Protein AF-0000000086521686 (afdb_homodimer)

Nearest PDB structures (foldseek):
  1ae1-assembly1_B  TM=8.202E-01  e=2.351E-15  Datura stramonium
  2q2q-assembly3_H  TM=8.119E-01  e=7.665E-16  Pseudomonas putida
  2q2v-assembly1_B  TM=7.947E-01  e=7.226E-16  Pseudomonas putida
  5feu-assembly1_A  TM=8.420E-01  e=1.552E-14  Narcissus pseudonarcissus
  3emk-assembly1_B  TM=8.684E-01  e=6.763E-13  Brucella melitensis

Organism: NCBI:txid111769

InterPro domains:
  IPR002347 Short-chain dehydrogenase/reductase SDR [PF00106] (3-186)
  IPR002347 Short-chain dehydrogenase/reductase SDR [PR00081] (3-20)
  IPR002347 Short-chain dehydrogenase/reductase SDR [PR00081] (119-135)
  IPR002347 Short-chain dehydrogenase/reductase SDR [PR00081] (145-164)
  IPR002347 Short-chain dehydrogenase/reductase SDR [PR00081] (166-183)
  IPR020904 Short-chain dehydrogenase/reductase, conserved site [PS00061] (132-160)
  IPR036291 NAD(P)-binding domain superfamily [SSF51735] (3-271)

Secondary structure (DSSP, 8-state):
--EEEES--SSHHHHHHHHHHHHTT-EEEEEESSHHHHHHHHHTT-EEEE--TT-HHHHHHHHHHHHHHHTT---EEEE-------B-GGGS-HHHHHHHHIIIIIHHHHHHHHHHHHHHHHT-EEEEEE--GGGTS--TTBHHHHHHHHHHHHHHHHHHHHTTTSSEEEEEEE--SBSSSHHHHHHHHHHHH--GGG-TTHHHHHHHHHHHH--S--STT-B-THHHHHHHHHHHH-SS--SEEE-SHHHHHHHHHHHHS-HHHHHHHHHHHHHHHT-/--EEEES--SSHHHHHHHHHHHHTT-EEEEEESSHHHHHHHHHTT-EEEE--TT-HHHHHHHHHHHHHHHTT---EEEE-------B-GGGS-HHHHHHHHIIIIIHHHHHHHHHHHHHHHHT-EEEEEE--GGGTS--TTBHHHHHHHHHHHHHHHHHHHHTTTSSEEEEEEE--SBSSSHHHHHHHHHHHH--GGG-TTHHHHHHHHHHHH--S--STT-B-THHHHHHHHHHHH-SS--SEEE-SHHHHHHHHHHHHS-HHHHHHHHHHHHHHHT-

Radius of gyration: 22.86 Å; Cα contacts (8 Å, |Δi|>4): 1140; chains: 2; bounding box: 56×65×49 Å

Solvent-accessible surface area (backbone atoms only — not comparable to full-atom values): 27387 Å² total; per-residue (Å²): 124,51,33,32,40,35,32,34,30,70,48,39,49,31,30,48,35,46,52,53,40,40,74,71,57,36,44,45,36,39,16,14,60,49,66,70,46,34,51,52,43,41,73,72,67,44,46,66,37,62,36,36,44,62,36,68,66,37,40,52,53,34,51,53,51,48,33,65,74,44,74,52,50,48,40,32,39,41,50,52,40,62,75,43,45,36,40,47,58,72,56,48,48,48,64,58,42,50,53,43,31,30,27,49,36,42,22,51,49,40,48,49,40,71,45,42,63,39,22,58,73,68,47,31,30,33,44,34,37,56,52,26,38,43,26,80,44,50,50,65,43,28,20,50,32,17,14,34,26,12,18,46,50,23,38,49,50,12,50,37,58,66,31,63,91,48,57,46,46,49,31,35,36,19,39,40,58,54,55,54,62,59,40,54,53,15,44,53,39,24,66,74,60,38,65,52,89,79,38,97,52,39,73,58,46,53,24,49,50,53,40,32,64,46,76,71,76,72,49,93,66,45,39,58,33,63,58,54,34,56,53,52,50,44,53,69,65,41,95,75,48,61,60,62,41,62,58,26,63,64,20,50,50,50,56,52,44,64,49,68,43,56,67,71,58,43,50,54,54,43,51,51,53,50,53,59,52,33,102,124,51,32,32,40,35,33,34,29,70,48,39,48,29,30,46,36,47,54,53,40,40,75,72,56,36,44,44,35,40,16,15,59,50,69,70,45,33,51,52,42,40,74,73,67,44,46,64,36,61,36,36,44,62,37,68,66,36,39,52,53,34,49,54,51,48,32,66,76,44,75,52,50,46,39,33,39,39,48,53,41,63,74,44,44,35,41,47,59,73,54,49,49,48,65,57,44,50,52,42,31,30,26,49,35,42,22,50,50,40,49,50,39,70,45,43,63,40,21,58,73,69,48,32,29,32,44,34,36,56,52,27,36,43,26,81,46,51,49,65,43,28,22,48,33,17,14,33,25,12,18,46,50,24,38,49,52,12,49,37,59,66,32,63,92,47,57,44,46,49,30,34,36,19,38,41,57,55,54,54,62,59,41,53,53,16,44,53,39,23,66,73,59,38,66,52,90,78,39,98,51,39,74,57,44,54,23,48,51,52,40,32,64,48,75,71,75,71,48,92,67,44,39,58,32,64,58,54,35,56,53,50,49,44,52,68,66,42,96,75,48,61,60,62,41,60,58,26,64,64,19,48,50,50,56,50,44,64,49,71,43,56,68,72,58,43,50,53,53,43,50,51,52,52,53,60,52,33,103

Sequence (558 aa):
MRNVLITGCSSGIGYCVAKGLRERGYQVFASARKPEDVEKLEREGFKTLQLDLADPESVQDAVYELMLRTNSELYAVFHNGGYGQAGALEDLSREALEKQFATNVFGWHQLTNMLMPLFRQRNEGRIIYNSSLLGYVALPYRGAYNASKYAIEGIADTLRLELVNTDIKVCLIEPGPIESRFRANALQALKEQVSIEQSPHRLSYEGTIRRLEKEGPAAPFTLPPEAVLAKVIHALESPNPKVRYPVTFPAHLFWALRRLLPGKWLDRVLLKISSDENQMRNVLITGCSSGIGYCVAKGLRERGYQVFASARKPEDVEKLEREGFKTLQLDLADPESVQDAVYELMLRTNSELYAVFHNGGYGQAGALEDLSREALEKQFATNVFGWHQLTNMLMPLFRQRNEGRIIYNSSLLGYVALPYRGAYNASKYAIEGIADTLRLELVNTDIKVCLIEPGPIESRFRANALQALKEQVSIEQSPHRLSYEGTIRRLEKEGPAAPFTLPPEAVLAKVIHALESPNPKVRYPVTFPAHLFWALRRLLPGKWLDRVLLKISSDENQ

Structure (mmCIF, N/CA/C/O backbone):
data_AF-0000000086521686-model_v1
#
loop_
_entity.id
_entity.type
_entity.pdbx_description
1 polymer 'SDR family oxidoreductase'
#
loop_
_atom_site.group_PDB
_atom_site.id
_atom_site.type_symbol
_atom_site.label_atom_id
_atom_site.label_alt_id
_atom_site.label_comp_id
_atom_site.label_asym_id
_atom_site.label_entity_id
_atom_site.label_seq_id
_atom_site.pdbx_PDB_ins_code
_atom_site.Cartn_x
_atom_site.Cartn_y
_atom_site.Cartn_z
_atom_site.occupancy
_atom_site.B_iso_or_equiv
_atom_site.auth_seq_id
_atom_site.auth_comp_id
_atom_site.auth_asym_id
_atom_site.auth_atom_id
_atom_site.pdbx_PDB_model_num
ATOM 1 N N . MET A 1 1 ? -0.216 -32.281 -16.859 1 89.19 1 MET A N 1
ATOM 2 C CA . MET A 1 1 ? 0.747 -31.25 -16.453 1 89.19 1 MET A CA 1
ATOM 3 C C . MET A 1 1 ? 0.036 -29.984 -16.016 1 89.19 1 MET A C 1
ATOM 5 O O . MET A 1 1 ? -1.006 -29.625 -16.578 1 89.19 1 MET A O 1
ATOM 9 N N . ARG A 1 2 ? 0.523 -29.312 -14.898 1 96.62 2 ARG A N 1
ATOM 10 C CA . ARG A 1 2 ? -0.132 -28.125 -14.375 1 96.62 2 ARG A CA 1
ATOM 11 C C . ARG A 1 2 ? 0.544 -26.859 -14.891 1 96.62 2 ARG A C 1
ATOM 13 O O . ARG A 1 2 ? 1.769 -26.719 -14.82 1 96.62 2 ARG A O 1
ATOM 20 N N . ASN A 1 3 ? -0.261 -25.938 -15.414 1 98.5 3 ASN A N 1
ATOM 21 C CA . ASN A 1 3 ? 0.239 -24.688 -15.969 1 98.5 3 ASN A CA 1
ATOM 22 C C . ASN A 1 3 ? 0.491 -23.656 -14.875 1 98.5 3 ASN A C 1
ATOM 24 O O . ASN A 1 3 ? -0.362 -23.422 -14.016 1 98.5 3 ASN A O 1
ATOM 28 N N . VAL A 1 4 ? 1.687 -23.047 -14.906 1 98.88 4 VAL A N 1
ATOM 29 C CA . VAL A 1 4 ? 2.055 -22 -13.961 1 98.88 4 VAL A CA 1
ATOM 30 C C . VAL A 1 4 ? 2.564 -20.781 -14.719 1 98.88 4 VAL A C 1
ATOM 32 O O . VAL A 1 4 ? 3.43 -20.891 -15.586 1 98.88 4 VAL A O 1
ATOM 35 N N . LEU A 1 5 ? 1.985 -19.625 -14.453 1 98.94 5 LEU A N 1
ATOM 36 C CA . LEU A 1 5 ? 2.49 -18.359 -14.977 1 98.94 5 LEU A CA 1
ATOM 37 C C . LEU A 1 5 ? 3.424 -17.688 -13.969 1 98.94 5 LEU A C 1
ATOM 39 O O . LEU A 1 5 ? 3.084 -17.562 -12.797 1 98.94 5 LEU A O 1
ATOM 43 N N . ILE A 1 6 ? 4.57 -17.297 -14.398 1 98.94 6 ILE A N 1
ATOM 44 C CA . ILE A 1 6 ? 5.523 -16.562 -13.57 1 98.94 6 ILE A CA 1
ATOM 45 C C . ILE A 1 6 ? 5.863 -15.234 -14.234 1 98.94 6 ILE A C 1
ATOM 47 O O . ILE A 1 6 ? 6.23 -15.195 -15.406 1 98.94 6 ILE A O 1
ATOM 51 N N . THR A 1 7 ? 5.719 -14.172 -13.516 1 98.88 7 THR A N 1
ATOM 52 C CA . THR A 1 7 ? 6.066 -12.867 -14.07 1 98.88 7 THR A CA 1
ATOM 53 C C . THR A 1 7 ? 7.492 -12.484 -13.688 1 98.88 7 THR A C 1
ATOM 55 O O . THR A 1 7 ? 7.953 -12.805 -12.586 1 98.88 7 THR A O 1
ATOM 58 N N . GLY A 1 8 ? 8.141 -11.734 -14.578 1 98.19 8 GLY A N 1
ATOM 59 C CA . GLY A 1 8 ? 9.484 -11.25 -14.297 1 98.19 8 GLY A CA 1
ATOM 60 C C . GLY A 1 8 ? 10.523 -12.352 -14.266 1 98.19 8 GLY A C 1
ATOM 61 O O . GLY A 1 8 ? 11.211 -12.539 -13.258 1 98.19 8 GLY A O 1
ATOM 62 N N . CYS A 1 9 ? 10.781 -13.031 -15.398 1 98.44 9 CYS A N 1
ATOM 63 C CA . CYS A 1 9 ? 11.641 -14.211 -15.414 1 98.44 9 CYS A CA 1
ATOM 64 C C . CYS A 1 9 ? 12.969 -13.922 -16.094 1 98.44 9 CYS A C 1
ATOM 66 O O . CYS A 1 9 ? 13.734 -14.836 -16.406 1 98.44 9 CYS A O 1
ATOM 68 N N . SER A 1 10 ? 13.266 -12.68 -16.375 1 95.81 10 SER A N 1
ATOM 69 C CA . SER A 1 10 ? 14.477 -12.344 -17.125 1 95.81 10 SER A CA 1
ATOM 70 C C . SER A 1 10 ? 15.727 -12.688 -16.328 1 95.81 10 SER A C 1
ATOM 72 O O . SER A 1 10 ? 16.797 -12.922 -16.906 1 95.81 10 SER A O 1
ATOM 74 N N . SER A 1 11 ? 15.68 -12.633 -15 1 92.44 11 SER A N 1
ATOM 75 C CA . SER A 1 11 ? 16.797 -12.922 -14.117 1 92.44 11 SER A CA 1
ATOM 76 C C . SER A 1 11 ? 16.328 -13.203 -12.695 1 92.44 11 SER A C 1
ATOM 78 O O . SER A 1 11 ? 15.133 -13.297 -12.445 1 92.44 11 SER A O 1
ATOM 80 N N . GLY A 1 12 ? 17.234 -13.484 -11.914 1 94.31 12 GLY A N 1
ATOM 81 C CA . GLY A 1 12 ? 17 -13.484 -10.477 1 94.31 12 GLY A CA 1
ATOM 82 C C . GLY A 1 12 ? 16 -14.547 -10.047 1 94.31 12 GLY A C 1
ATOM 83 O O . GLY A 1 12 ? 16.109 -15.703 -10.461 1 94.31 12 GLY A O 1
ATOM 84 N N . ILE A 1 13 ? 15.148 -14.148 -9.148 1 97.75 13 ILE A N 1
ATOM 85 C CA . ILE A 1 13 ? 14.203 -15.039 -8.484 1 97.75 13 ILE A CA 1
ATOM 86 C C . ILE A 1 13 ? 13.266 -15.664 -9.523 1 97.75 13 ILE A C 1
ATOM 88 O O . ILE A 1 13 ? 13.07 -16.875 -9.531 1 97.75 13 ILE A O 1
ATOM 92 N N . GLY A 1 14 ? 12.703 -14.805 -10.406 1 98.5 14 GLY A N 1
ATOM 93 C CA . GLY A 1 14 ? 11.773 -15.305 -11.406 1 98.5 14 GLY A CA 1
ATOM 94 C C . GLY A 1 14 ? 12.367 -16.375 -12.305 1 98.5 14 GLY A C 1
ATOM 95 O O . GLY A 1 14 ? 11.742 -17.391 -12.562 1 98.5 14 GLY A O 1
ATOM 96 N N . TYR A 1 15 ? 13.555 -16.109 -12.75 1 98.5 15 TYR A N 1
ATOM 97 C CA . TYR A 1 15 ? 14.258 -17.062 -13.609 1 98.5 15 TYR A CA 1
ATOM 98 C C . TYR A 1 15 ? 14.523 -18.375 -12.883 1 98.5 15 TYR A C 1
ATOM 100 O O . TYR A 1 15 ? 14.273 -19.453 -13.422 1 98.5 15 TYR A O 1
ATOM 108 N N . CYS A 1 16 ? 14.984 -18.297 -11.688 1 98.69 16 CYS A N 1
ATOM 109 C CA . CYS A 1 16 ? 15.289 -19.469 -10.867 1 98.69 16 CYS A CA 1
ATOM 110 C C . CYS A 1 16 ? 14.031 -20.297 -10.609 1 98.69 16 CYS A C 1
ATOM 112 O O . CYS A 1 16 ? 14.047 -21.516 -10.742 1 98.69 16 CYS A O 1
ATOM 114 N N . VAL A 1 17 ? 12.977 -19.641 -10.273 1 98.88 17 VAL A N 1
ATOM 115 C CA . VAL A 1 17 ? 11.719 -20.328 -9.984 1 98.88 17 VAL A CA 1
ATOM 116 C C . VAL A 1 17 ? 11.172 -20.969 -11.25 1 98.88 17 VAL A C 1
ATOM 118 O O . VAL A 1 17 ? 10.672 -22.109 -11.211 1 98.88 17 VAL A O 1
ATOM 121 N N . ALA A 1 18 ? 11.281 -20.281 -12.375 1 98.88 18 ALA A N 1
ATOM 122 C CA . ALA A 1 18 ? 10.836 -20.844 -13.648 1 98.88 18 ALA A CA 1
ATOM 123 C C . ALA A 1 18 ? 11.586 -22.141 -13.961 1 98.88 18 ALA A C 1
ATOM 125 O O . ALA A 1 18 ? 10.969 -23.156 -14.289 1 98.88 18 ALA A O 1
ATOM 126 N N . LYS A 1 19 ? 12.867 -22.125 -13.836 1 98.75 19 LYS A N 1
ATOM 127 C CA . LYS A 1 19 ? 13.688 -23.297 -14.109 1 98.75 19 LYS A CA 1
ATOM 128 C C . LYS A 1 19 ? 13.359 -24.438 -13.148 1 98.75 19 LYS A C 1
ATOM 130 O O . LYS A 1 19 ? 13.172 -25.578 -13.57 1 98.75 19 LYS A O 1
ATOM 135 N N . GLY A 1 20 ? 13.305 -24.094 -11.883 1 98.75 20 GLY A N 1
ATOM 136 C CA . GLY A 1 20 ? 13.023 -25.094 -10.867 1 98.75 20 GLY A CA 1
ATOM 137 C C . GLY A 1 20 ? 11.68 -25.781 -11.047 1 98.75 20 GLY A C 1
ATOM 138 O O . GLY A 1 20 ? 11.57 -27 -10.891 1 98.75 20 GLY A O 1
ATOM 139 N N . LEU A 1 21 ? 10.672 -25.016 -11.367 1 98.81 21 LEU A N 1
ATOM 140 C CA . LEU A 1 21 ? 9.336 -25.578 -11.531 1 98.81 21 LEU A CA 1
ATOM 141 C C . LEU A 1 21 ? 9.25 -26.422 -12.797 1 98.81 21 LEU A C 1
ATOM 143 O O . LEU A 1 21 ? 8.555 -27.438 -12.828 1 98.81 21 LEU A O 1
ATOM 147 N N . ARG A 1 22 ? 9.922 -25.953 -13.852 1 98.31 22 ARG A N 1
ATOM 148 C CA . ARG A 1 22 ? 9.977 -26.781 -15.055 1 98.31 22 ARG A CA 1
ATOM 149 C C . ARG A 1 22 ? 10.609 -28.125 -14.766 1 98.31 22 ARG A C 1
ATOM 151 O O . ARG A 1 22 ? 10.102 -29.172 -15.203 1 98.31 22 ARG A O 1
ATOM 158 N N . GLU A 1 23 ? 11.656 -28.156 -14.031 1 98 23 GLU A N 1
ATOM 159 C CA . GLU A 1 23 ? 12.367 -29.375 -13.68 1 98 23 GLU A CA 1
ATOM 160 C C . GLU A 1 23 ? 11.5 -30.281 -12.805 1 98 23 GLU A C 1
ATOM 162 O O . GLU A 1 23 ? 11.656 -31.5 -12.82 1 98 23 GLU A O 1
ATOM 167 N N . ARG A 1 24 ? 10.586 -29.719 -12.164 1 97.56 24 ARG A N 1
ATOM 168 C CA . ARG A 1 24 ? 9.727 -30.453 -11.25 1 97.56 24 ARG A CA 1
ATOM 169 C C . ARG A 1 24 ? 8.484 -30.969 -11.961 1 97.56 24 ARG A C 1
ATOM 171 O O . ARG A 1 24 ? 7.684 -31.703 -11.375 1 97.56 24 ARG A O 1
ATOM 178 N N . GLY A 1 25 ? 8.328 -30.562 -13.25 1 97.62 25 GLY A N 1
ATOM 179 C CA . GLY A 1 25 ? 7.277 -31.172 -14.055 1 97.62 25 GLY A CA 1
ATOM 180 C C . GLY A 1 25 ? 6.133 -30.219 -14.352 1 97.62 25 GLY A C 1
ATOM 181 O O . GLY A 1 25 ? 5.152 -30.609 -14.984 1 97.62 25 GLY A O 1
ATOM 182 N N . TYR A 1 26 ? 6.18 -28.984 -13.945 1 98.5 26 TYR A N 1
ATOM 183 C CA . TYR A 1 26 ? 5.156 -28 -14.281 1 98.5 26 TYR A CA 1
ATOM 184 C C . TYR A 1 26 ? 5.332 -27.484 -15.703 1 98.5 26 TYR A C 1
ATOM 186 O O . TYR A 1 26 ? 6.445 -27.484 -16.234 1 98.5 26 TYR A O 1
ATOM 194 N N . GLN A 1 27 ? 4.305 -27.156 -16.344 1 98.38 27 GLN A N 1
ATOM 195 C CA . GLN A 1 27 ? 4.379 -26.359 -17.562 1 98.38 27 GLN A CA 1
ATOM 196 C C . GLN A 1 27 ? 4.461 -24.875 -17.219 1 98.38 27 GLN A C 1
ATOM 198 O O . GLN A 1 27 ? 3.461 -24.25 -16.844 1 98.38 27 GLN A O 1
ATOM 203 N N . VAL A 1 28 ? 5.57 -24.344 -17.453 1 98.75 28 VAL A N 1
ATOM 204 C CA . VAL A 1 28 ? 5.824 -22.984 -16.984 1 98.75 28 VAL A CA 1
ATOM 205 C C . VAL A 1 28 ? 5.695 -22 -18.141 1 98.75 28 VAL A C 1
ATOM 207 O O . VAL A 1 28 ? 6.305 -22.203 -19.188 1 98.75 28 VAL A O 1
ATOM 210 N N . PHE A 1 29 ? 4.871 -21.047 -17.969 1 98.81 29 PHE A N 1
ATOM 211 C CA . PHE A 1 29 ? 4.855 -19.859 -18.828 1 98.81 29 PHE A CA 1
ATOM 212 C C . PHE A 1 29 ? 5.66 -18.734 -18.203 1 98.81 29 PHE A C 1
ATOM 214 O O . PHE A 1 29 ? 5.172 -18.031 -17.312 1 98.81 29 PHE A O 1
ATOM 221 N N . ALA A 1 30 ? 6.867 -18.531 -18.688 1 98.88 30 ALA A N 1
ATOM 222 C CA . ALA A 1 30 ? 7.789 -17.516 -18.188 1 98.88 30 ALA A CA 1
ATOM 223 C C . ALA A 1 30 ? 7.586 -16.188 -18.906 1 98.88 30 ALA A C 1
ATOM 225 O O . ALA A 1 30 ? 7.586 -16.141 -20.141 1 98.88 30 ALA A O 1
ATOM 226 N N . SER A 1 31 ? 7.414 -15.117 -18.141 1 98.88 31 SER A N 1
ATOM 227 C CA . SER A 1 31 ? 7.168 -13.836 -18.812 1 98.88 31 SER A CA 1
ATOM 228 C C . SER A 1 31 ? 8.281 -12.844 -18.516 1 98.88 31 SER A C 1
ATOM 230 O O . SER A 1 31 ? 8.977 -12.953 -17.5 1 98.88 31 SER A O 1
ATOM 232 N N . ALA A 1 32 ? 8.469 -11.969 -19.391 1 98.56 32 ALA A N 1
ATOM 233 C CA . ALA A 1 32 ? 9.406 -10.859 -19.281 1 98.56 32 ALA A CA 1
ATOM 234 C C . ALA A 1 32 ? 8.938 -9.656 -20.109 1 98.56 32 ALA A C 1
ATOM 236 O O . ALA A 1 32 ? 8.141 -9.812 -21.047 1 98.56 32 ALA A O 1
ATOM 237 N N . ARG A 1 33 ? 9.438 -8.555 -19.766 1 97 33 ARG A N 1
ATOM 238 C CA . ARG A 1 33 ? 8.984 -7.316 -20.391 1 97 33 ARG A CA 1
ATOM 239 C C . ARG A 1 33 ? 9.695 -7.074 -21.719 1 97 33 ARG A C 1
ATOM 241 O O . ARG A 1 33 ? 9.055 -6.758 -22.719 1 97 33 ARG A O 1
ATOM 248 N N . LYS A 1 34 ? 11.047 -7.238 -21.766 1 96.44 34 LYS A N 1
ATOM 249 C CA . LYS A 1 34 ? 11.859 -6.902 -22.922 1 96.44 34 LYS A CA 1
ATOM 250 C C . LYS A 1 34 ? 11.875 -8.047 -23.938 1 96.44 34 LYS A C 1
ATOM 252 O O . LYS A 1 34 ? 12.094 -9.203 -23.562 1 96.44 34 LYS A O 1
ATOM 257 N N . PRO A 1 35 ? 11.672 -7.699 -25.125 1 97.56 35 PRO A N 1
ATOM 258 C CA . PRO A 1 35 ? 11.68 -8.734 -26.156 1 97.56 35 PRO A CA 1
ATOM 259 C C . PRO A 1 35 ? 12.961 -9.578 -26.141 1 97.56 35 PRO A C 1
ATOM 261 O O . PRO A 1 35 ? 12.914 -10.789 -26.359 1 97.56 35 PRO A O 1
ATOM 264 N N . GLU A 1 36 ? 14.086 -8.953 -25.906 1 98.12 36 GLU A N 1
ATOM 265 C CA . GLU A 1 36 ? 15.359 -9.672 -25.875 1 98.12 36 GLU A CA 1
ATOM 266 C C . GLU A 1 36 ? 15.367 -10.734 -24.797 1 98.12 36 GLU A C 1
ATOM 268 O O . GLU A 1 36 ? 15.922 -11.82 -24.984 1 98.12 36 GLU A O 1
ATOM 273 N N . ASP A 1 37 ? 14.812 -10.43 -23.656 1 98 37 ASP A N 1
ATOM 274 C CA . ASP A 1 37 ? 14.727 -11.383 -22.562 1 98 37 ASP A CA 1
ATOM 275 C C . ASP A 1 37 ? 13.758 -12.516 -22.891 1 98 37 ASP A C 1
ATOM 277 O O . ASP A 1 37 ? 14 -13.672 -22.531 1 98 37 ASP A O 1
ATOM 281 N N . VAL A 1 38 ? 12.664 -12.211 -23.547 1 98.38 38 VAL A N 1
ATOM 282 C CA . VAL A 1 38 ? 11.688 -13.203 -23.969 1 98.38 38 VAL A CA 1
ATOM 283 C C . VAL A 1 38 ? 12.344 -14.195 -24.938 1 98.38 38 VAL A C 1
ATOM 285 O O . VAL A 1 38 ? 12.188 -15.406 -24.781 1 98.38 38 VAL A O 1
ATOM 288 N N . GLU A 1 39 ? 13.047 -13.656 -25.875 1 98.12 39 GLU A N 1
ATOM 289 C CA . GLU A 1 39 ? 13.734 -14.492 -26.859 1 98.12 39 GLU A CA 1
ATOM 290 C C . GLU A 1 39 ? 14.758 -15.406 -26.188 1 98.12 39 GLU A C 1
ATOM 292 O O . GLU A 1 39 ? 14.891 -16.578 -26.562 1 98.12 39 GLU A O 1
ATOM 297 N N . LYS A 1 40 ? 15.469 -14.805 -25.297 1 98.06 40 LYS A N 1
ATOM 298 C CA . LYS A 1 40 ? 16.438 -15.594 -24.547 1 98.06 40 LYS A CA 1
ATOM 299 C C . LYS A 1 40 ? 15.781 -16.766 -23.844 1 98.06 40 LYS A C 1
ATOM 301 O O . LYS A 1 40 ? 16.281 -17.906 -23.906 1 98.06 40 LYS A O 1
ATOM 306 N N . LEU A 1 41 ? 14.68 -16.547 -23.172 1 98.44 41 LEU A N 1
ATOM 307 C CA . LEU A 1 41 ? 13.93 -17.578 -22.469 1 98.44 41 LEU A CA 1
ATOM 308 C C . LEU A 1 41 ? 13.422 -18.625 -23.453 1 98.44 41 LEU A C 1
ATOM 310 O O . LEU A 1 41 ? 13.445 -19.828 -23.172 1 98.44 41 LEU A O 1
ATOM 314 N N . GLU A 1 42 ? 12.984 -18.234 -24.594 1 98.06 42 GLU A N 1
ATOM 315 C CA . GLU A 1 42 ? 12.508 -19.156 -25.625 1 98.06 42 GLU A CA 1
ATOM 316 C C . GLU A 1 42 ? 13.633 -20.062 -26.094 1 98.06 42 GLU A C 1
ATOM 318 O O . GLU A 1 42 ? 13.422 -21.266 -26.281 1 98.06 42 GLU A O 1
ATOM 323 N N . ARG A 1 43 ? 14.758 -19.484 -26.266 1 97.94 43 ARG A N 1
ATOM 324 C CA . ARG A 1 43 ? 15.914 -20.266 -26.703 1 97.94 43 ARG A CA 1
ATOM 325 C C . ARG A 1 43 ? 16.281 -21.328 -25.672 1 97.94 43 ARG A C 1
ATOM 327 O O . ARG A 1 43 ? 16.797 -22.391 -26.031 1 97.94 43 ARG A O 1
ATOM 334 N N . GLU A 1 44 ? 15.969 -21 -24.469 1 97.69 44 GLU A N 1
ATOM 335 C CA . GLU A 1 44 ? 16.266 -21.953 -23.406 1 97.69 44 GLU A CA 1
ATOM 336 C C . GLU A 1 44 ? 15.172 -23 -23.281 1 97.69 44 GLU A C 1
ATOM 338 O O . GLU A 1 44 ? 15.234 -23.875 -22.406 1 97.69 44 GLU A O 1
ATOM 343 N N . GLY A 1 45 ? 14.094 -22.891 -24.109 1 97.12 45 GLY A N 1
ATOM 344 C CA . GLY A 1 45 ? 13.07 -23.922 -24.172 1 97.12 45 GLY A CA 1
ATOM 345 C C . GLY A 1 45 ? 11.828 -23.594 -23.375 1 97.12 45 GLY A C 1
ATOM 346 O O . GLY A 1 45 ? 10.922 -24.422 -23.25 1 97.12 45 GLY A O 1
ATOM 347 N N . PHE A 1 46 ? 11.711 -22.391 -22.828 1 97.75 46 PHE A N 1
ATOM 348 C CA . PHE A 1 46 ? 10.523 -22.016 -22.062 1 97.75 46 PHE A CA 1
ATOM 349 C C . PHE A 1 46 ? 9.383 -21.625 -23 1 97.75 46 PHE A C 1
ATOM 351 O O . PHE 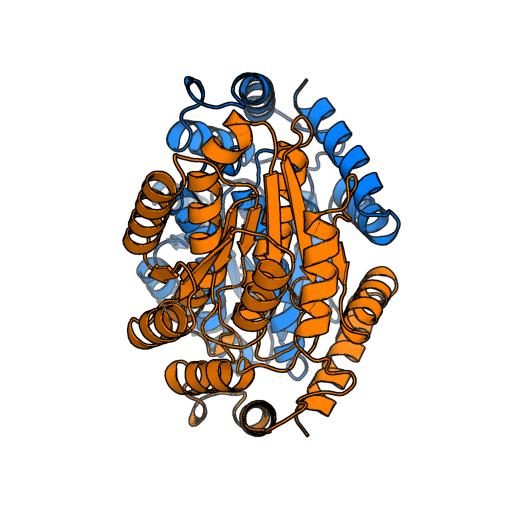A 1 46 ? 9.617 -21.109 -24.094 1 97.75 46 PHE A O 1
ATOM 358 N N . LYS A 1 47 ? 8.203 -21.953 -22.609 1 98.25 47 LYS A N 1
ATOM 359 C CA . LYS A 1 47 ? 7.062 -21.172 -23.094 1 98.25 47 LYS A CA 1
ATOM 360 C C . LYS A 1 47 ? 7.043 -19.781 -22.5 1 98.25 47 LYS A C 1
ATOM 362 O O . LYS A 1 47 ? 7.234 -19.609 -21.281 1 98.25 47 LYS A O 1
ATOM 367 N N . THR A 1 48 ? 6.898 -18.797 -23.375 1 98.56 48 THR A N 1
ATOM 368 C CA . THR A 1 48 ? 7.094 -17.453 -22.875 1 98.56 48 THR A CA 1
ATOM 369 C C . THR A 1 48 ? 5.898 -16.562 -23.219 1 98.56 48 THR A C 1
ATOM 371 O O . THR A 1 48 ? 5.109 -16.891 -24.109 1 98.56 48 THR A O 1
ATOM 374 N N . LEU A 1 49 ? 5.711 -15.547 -22.422 1 98.56 49 LEU A N 1
ATOM 375 C CA . LEU A 1 49 ? 4.789 -14.445 -22.672 1 98.56 49 LEU A CA 1
ATOM 376 C C . LEU A 1 49 ? 5.492 -13.102 -22.516 1 98.56 49 LEU A C 1
ATOM 378 O O . LEU A 1 49 ? 6.188 -12.875 -21.516 1 98.56 49 LEU A O 1
ATOM 382 N N . GLN A 1 50 ? 5.371 -12.266 -23.5 1 98.62 50 GLN A N 1
ATOM 383 C CA . GLN A 1 50 ? 5.805 -10.891 -23.281 1 98.62 50 GLN A CA 1
ATOM 384 C C . GLN A 1 50 ? 4.809 -10.141 -22.406 1 98.62 50 GLN A C 1
ATOM 386 O O . GLN A 1 50 ? 3.607 -10.133 -22.688 1 98.62 50 GLN A O 1
ATOM 391 N N . LEU A 1 51 ? 5.309 -9.555 -21.344 1 98.81 51 LEU A N 1
ATOM 392 C CA . LEU A 1 51 ? 4.406 -8.953 -20.375 1 98.81 51 LEU A CA 1
ATOM 393 C C . LEU A 1 51 ? 5.051 -7.734 -19.719 1 98.81 51 LEU A C 1
ATOM 395 O O . LEU A 1 51 ? 6.062 -7.859 -19.031 1 98.81 51 LEU A O 1
ATOM 399 N N . ASP A 1 52 ? 4.539 -6.605 -20 1 98.81 52 ASP A N 1
ATOM 400 C CA . ASP A 1 52 ? 4.828 -5.383 -19.266 1 98.81 52 ASP A CA 1
ATOM 401 C C . ASP A 1 52 ? 3.707 -5.059 -18.281 1 98.81 52 ASP A C 1
ATOM 403 O O . ASP A 1 52 ? 2.66 -4.543 -18.672 1 98.81 52 ASP A O 1
ATOM 407 N N . LEU A 1 53 ? 3.998 -5.273 -17.031 1 98.81 53 LEU A N 1
ATOM 408 C CA . LEU A 1 53 ? 2.982 -5.141 -16 1 98.81 53 LEU A CA 1
ATOM 409 C C . LEU A 1 53 ? 2.502 -3.699 -15.883 1 98.81 53 LEU A C 1
ATOM 411 O O . LEU A 1 53 ? 1.394 -3.445 -15.406 1 98.81 53 LEU A O 1
ATOM 415 N N . ALA A 1 54 ? 3.32 -2.729 -16.281 1 98.56 54 ALA A N 1
ATOM 416 C CA . ALA A 1 54 ? 2.936 -1.323 -16.188 1 98.56 54 ALA A CA 1
ATOM 417 C C . ALA A 1 54 ? 1.957 -0.941 -17.281 1 98.56 54 ALA A C 1
ATOM 419 O O . ALA A 1 54 ? 1.303 0.102 -17.219 1 98.56 54 ALA A O 1
ATOM 420 N N . ASP A 1 55 ? 1.865 -1.744 -18.312 1 98.69 55 ASP A N 1
ATOM 421 C CA . ASP A 1 55 ? 1.03 -1.461 -19.469 1 98.69 55 ASP A CA 1
ATOM 422 C C . ASP A 1 55 ? -0.224 -2.332 -19.469 1 98.69 55 ASP A C 1
ATOM 424 O O . ASP A 1 55 ? -0.152 -3.531 -19.75 1 98.69 55 ASP A O 1
ATOM 428 N N . PRO A 1 56 ? -1.367 -1.69 -19.25 1 98.69 56 PRO A N 1
ATOM 429 C CA . PRO A 1 56 ? -2.6 -2.475 -19.172 1 98.69 56 PRO A CA 1
ATOM 430 C C . PRO A 1 56 ? -2.871 -3.291 -20.438 1 98.69 56 PRO A C 1
ATOM 432 O O . PRO A 1 56 ? -3.406 -4.398 -20.359 1 98.69 56 PRO A O 1
ATOM 435 N N . GLU A 1 57 ? -2.564 -2.787 -21.547 1 98.69 57 GLU A N 1
ATOM 436 C CA . GLU A 1 57 ? -2.783 -3.518 -22.781 1 98.69 57 GLU A CA 1
ATOM 437 C C . GLU A 1 57 ? -1.861 -4.73 -22.891 1 98.69 57 GLU A C 1
ATOM 439 O O . GLU A 1 57 ? -2.27 -5.789 -23.375 1 98.69 57 GLU A O 1
ATOM 444 N N . SER A 1 58 ? -0.633 -4.578 -22.469 1 98.88 58 SER A N 1
ATOM 445 C CA . SER A 1 58 ? 0.303 -5.699 -22.438 1 98.88 58 SER A CA 1
ATOM 446 C C . SER A 1 58 ? -0.199 -6.82 -21.531 1 98.88 58 SER A C 1
ATOM 448 O O . SER A 1 58 ? -0.096 -8 -21.891 1 98.88 58 SER A O 1
ATOM 450 N N . VAL A 1 59 ? -0.75 -6.457 -20.406 1 98.88 59 VAL A N 1
ATOM 451 C CA . VAL A 1 59 ? -1.287 -7.438 -19.469 1 98.88 59 VAL A CA 1
ATOM 452 C C . VAL A 1 59 ? -2.443 -8.195 -20.125 1 98.88 59 VAL A C 1
ATOM 454 O O . VAL A 1 59 ? -2.504 -9.422 -20.062 1 98.88 59 VAL A O 1
ATOM 457 N N . GLN A 1 60 ? -3.324 -7.449 -20.719 1 98.69 60 GLN A N 1
ATOM 458 C CA . GLN A 1 60 ? -4.477 -8.055 -21.375 1 98.69 60 GLN A CA 1
ATOM 459 C C . GLN A 1 60 ? -4.039 -9.016 -22.469 1 98.69 60 GLN A C 1
ATOM 461 O O . GLN A 1 60 ? -4.52 -10.148 -22.531 1 98.69 60 GLN A O 1
ATOM 466 N N . ASP A 1 61 ? -3.137 -8.586 -23.312 1 98.69 61 ASP A N 1
ATOM 467 C CA . ASP A 1 61 ? -2.65 -9.398 -24.422 1 98.69 61 ASP A CA 1
ATOM 468 C C . ASP A 1 61 ? -1.993 -10.68 -23.922 1 98.69 61 ASP A C 1
ATOM 470 O O . ASP A 1 61 ? -2.199 -11.758 -24.484 1 98.69 61 ASP A O 1
ATOM 474 N N . ALA A 1 62 ? -1.215 -10.562 -22.859 1 98.81 62 ALA A N 1
ATOM 475 C CA . ALA A 1 62 ? -0.526 -11.719 -22.297 1 98.81 62 ALA A CA 1
ATOM 476 C C . ALA A 1 62 ? -1.523 -12.75 -21.781 1 98.81 62 ALA A C 1
ATOM 478 O O . ALA A 1 62 ? -1.333 -13.953 -21.953 1 98.81 62 ALA A O 1
ATOM 479 N N . VAL A 1 63 ? -2.582 -12.281 -21.125 1 98.81 63 VAL A N 1
ATOM 480 C CA . VAL A 1 63 ? -3.568 -13.195 -20.547 1 98.81 63 VAL A CA 1
ATOM 481 C C . VAL A 1 63 ? -4.328 -13.906 -21.656 1 98.81 63 VAL A C 1
ATOM 483 O O . VAL A 1 63 ? -4.582 -15.109 -21.578 1 98.81 63 VAL A O 1
ATOM 486 N N . TYR A 1 64 ? -4.699 -13.172 -22.688 1 98.56 64 TYR A N 1
ATOM 487 C CA . TYR A 1 64 ? -5.41 -13.789 -23.797 1 98.56 64 TYR A CA 1
ATOM 488 C C . TYR A 1 64 ? -4.551 -14.844 -24.484 1 98.56 64 TYR A C 1
ATOM 490 O O . TYR A 1 64 ? -5.035 -15.922 -24.828 1 98.56 64 TYR A O 1
ATOM 498 N N . GLU A 1 65 ? -3.326 -14.531 -24.672 1 98.62 65 GLU A N 1
ATOM 499 C CA . GLU A 1 65 ? -2.406 -15.5 -25.25 1 98.62 65 GLU A CA 1
ATOM 500 C C . GLU A 1 65 ? -2.271 -16.734 -24.375 1 98.62 65 GLU A C 1
ATOM 502 O O . GLU A 1 65 ? -2.264 -17.859 -24.875 1 98.62 65 GLU A O 1
ATOM 507 N N . LEU A 1 66 ? -2.146 -16.5 -23.094 1 98.62 66 LEU A N 1
ATOM 508 C CA . LEU A 1 66 ? -2.062 -17.609 -22.141 1 98.62 66 LEU A CA 1
ATOM 509 C C . LEU A 1 66 ? -3.291 -18.516 -22.25 1 98.62 66 LEU A C 1
ATOM 511 O O . LEU A 1 66 ? -3.166 -19.734 -22.266 1 98.62 66 LEU A O 1
ATOM 515 N N . MET A 1 67 ? -4.449 -17.906 -22.25 1 98.12 67 MET A N 1
ATOM 516 C CA . MET A 1 67 ? -5.703 -18.656 -22.328 1 98.12 67 MET A CA 1
ATOM 517 C C . MET A 1 67 ? -5.75 -19.5 -23.594 1 98.12 67 MET A C 1
ATOM 519 O O . MET A 1 67 ? -6.176 -20.656 -23.547 1 98.12 67 MET A O 1
ATOM 523 N N . LEU A 1 68 ? -5.324 -18.906 -24.688 1 97.88 68 LEU A N 1
ATOM 524 C CA . LEU A 1 68 ? -5.312 -19.625 -25.953 1 97.88 68 LEU A CA 1
ATOM 525 C C . LEU A 1 68 ? -4.359 -20.812 -25.906 1 97.88 68 LEU A C 1
ATOM 527 O O . LEU A 1 68 ? -4.695 -21.906 -26.375 1 97.88 68 LEU A O 1
ATOM 531 N N . ARG A 1 69 ? -3.256 -20.672 -25.312 1 97.88 69 ARG A N 1
ATOM 532 C CA . ARG A 1 69 ? -2.193 -21.672 -25.344 1 97.88 69 ARG A CA 1
ATOM 533 C C . ARG A 1 69 ? -2.443 -22.766 -24.328 1 97.88 69 ARG A C 1
ATOM 535 O O . ARG A 1 69 ? -1.888 -23.859 -24.438 1 97.88 69 ARG A O 1
ATOM 542 N N . THR A 1 70 ? -3.24 -22.516 -23.344 1 97.31 70 THR A N 1
ATOM 543 C CA . THR A 1 70 ? -3.438 -23.484 -22.266 1 97.31 70 THR A CA 1
ATOM 544 C C . THR A 1 70 ? -4.855 -24.047 -22.297 1 97.31 70 THR A C 1
ATOM 546 O O . THR A 1 70 ? -5.258 -24.766 -21.391 1 97.31 70 THR A O 1
ATOM 549 N N . ASN A 1 71 ? -5.668 -23.641 -23.281 1 96.75 71 ASN A N 1
ATOM 550 C CA . ASN A 1 71 ? -7.09 -23.969 -23.297 1 96.75 71 ASN A CA 1
ATOM 551 C C . ASN A 1 71 ? -7.781 -23.531 -22.016 1 96.75 71 ASN A C 1
ATOM 553 O O . ASN A 1 71 ? -8.539 -24.297 -21.422 1 96.75 71 ASN A O 1
ATOM 557 N N . SER A 1 72 ? -7.336 -22.344 -21.5 1 96.31 72 SER A N 1
ATOM 558 C CA . SER A 1 72 ? -7.922 -21.672 -20.344 1 96.31 72 SER A CA 1
ATOM 559 C C . SER A 1 72 ? -7.734 -22.5 -19.062 1 96.31 72 SER A C 1
ATOM 561 O O . SER A 1 72 ? -8.625 -22.547 -18.219 1 96.31 72 SER A O 1
ATOM 563 N N . GLU A 1 73 ? -6.699 -23.25 -19.062 1 97.31 73 GLU A N 1
ATOM 564 C CA . GLU A 1 73 ? -6.336 -23.984 -17.859 1 97.31 73 GLU A CA 1
ATOM 565 C C . GLU A 1 73 ? -5.098 -23.391 -17.203 1 97.31 73 GLU A C 1
ATOM 567 O O . GLU A 1 73 ? -4.043 -23.281 -17.828 1 97.31 73 GLU A O 1
ATOM 572 N N . LEU A 1 74 ? -5.242 -23 -15.961 1 98.5 74 LEU A N 1
ATOM 573 C CA . LEU A 1 74 ? -4.141 -22.453 -15.18 1 98.5 74 LEU A CA 1
ATOM 574 C C . LEU A 1 74 ? -4.223 -22.906 -13.727 1 98.5 74 LEU A C 1
ATOM 576 O O . LEU A 1 74 ? -5.297 -22.859 -13.117 1 98.5 74 LEU A O 1
ATOM 580 N N . TYR A 1 75 ? -3.076 -23.344 -13.258 1 98.69 75 TYR A N 1
ATOM 581 C CA . TYR A 1 75 ? -3.029 -23.812 -11.883 1 98.69 75 TYR A CA 1
ATOM 582 C C . TYR A 1 75 ? -2.566 -22.719 -10.938 1 98.69 75 TYR A C 1
ATOM 584 O O . TYR A 1 75 ? -3.086 -22.578 -9.828 1 98.69 75 TYR A O 1
ATOM 592 N N . ALA A 1 76 ? -1.546 -21.922 -11.398 1 98.88 76 ALA A N 1
ATOM 593 C CA . ALA A 1 76 ? -0.973 -20.984 -10.445 1 98.88 76 ALA A CA 1
ATOM 594 C C . ALA A 1 76 ? -0.37 -19.781 -11.172 1 98.88 76 ALA A C 1
ATOM 596 O O . ALA A 1 76 ? -0.009 -19.875 -12.344 1 98.88 76 ALA A O 1
ATOM 597 N N . VAL A 1 77 ? -0.362 -18.703 -10.492 1 98.94 77 VAL A N 1
ATOM 598 C CA . VAL A 1 77 ? 0.41 -17.531 -10.906 1 98.94 77 VAL A CA 1
ATOM 599 C C . VAL A 1 77 ? 1.365 -17.125 -9.781 1 98.94 77 VAL A C 1
ATOM 601 O O . VAL A 1 77 ? 0.983 -17.094 -8.609 1 98.94 77 VAL A O 1
ATOM 604 N N . PHE A 1 78 ? 2.643 -16.984 -10.109 1 98.94 78 PHE A N 1
ATOM 605 C CA . PHE A 1 78 ? 3.643 -16.406 -9.219 1 98.94 78 PHE A CA 1
ATOM 606 C C . PHE A 1 78 ? 3.979 -14.977 -9.633 1 98.94 78 PHE A C 1
ATOM 608 O O . PHE A 1 78 ? 4.695 -14.766 -10.617 1 98.94 78 PHE A O 1
ATOM 615 N N . HIS A 1 79 ? 3.402 -14.031 -8.906 1 98.94 79 HIS A N 1
ATOM 616 C CA . HIS A 1 79 ? 3.688 -12.617 -9.117 1 98.94 79 HIS A CA 1
ATOM 617 C C . HIS A 1 79 ? 5.074 -12.258 -8.594 1 98.94 79 HIS A C 1
ATOM 619 O O . HIS A 1 79 ? 5.25 -12.016 -7.398 1 98.94 79 HIS A O 1
ATOM 625 N N . ASN A 1 80 ? 5.973 -12.078 -9.508 1 98.69 80 ASN A N 1
ATOM 626 C CA . ASN A 1 80 ? 7.359 -11.797 -9.141 1 98.69 80 ASN A CA 1
ATOM 627 C C . ASN A 1 80 ? 7.887 -10.555 -9.844 1 98.69 80 ASN A C 1
ATOM 629 O O . ASN A 1 80 ? 8.758 -9.859 -9.328 1 98.69 80 ASN A O 1
ATOM 633 N N . GLY A 1 81 ? 7.324 -10.289 -11.039 1 97.88 81 GLY A N 1
ATOM 634 C CA . GLY A 1 81 ? 7.805 -9.156 -11.812 1 97.88 81 GLY A CA 1
ATOM 635 C C . GLY A 1 81 ? 7.59 -7.824 -11.117 1 97.88 81 GLY A C 1
ATOM 636 O O . GLY A 1 81 ? 6.484 -7.531 -10.648 1 97.88 81 GLY A O 1
ATOM 637 N N . GLY A 1 82 ? 8.57 -7.047 -11.039 1 97 82 GLY A N 1
ATOM 638 C CA . GLY A 1 82 ? 8.547 -5.746 -10.391 1 97 82 GLY A CA 1
ATOM 639 C C . GLY A 1 82 ? 9.922 -5.105 -10.281 1 97 82 GLY A C 1
ATOM 640 O O . GLY A 1 82 ? 10.891 -5.617 -10.836 1 97 82 GLY A O 1
ATOM 641 N N . TYR A 1 83 ? 10 -3.924 -9.664 1 97 83 TYR A N 1
ATOM 642 C CA . TYR A 1 83 ? 11.266 -3.246 -9.406 1 97 83 TYR A CA 1
ATOM 643 C C . TYR A 1 83 ? 11.164 -2.35 -8.18 1 97 83 TYR A C 1
ATOM 645 O O . TYR A 1 83 ? 10.094 -2.205 -7.594 1 97 83 TYR A O 1
ATOM 653 N N . GLY A 1 84 ? 12.305 -1.905 -7.746 1 97.62 84 GLY A N 1
ATOM 654 C CA . GLY A 1 84 ? 12.344 -0.999 -6.609 1 97.62 84 GLY A CA 1
ATOM 655 C C . GLY A 1 84 ? 12.859 0.384 -6.965 1 97.62 84 GLY A C 1
ATOM 656 O O . GLY A 1 84 ? 14.008 0.539 -7.379 1 97.62 84 GLY A O 1
ATOM 657 N N . GLN A 1 85 ? 12.055 1.364 -6.875 1 98.19 85 GLN A N 1
ATOM 658 C CA . GLN A 1 85 ? 12.453 2.764 -7.012 1 98.19 85 GLN A CA 1
ATOM 659 C C . GLN A 1 85 ? 13.172 3.256 -5.758 1 98.19 85 GLN A C 1
ATOM 661 O O . GLN A 1 85 ? 12.539 3.49 -4.727 1 98.19 85 GLN A O 1
ATOM 666 N N . ALA A 1 86 ? 14.508 3.428 -5.895 1 97.62 86 ALA A N 1
ATOM 667 C CA . ALA A 1 86 ? 15.281 3.941 -4.766 1 97.62 86 ALA A CA 1
ATOM 668 C C . ALA A 1 86 ? 15.164 5.461 -4.668 1 97.62 86 ALA A C 1
ATOM 670 O O . ALA A 1 86 ? 14.883 6.133 -5.664 1 97.62 86 ALA A O 1
ATOM 671 N N . GLY A 1 87 ? 15.383 6 -3.426 1 98.12 87 GLY A N 1
ATOM 672 C CA . GLY A 1 87 ? 15.359 7.434 -3.17 1 98.12 87 GLY A CA 1
ATOM 673 C C . GLY A 1 87 ? 14.539 7.805 -1.947 1 98.12 87 GLY A C 1
ATOM 674 O O . GLY A 1 87 ? 13.602 7.098 -1.583 1 98.12 87 GLY A O 1
ATOM 675 N N . ALA A 1 88 ? 14.938 8.914 -1.375 1 98.5 88 ALA A N 1
ATOM 676 C CA . ALA A 1 88 ? 14.117 9.453 -0.301 1 98.5 88 ALA A CA 1
ATOM 677 C C . ALA A 1 88 ? 12.734 9.844 -0.816 1 98.5 88 ALA A C 1
ATOM 679 O O . ALA A 1 88 ? 12.602 10.375 -1.923 1 98.5 88 ALA A O 1
ATOM 680 N N . LEU A 1 89 ? 11.734 9.641 -0.009 1 98.75 89 LEU A N 1
ATOM 681 C CA . LEU A 1 89 ? 10.359 9.914 -0.427 1 98.75 89 LEU A CA 1
ATOM 682 C C . LEU A 1 89 ? 10.211 11.359 -0.889 1 98.75 89 LEU A C 1
ATOM 684 O O . LEU A 1 89 ? 9.547 11.625 -1.896 1 98.75 89 LEU A O 1
ATOM 688 N N . GLU A 1 90 ? 10.836 12.297 -0.171 1 98.31 90 GLU A N 1
ATOM 689 C CA . GLU A 1 90 ? 10.641 13.703 -0.51 1 98.31 90 GLU A CA 1
ATOM 690 C C . GLU A 1 90 ? 11.328 14.055 -1.826 1 98.31 90 GLU A C 1
ATOM 692 O O . GLU A 1 90 ? 11.094 15.133 -2.387 1 98.31 90 GLU A O 1
ATOM 697 N N . ASP A 1 91 ? 12.141 13.133 -2.389 1 98.44 91 ASP A N 1
ATOM 698 C CA . ASP A 1 91 ? 12.836 13.375 -3.652 1 98.44 91 ASP A CA 1
ATOM 699 C C . ASP A 1 91 ? 12.117 12.688 -4.809 1 98.44 91 ASP A C 1
ATOM 701 O O . ASP A 1 91 ? 12.477 12.875 -5.973 1 98.44 91 ASP A O 1
ATOM 705 N N . LEU A 1 92 ? 11.148 11.883 -4.508 1 98.62 92 LEU A N 1
ATOM 706 C CA . LEU A 1 92 ? 10.43 11.141 -5.539 1 98.62 92 LEU A CA 1
ATOM 707 C C . LEU A 1 92 ? 9.164 11.891 -5.957 1 98.62 92 LEU A C 1
ATOM 709 O O . LEU A 1 92 ? 8.328 12.219 -5.117 1 98.62 92 LEU A O 1
ATOM 713 N N . SER A 1 93 ? 9.047 12.148 -7.234 1 98.5 93 SER A N 1
ATOM 714 C CA . SER A 1 93 ? 7.852 12.812 -7.762 1 98.5 93 SER A CA 1
ATOM 715 C C . SER A 1 93 ? 6.633 11.898 -7.68 1 98.5 93 SER A C 1
ATOM 717 O O . SER A 1 93 ? 6.77 10.695 -7.461 1 98.5 93 SER A O 1
ATOM 719 N N . ARG A 1 94 ? 5.434 12.484 -7.789 1 98.69 94 ARG A N 1
ATOM 720 C CA . ARG A 1 94 ? 4.203 11.711 -7.91 1 98.69 94 ARG A CA 1
ATOM 721 C C . ARG A 1 94 ? 4.316 10.672 -9.023 1 98.69 94 ARG A C 1
ATOM 723 O O . ARG A 1 94 ? 3.91 9.523 -8.852 1 98.69 94 ARG A O 1
ATOM 730 N N . GLU A 1 95 ? 4.871 11.078 -10.125 1 98.38 95 GLU A N 1
ATOM 731 C CA . GLU A 1 95 ? 4.992 10.211 -11.281 1 98.38 95 GLU A CA 1
ATOM 732 C C . GLU A 1 95 ? 5.887 9.008 -10.984 1 98.38 95 GLU A C 1
ATOM 734 O O . GLU A 1 95 ? 5.613 7.895 -11.43 1 98.38 95 GLU A O 1
ATOM 739 N N . ALA A 1 96 ? 6.992 9.258 -10.273 1 98.44 96 ALA A N 1
ATOM 740 C CA . ALA A 1 96 ? 7.883 8.156 -9.906 1 98.44 96 ALA A CA 1
ATOM 741 C C . ALA A 1 96 ? 7.152 7.117 -9.062 1 98.44 96 ALA A C 1
ATOM 743 O O . ALA A 1 96 ? 7.348 5.914 -9.242 1 98.44 96 ALA A O 1
ATOM 744 N N . LEU A 1 97 ? 6.355 7.594 -8.141 1 98.69 97 LEU A N 1
ATOM 745 C CA . LEU A 1 97 ? 5.578 6.676 -7.312 1 98.69 97 LEU A CA 1
ATOM 746 C C . LEU A 1 97 ? 4.551 5.926 -8.156 1 98.69 97 LEU A C 1
ATOM 748 O O . LEU A 1 97 ? 4.352 4.723 -7.973 1 98.69 97 LEU A O 1
ATOM 752 N N . GLU A 1 98 ? 3.844 6.688 -9 1 98.75 98 GLU A N 1
ATOM 753 C CA . GLU A 1 98 ? 2.85 6.078 -9.875 1 98.75 98 GLU A CA 1
ATOM 754 C C . GLU A 1 98 ? 3.469 4.977 -10.734 1 98.75 98 GLU A C 1
ATOM 756 O O . GLU A 1 98 ? 2.855 3.928 -10.938 1 98.75 98 GLU A O 1
ATOM 761 N N . LYS A 1 99 ? 4.656 5.195 -11.211 1 98.44 99 LYS A N 1
ATOM 762 C CA . LYS A 1 99 ? 5.344 4.195 -12.016 1 98.44 99 LYS A CA 1
ATOM 763 C C . LYS A 1 99 ? 5.633 2.936 -11.211 1 98.44 99 LYS A C 1
ATOM 765 O O . LYS A 1 99 ? 5.449 1.818 -11.695 1 98.44 99 LYS A O 1
ATOM 770 N N . GLN A 1 100 ? 6.145 3.096 -9.977 1 98.62 100 GLN A N 1
ATOM 771 C CA . GLN A 1 100 ? 6.371 1.968 -9.078 1 98.62 100 GLN A CA 1
ATOM 772 C C . GLN A 1 100 ? 5.102 1.145 -8.898 1 98.62 100 GLN A C 1
ATOM 774 O O . GLN A 1 100 ? 5.133 -0.085 -8.977 1 98.62 100 GLN A O 1
ATOM 779 N N . PHE A 1 101 ? 3.984 1.807 -8.68 1 98.88 101 PHE A N 1
ATOM 780 C CA . PHE A 1 101 ? 2.736 1.124 -8.359 1 98.88 101 PHE A CA 1
ATOM 781 C C . PHE A 1 101 ? 2.123 0.503 -9.609 1 98.88 101 PHE A C 1
ATOM 783 O O . PHE A 1 101 ? 1.481 -0.547 -9.531 1 98.88 101 PHE A O 1
ATOM 790 N N . ALA A 1 102 ? 2.289 1.156 -10.742 1 98.88 102 ALA A N 1
ATOM 791 C CA . ALA A 1 102 ? 1.774 0.606 -12 1 98.88 102 ALA A CA 1
ATOM 792 C C . ALA A 1 102 ? 2.326 -0.795 -12.25 1 98.88 102 ALA A C 1
ATOM 794 O O . ALA A 1 102 ? 1.595 -1.688 -12.68 1 98.88 102 ALA A O 1
ATOM 795 N N . THR A 1 103 ? 3.564 -0.975 -11.938 1 98.75 103 THR A N 1
ATOM 796 C CA . THR A 1 103 ? 4.227 -2.252 -12.172 1 98.75 103 THR A CA 1
ATOM 797 C C . THR A 1 103 ? 3.982 -3.213 -11.008 1 98.75 103 THR A C 1
ATOM 799 O O . THR A 1 103 ? 3.508 -4.332 -11.211 1 98.75 103 THR A O 1
ATOM 802 N N . ASN A 1 104 ? 4.227 -2.742 -9.789 1 98.81 104 ASN A N 1
ATOM 803 C CA . ASN A 1 104 ? 4.328 -3.637 -8.641 1 98.81 104 ASN A CA 1
ATOM 804 C C . ASN A 1 104 ? 2.955 -3.961 -8.062 1 98.81 104 ASN A C 1
ATOM 806 O O . ASN A 1 104 ? 2.811 -4.918 -7.301 1 98.81 104 ASN A O 1
ATOM 810 N N . VAL A 1 105 ? 1.945 -3.111 -8.383 1 98.94 105 VAL A N 1
ATOM 811 C CA . VAL A 1 105 ? 0.673 -3.277 -7.688 1 98.94 105 VAL A CA 1
ATOM 812 C C . VAL A 1 105 ? -0.458 -3.42 -8.703 1 98.94 105 VAL A C 1
ATOM 814 O O . VAL A 1 105 ? -1.124 -4.457 -8.758 1 98.94 105 VAL A O 1
ATOM 817 N N . PHE A 1 106 ?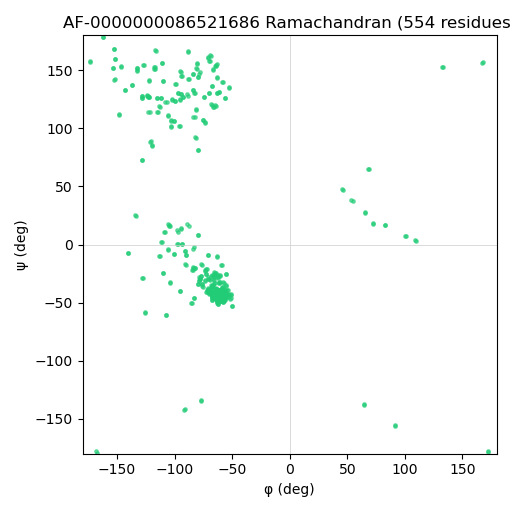 -0.63 -2.443 -9.555 1 98.94 106 PHE A N 1
ATOM 818 C CA . PHE A 1 106 ? -1.793 -2.418 -10.438 1 98.94 106 PHE A CA 1
ATOM 819 C C . PHE A 1 106 ? -1.685 -3.496 -11.508 1 98.94 106 PHE A C 1
ATOM 821 O O . PHE A 1 106 ? -2.688 -4.105 -11.891 1 98.94 106 PHE A O 1
ATOM 828 N N . GLY A 1 107 ? -0.467 -3.66 -12.031 1 98.94 107 GLY A N 1
ATOM 829 C CA . GLY A 1 107 ? -0.264 -4.746 -12.977 1 98.94 107 GLY A CA 1
ATOM 830 C C . GLY A 1 107 ? -0.581 -6.113 -12.398 1 98.94 107 GLY A C 1
ATOM 831 O O . GLY A 1 107 ? -1.206 -6.945 -13.055 1 98.94 107 GLY A O 1
ATOM 832 N N . TRP A 1 108 ? -0.139 -6.355 -11.148 1 98.94 108 TRP A N 1
ATOM 833 C CA . TRP A 1 108 ? -0.417 -7.613 -10.461 1 98.94 108 TRP A CA 1
ATOM 834 C C . TRP A 1 108 ? -1.916 -7.801 -10.25 1 98.94 108 TRP A C 1
ATOM 836 O O . TRP A 1 108 ? -2.443 -8.898 -10.438 1 98.94 108 TRP A O 1
ATOM 846 N N . HIS A 1 109 ? -2.555 -6.711 -9.859 1 98.94 109 HIS A N 1
ATOM 847 C CA . HIS A 1 109 ? -3.994 -6.742 -9.617 1 98.94 109 HIS A CA 1
ATOM 848 C C . HIS A 1 109 ? -4.758 -7.082 -10.898 1 98.94 109 HIS A C 1
ATOM 850 O O . HIS A 1 109 ? -5.609 -7.973 -10.898 1 98.94 109 HIS A O 1
ATOM 856 N N . GLN A 1 110 ? -4.465 -6.367 -11.953 1 98.94 110 GLN A N 1
ATOM 857 C CA . GLN A 1 110 ? -5.129 -6.602 -13.227 1 98.94 110 GLN A CA 1
ATOM 858 C C . GLN A 1 110 ? -4.922 -8.039 -13.703 1 98.94 110 GLN A C 1
ATOM 860 O O . GLN A 1 110 ? -5.867 -8.695 -14.148 1 98.94 110 GLN A O 1
ATOM 865 N N . LEU A 1 111 ? -3.695 -8.484 -13.602 1 98.94 111 LEU A N 1
ATOM 866 C CA . LEU A 1 111 ? -3.365 -9.844 -14.016 1 98.94 111 LEU A CA 1
ATOM 867 C C . LEU A 1 111 ? -4.164 -10.859 -13.211 1 98.94 111 LEU A C 1
ATOM 869 O O . LEU A 1 111 ? -4.758 -11.781 -13.773 1 98.94 111 LEU A O 1
ATOM 873 N N . THR A 1 112 ? -4.199 -10.719 -11.891 1 98.88 112 THR A N 1
ATOM 874 C CA . THR A 1 112 ? -4.941 -11.617 -11.016 1 98.88 112 THR A CA 1
ATOM 875 C C . THR A 1 112 ? -6.418 -11.648 -11.398 1 98.88 112 THR A C 1
ATOM 877 O O . THR A 1 112 ? -7.012 -12.727 -11.523 1 98.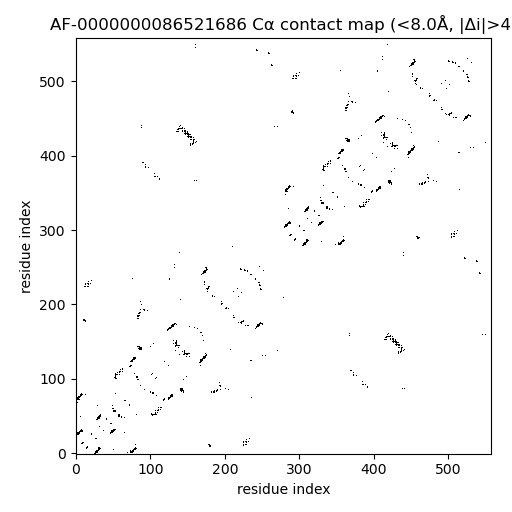88 112 THR A O 1
ATOM 880 N N . ASN A 1 113 ? -6.992 -10.453 -11.586 1 98.5 113 ASN A N 1
ATOM 881 C CA . ASN A 1 113 ? -8.414 -10.359 -11.922 1 98.5 113 ASN A CA 1
ATOM 882 C C . ASN A 1 113 ? -8.734 -11.086 -13.219 1 98.5 113 ASN A C 1
ATOM 884 O O . ASN A 1 113 ? -9.75 -11.781 -13.32 1 98.5 113 ASN A O 1
ATOM 888 N N . MET A 1 114 ? -7.863 -10.93 -14.164 1 98.56 114 MET A N 1
ATOM 889 C CA . MET A 1 114 ? -8.102 -11.523 -15.477 1 98.56 114 MET A CA 1
ATOM 890 C C . MET A 1 114 ? -7.902 -13.039 -15.43 1 98.56 114 MET A C 1
ATOM 892 O O . MET A 1 114 ? -8.461 -13.766 -16.25 1 98.56 114 MET A O 1
ATOM 896 N N . LEU A 1 115 ? -7.148 -13.547 -14.453 1 98.75 115 LEU A N 1
ATOM 897 C CA . LEU A 1 115 ? -6.883 -14.969 -14.328 1 98.75 115 LEU A CA 1
ATOM 898 C C . LEU A 1 115 ? -7.926 -15.641 -13.438 1 98.75 115 LEU A C 1
ATOM 900 O O . LEU A 1 115 ? -8.062 -16.875 -13.445 1 98.75 115 LEU A O 1
ATOM 904 N N . MET A 1 116 ? -8.656 -14.867 -12.664 1 98.5 116 MET A N 1
ATOM 905 C CA . MET A 1 116 ? -9.547 -15.391 -11.633 1 98.5 116 MET A CA 1
ATOM 906 C C . MET A 1 116 ? -10.578 -16.344 -12.234 1 98.5 116 MET A C 1
ATOM 908 O O . MET A 1 116 ? -10.852 -17.406 -11.672 1 98.5 116 MET A O 1
ATOM 912 N N . PRO A 1 117 ? -11.172 -15.961 -13.422 1 97.69 117 PRO A N 1
ATOM 913 C CA . PRO A 1 117 ? -12.141 -16.891 -14 1 97.69 117 PRO A CA 1
ATOM 914 C C . PRO A 1 117 ? -11.555 -18.266 -14.266 1 97.69 117 PRO A C 1
ATOM 916 O O . PRO A 1 117 ? -12.258 -19.281 -14.156 1 97.69 117 PRO A O 1
ATOM 919 N N . LEU A 1 118 ? -10.289 -18.391 -14.602 1 98.06 118 LEU A N 1
ATOM 920 C CA . LEU A 1 118 ? -9.625 -19.656 -14.859 1 98.06 118 LEU A CA 1
ATOM 921 C C . LEU A 1 118 ? -9.523 -20.484 -13.578 1 98.06 118 LEU A C 1
ATOM 923 O O . LEU A 1 118 ? -9.75 -21.703 -13.594 1 98.06 118 LEU A O 1
ATOM 927 N N . PHE A 1 119 ? -9.219 -19.859 -12.461 1 98.5 119 PHE A N 1
ATOM 928 C CA . PHE A 1 119 ? -9.141 -20.531 -11.172 1 98.5 119 PHE A CA 1
ATOM 929 C C . PHE A 1 119 ? -10.523 -20.953 -10.695 1 98.5 119 PHE A C 1
ATOM 931 O O . PHE A 1 119 ? -10.695 -22.062 -10.188 1 98.5 119 PHE A O 1
ATOM 938 N N . ARG A 1 120 ? -11.5 -20.109 -10.859 1 97.38 120 ARG A N 1
ATOM 939 C CA . ARG A 1 120 ? -12.852 -20.391 -10.375 1 97.38 120 ARG A CA 1
ATOM 940 C C . ARG A 1 120 ? -13.492 -21.531 -11.148 1 97.38 120 ARG A C 1
ATOM 942 O O . ARG A 1 120 ? -14.273 -22.312 -10.594 1 97.38 120 ARG A O 1
ATOM 949 N N . GLN A 1 121 ? -13.164 -21.562 -12.438 1 95.94 121 GLN A N 1
ATOM 950 C CA . GLN A 1 121 ? -13.727 -22.625 -13.266 1 95.94 121 GLN A CA 1
ATOM 951 C C . GLN A 1 121 ? -13.406 -24 -12.68 1 95.94 121 GLN A C 1
ATOM 953 O O . GLN A 1 121 ? -14.25 -24.906 -12.695 1 95.94 121 GLN A O 1
ATOM 958 N N . ARG A 1 122 ? -12.32 -24.172 -12.133 1 95.81 122 ARG A N 1
ATOM 959 C CA . ARG A 1 122 ? -11.883 -25.469 -11.586 1 95.81 122 ARG A CA 1
ATOM 960 C C . ARG A 1 122 ? -11.945 -25.453 -10.062 1 95.81 122 ARG A C 1
ATOM 962 O O . ARG A 1 122 ? -11.695 -26.484 -9.422 1 95.81 122 ARG A O 1
ATOM 969 N N . ASN A 1 123 ? -12.289 -24.297 -9.492 1 97.5 123 ASN A N 1
ATOM 970 C CA . ASN A 1 123 ? -12.234 -24.078 -8.047 1 97.5 123 ASN A CA 1
ATOM 971 C C . ASN A 1 123 ? -10.922 -24.594 -7.461 1 97.5 123 ASN A C 1
ATOM 973 O O . ASN A 1 123 ? -10.922 -25.359 -6.504 1 97.5 123 ASN A O 1
ATOM 977 N N . GLU A 1 124 ? -9.891 -24.266 -8.078 1 97.88 124 GLU A N 1
ATOM 978 C CA . GLU A 1 124 ? -8.516 -24.594 -7.703 1 97.88 124 GLU A CA 1
ATOM 979 C C . GLU A 1 124 ? -7.543 -23.531 -8.219 1 97.88 124 GLU A C 1
ATOM 981 O O . GLU A 1 124 ? -7.699 -23.031 -9.328 1 97.88 124 GLU A O 1
ATOM 986 N N . GLY A 1 125 ? -6.559 -23.25 -7.418 1 98.25 125 GLY A N 1
ATOM 987 C CA . GLY A 1 125 ? -5.547 -22.328 -7.883 1 98.25 125 GLY A CA 1
ATOM 988 C C . GLY A 1 125 ? -4.629 -21.828 -6.773 1 98.25 125 GLY A C 1
ATOM 989 O O . GLY A 1 125 ? -4.938 -21.984 -5.59 1 98.25 125 GLY A O 1
ATOM 990 N N . ARG A 1 126 ? -3.49 -21.422 -7.121 1 98.88 126 ARG A N 1
ATOM 991 C CA . ARG A 1 126 ? -2.512 -20.797 -6.238 1 98.88 126 ARG A CA 1
ATOM 992 C C . ARG A 1 126 ? -2.133 -19.406 -6.734 1 98.88 126 ARG A C 1
ATOM 994 O O . ARG A 1 126 ? -1.678 -19.25 -7.867 1 98.88 126 ARG A O 1
ATOM 1001 N N . ILE A 1 127 ? -2.488 -18.453 -5.988 1 98.94 127 ILE A N 1
ATOM 1002 C CA . ILE A 1 127 ? -2.041 -17.078 -6.246 1 98.94 127 ILE A CA 1
ATOM 1003 C C . ILE A 1 127 ? -0.927 -16.719 -5.266 1 98.94 127 ILE A C 1
ATOM 1005 O O . ILE A 1 127 ? -1.178 -16.516 -4.074 1 98.94 127 ILE A O 1
ATOM 1009 N N . ILE A 1 128 ? 0.293 -16.656 -5.762 1 98.94 128 ILE A N 1
ATOM 1010 C CA . ILE A 1 128 ? 1.467 -16.453 -4.918 1 98.94 128 ILE A CA 1
ATOM 1011 C C . ILE A 1 128 ? 2.094 -15.094 -5.223 1 98.94 128 ILE A C 1
ATOM 1013 O O . ILE A 1 128 ? 2.467 -14.82 -6.363 1 98.94 128 ILE A O 1
ATOM 1017 N N . TYR A 1 129 ? 2.146 -14.242 -4.242 1 98.94 129 TYR A N 1
ATOM 1018 C CA . TYR A 1 129 ? 2.74 -12.914 -4.371 1 98.94 129 TYR A CA 1
ATOM 1019 C C . TYR A 1 129 ? 4.152 -12.891 -3.795 1 98.94 129 TYR A C 1
ATOM 1021 O O . TYR A 1 129 ? 4.363 -13.258 -2.635 1 98.94 129 TYR A O 1
ATOM 1029 N N . ASN A 1 130 ? 5.121 -12.5 -4.609 1 98.81 130 ASN A N 1
ATOM 1030 C CA . ASN A 1 130 ? 6.473 -12.25 -4.113 1 98.81 130 ASN A CA 1
ATOM 1031 C C . ASN A 1 130 ? 6.586 -10.883 -3.447 1 98.81 130 ASN A C 1
ATOM 1033 O O . ASN A 1 130 ? 7.094 -9.938 -4.051 1 98.81 130 ASN A O 1
ATOM 1037 N N . SER A 1 131 ? 6.16 -10.828 -2.209 1 98.44 131 SER A N 1
ATOM 1038 C CA . SER A 1 131 ? 6.273 -9.586 -1.444 1 98.44 131 SER A CA 1
ATOM 1039 C C . SER A 1 131 ? 7.703 -9.359 -0.964 1 98.44 131 SER A C 1
ATOM 1041 O O . SER A 1 131 ? 8.648 -9.469 -1.745 1 98.44 131 SER A O 1
ATOM 1043 N N . SER A 1 132 ? 7.898 -9 0.265 1 97.81 132 SER A N 1
ATOM 1044 C CA . SER A 1 132 ? 9.195 -8.68 0.848 1 97.81 132 SER A CA 1
ATOM 1045 C C . SER A 1 132 ? 9.086 -8.453 2.352 1 97.81 132 SER A C 1
ATOM 1047 O O . SER A 1 132 ? 7.996 -8.203 2.869 1 97.81 132 SER A O 1
ATOM 1049 N N . LEU A 1 133 ? 10.266 -8.633 3 1 96.12 133 LEU A N 1
ATOM 1050 C CA . LEU A 1 133 ? 10.289 -8.109 4.363 1 96.12 133 LEU A CA 1
ATOM 1051 C C . LEU A 1 133 ? 9.914 -6.633 4.383 1 96.12 133 LEU A C 1
ATOM 1053 O O . LEU A 1 133 ? 9.336 -6.148 5.355 1 96.12 133 LEU A O 1
ATOM 1057 N N . LEU A 1 134 ? 10.133 -5.938 3.281 1 97.69 134 LEU A N 1
ATOM 1058 C CA . LEU A 1 134 ? 9.82 -4.516 3.158 1 97.69 134 LEU A CA 1
ATOM 1059 C C . LEU A 1 134 ? 8.336 -4.309 2.891 1 97.69 134 LEU A C 1
ATOM 1061 O O . LEU A 1 134 ? 7.895 -3.182 2.656 1 97.69 134 LEU A O 1
ATOM 1065 N N . GLY A 1 135 ? 7.57 -5.359 2.98 1 97.88 135 GLY A N 1
ATOM 1066 C CA . GLY A 1 135 ? 6.117 -5.285 2.928 1 97.88 135 GLY A CA 1
ATOM 1067 C C . GLY A 1 135 ? 5.48 -5.105 4.293 1 97.88 135 GLY A C 1
ATOM 1068 O O . GLY A 1 135 ? 4.281 -4.836 4.395 1 97.88 135 GLY A O 1
ATOM 1069 N N . TYR A 1 136 ? 6.367 -5.242 5.352 1 96.25 136 TYR A N 1
ATOM 1070 C CA . TYR A 1 136 ? 5.777 -5.109 6.676 1 96.25 136 TYR A CA 1
ATOM 1071 C C . TYR A 1 136 ? 6.699 -4.332 7.609 1 96.25 136 TYR A C 1
ATOM 1073 O O . TYR A 1 136 ? 6.309 -3.975 8.727 1 96.25 136 TYR A O 1
ATOM 1081 N N . VAL A 1 137 ? 7.898 -4.023 7.199 1 97.06 137 VAL A N 1
ATOM 1082 C CA . VAL A 1 137 ? 8.758 -3.021 7.828 1 97.06 137 VAL A CA 1
ATOM 1083 C C . VAL A 1 137 ? 9.344 -2.105 6.758 1 97.06 137 VAL A C 1
ATOM 1085 O O . VAL A 1 137 ? 9.531 -2.516 5.609 1 97.06 137 VAL A O 1
ATOM 1088 N N . ALA A 1 138 ? 9.633 -0.891 7.156 1 97.56 138 ALA A N 1
ATOM 1089 C CA . ALA A 1 138 ? 10.133 0.081 6.188 1 97.56 138 ALA A CA 1
ATOM 1090 C C . ALA A 1 138 ? 11.602 0.405 6.441 1 97.56 138 ALA A C 1
ATOM 1092 O O . ALA A 1 138 ? 12.039 0.495 7.59 1 97.56 138 ALA A O 1
ATOM 1093 N N . LEU A 1 139 ? 12.375 0.55 5.426 1 97.25 139 LEU A N 1
ATOM 1094 C CA . LEU A 1 139 ? 13.734 1.086 5.477 1 97.25 139 LEU A CA 1
ATOM 1095 C C . LEU A 1 139 ? 13.836 2.373 4.668 1 97.25 139 LEU A C 1
ATOM 1097 O O . LEU A 1 139 ? 13.125 2.553 3.68 1 97.25 139 LEU A O 1
ATOM 1101 N N . PRO A 1 140 ? 14.734 3.27 5.043 1 97.69 140 PRO A N 1
ATOM 1102 C CA . PRO A 1 140 ? 14.875 4.535 4.324 1 97.69 140 PRO A CA 1
ATOM 1103 C C . PRO A 1 140 ? 15.391 4.352 2.898 1 97.69 140 PRO A C 1
ATOM 1105 O O . PRO A 1 140 ? 16.094 3.373 2.615 1 97.69 140 PRO A O 1
ATOM 1108 N N . TYR A 1 141 ? 14.961 5.305 2 1 97.5 141 TYR A N 1
ATOM 1109 C CA . TYR A 1 141 ? 15.453 5.445 0.635 1 97.5 141 TYR A CA 1
ATOM 1110 C C . TYR A 1 141 ? 14.938 4.32 -0.251 1 97.5 141 TYR A C 1
ATOM 1112 O O . TYR A 1 141 ? 15.539 4 -1.276 1 97.5 141 TYR A O 1
ATOM 1120 N N . ARG A 1 142 ? 13.867 3.656 0.241 1 97.56 142 ARG A N 1
ATOM 1121 C CA . ARG A 1 142 ? 13.141 2.607 -0.473 1 97.56 142 ARG A CA 1
ATOM 1122 C C . ARG A 1 142 ? 11.633 2.822 -0.384 1 97.56 142 ARG A C 1
ATOM 1124 O O . ARG A 1 142 ? 10.859 1.863 -0.429 1 97.56 142 ARG A O 1
ATOM 1131 N N . GLY A 1 143 ? 11.273 4.016 -0.185 1 98.62 143 GLY A N 1
ATOM 1132 C CA . GLY A 1 143 ? 9.914 4.355 0.205 1 98.62 143 GLY A CA 1
ATOM 1133 C C . GLY A 1 143 ? 8.875 3.912 -0.808 1 98.62 143 GLY A C 1
ATOM 1134 O O . GLY A 1 143 ? 7.82 3.395 -0.437 1 98.62 143 GLY A O 1
ATOM 1135 N N . ALA A 1 144 ? 9.117 4.203 -2.1 1 98.75 144 ALA A N 1
ATOM 1136 C CA . ALA A 1 144 ? 8.172 3.787 -3.131 1 98.75 144 ALA A CA 1
ATOM 1137 C C . ALA A 1 144 ? 7.996 2.271 -3.135 1 98.75 144 ALA A C 1
ATOM 1139 O O . ALA A 1 144 ? 6.875 1.771 -3.244 1 98.75 144 ALA A O 1
ATOM 1140 N N . TYR A 1 145 ? 9.086 1.599 -3.006 1 98.69 145 TYR A N 1
ATOM 1141 C CA . TYR A 1 145 ? 9.07 0.141 -2.971 1 98.69 145 TYR A CA 1
ATOM 1142 C C . TYR A 1 145 ? 8.383 -0.365 -1.708 1 98.69 145 TYR A C 1
ATOM 1144 O O . TYR A 1 145 ? 7.523 -1.247 -1.771 1 98.69 145 TYR A O 1
ATOM 1152 N N . ASN A 1 146 ? 8.773 0.204 -0.516 1 98.81 146 ASN A N 1
ATOM 1153 C CA . ASN A 1 146 ? 8.086 -0.145 0.725 1 98.81 146 ASN A CA 1
ATOM 1154 C C . ASN A 1 146 ? 6.574 -0.034 0.58 1 98.81 146 ASN A C 1
ATOM 1156 O O . ASN A 1 146 ? 5.848 -0.986 0.868 1 98.81 146 ASN A O 1
ATOM 1160 N N . ALA A 1 147 ? 6.152 1.102 0.128 1 98.94 147 ALA A N 1
ATOM 1161 C CA . ALA A 1 147 ? 4.723 1.383 0.016 1 98.94 147 ALA A CA 1
ATOM 1162 C C . ALA A 1 147 ? 4.035 0.381 -0.907 1 98.94 147 ALA A C 1
ATOM 1164 O O . ALA A 1 147 ? 2.934 -0.09 -0.614 1 98.94 147 ALA A O 1
ATOM 1165 N N . SER A 1 148 ? 4.652 0.072 -2.01 1 98.88 148 SER A N 1
ATOM 1166 C CA . SER A 1 148 ? 4.074 -0.868 -2.965 1 98.88 148 SER A CA 1
ATOM 1167 C C . SER A 1 148 ? 3.938 -2.26 -2.355 1 98.88 148 SER A C 1
ATOM 1169 O O . SER A 1 148 ? 2.93 -2.939 -2.564 1 98.88 148 SER A O 1
ATOM 1171 N N . LYS A 1 149 ? 4.969 -2.686 -1.639 1 98.94 149 LYS A N 1
ATOM 1172 C CA . LYS A 1 149 ? 4.918 -4.023 -1.054 1 98.94 149 LYS A CA 1
ATOM 1173 C C . LYS A 1 149 ? 3.963 -4.066 0.135 1 98.94 149 LYS A C 1
ATOM 1175 O O . LYS A 1 149 ? 3.311 -5.086 0.375 1 98.94 149 LYS A O 1
ATOM 1180 N N . TYR A 1 150 ? 3.818 -2.934 0.866 1 98.88 150 TYR A N 1
ATOM 1181 C CA . TYR A 1 150 ? 2.744 -2.838 1.848 1 98.88 150 TYR A CA 1
ATOM 1182 C C . TYR A 1 150 ? 1.383 -3.018 1.187 1 98.88 150 TYR A C 1
ATOM 1184 O O . TYR A 1 150 ? 0.533 -3.754 1.693 1 98.88 150 TYR A O 1
ATOM 1192 N N . ALA A 1 151 ? 1.219 -2.34 0.109 1 98.94 151 ALA A N 1
ATOM 1193 C CA . ALA A 1 151 ? -0.046 -2.451 -0.614 1 98.94 151 ALA A CA 1
ATOM 1194 C C . ALA A 1 151 ? -0.324 -3.896 -1.014 1 98.94 151 ALA A C 1
ATOM 1196 O O . ALA A 1 151 ? -1.46 -4.367 -0.911 1 98.94 151 ALA A O 1
ATOM 1197 N N . ILE A 1 152 ? 0.696 -4.605 -1.451 1 98.94 152 ILE A N 1
ATOM 1198 C CA . ILE A 1 152 ? 0.558 -5.996 -1.869 1 98.94 152 ILE A CA 1
ATOM 1199 C C . ILE A 1 152 ? 0.159 -6.855 -0.673 1 98.94 152 ILE A C 1
ATOM 1201 O O . ILE A 1 152 ? -0.649 -7.777 -0.806 1 98.94 152 ILE A O 1
ATOM 1205 N N . GLU A 1 153 ? 0.735 -6.602 0.494 1 98.75 153 GLU A N 1
ATOM 1206 C CA . GLU A 1 153 ? 0.317 -7.309 1.701 1 98.75 153 GLU A CA 1
ATOM 1207 C C . GLU A 1 153 ? -1.177 -7.129 1.956 1 98.75 153 GLU A C 1
ATOM 1209 O O . GLU A 1 153 ? -1.874 -8.086 2.293 1 98.75 153 GLU A O 1
ATOM 1214 N N . GLY A 1 154 ? -1.632 -5.898 1.812 1 98.75 154 GLY A N 1
ATOM 1215 C CA . GLY A 1 154 ? -3.047 -5.613 1.989 1 98.75 154 GLY A CA 1
ATOM 1216 C C . GLY A 1 154 ? -3.928 -6.312 0.968 1 98.75 154 GLY A C 1
ATOM 1217 O O . GLY A 1 154 ? -4.988 -6.84 1.312 1 98.75 154 GLY A O 1
ATOM 1218 N N . ILE A 1 155 ? -3.488 -6.316 -0.262 1 98.88 155 ILE A N 1
ATOM 1219 C CA . ILE A 1 155 ? -4.23 -6.957 -1.343 1 98.88 155 ILE A CA 1
ATOM 1220 C C . ILE A 1 155 ? -4.32 -8.461 -1.089 1 98.88 155 ILE A C 1
ATOM 1222 O O . ILE A 1 155 ? -5.402 -9.047 -1.164 1 98.88 155 ILE A O 1
ATOM 1226 N N . ALA A 1 156 ? -3.203 -9.086 -0.745 1 98.81 156 ALA A N 1
ATOM 1227 C CA . ALA A 1 156 ? -3.156 -10.531 -0.541 1 98.81 156 ALA A CA 1
ATOM 1228 C C . ALA A 1 156 ? -4.035 -10.945 0.636 1 98.81 156 ALA A C 1
ATOM 1230 O O . ALA A 1 156 ? -4.781 -11.922 0.547 1 98.81 156 ALA A O 1
ATOM 1231 N N . ASP A 1 157 ? -3.932 -10.227 1.729 1 98.62 157 ASP A N 1
ATOM 1232 C CA . ASP A 1 157 ? -4.75 -10.523 2.898 1 98.62 157 ASP A CA 1
ATOM 1233 C C . ASP A 1 157 ? -6.238 -10.398 2.576 1 98.62 157 ASP A C 1
ATOM 1235 O O . ASP A 1 157 ? -7.043 -11.227 3.004 1 98.62 157 ASP A O 1
ATOM 1239 N N . THR A 1 158 ? -6.594 -9.359 1.874 1 98.75 158 THR A N 1
ATOM 1240 C CA . THR A 1 158 ? -7.984 -9.141 1.505 1 98.75 158 THR A CA 1
ATOM 1241 C C . THR A 1 158 ? -8.492 -10.258 0.603 1 98.75 158 THR A C 1
ATOM 1243 O O . THR A 1 158 ? -9.562 -10.82 0.841 1 98.75 158 THR A O 1
ATOM 1246 N N . LEU A 1 159 ? -7.688 -10.516 -0.429 1 98.81 159 LEU A N 1
ATOM 1247 C CA . LEU A 1 159 ? -8.086 -11.516 -1.412 1 98.81 159 LEU A CA 1
ATOM 1248 C C . LEU A 1 159 ? -8.266 -12.883 -0.756 1 98.81 159 LEU A C 1
ATOM 1250 O O . LEU A 1 159 ? -9.195 -13.617 -1.093 1 98.81 159 LEU A O 1
ATOM 1254 N N . ARG A 1 160 ? -7.344 -13.227 0.118 1 98.44 160 ARG A N 1
ATOM 1255 C CA . ARG A 1 160 ? -7.434 -14.492 0.838 1 98.44 160 ARG A CA 1
ATOM 1256 C C . ARG A 1 160 ? -8.758 -14.609 1.583 1 98.44 160 ARG A C 1
ATOM 1258 O O . ARG A 1 160 ? -9.406 -15.656 1.555 1 98.44 160 ARG A O 1
ATOM 1265 N N . LEU A 1 161 ? -9.211 -13.523 2.256 1 98.38 161 LEU A N 1
ATOM 1266 C CA . LEU A 1 161 ? -10.469 -13.508 2.988 1 98.38 161 LEU A CA 1
ATOM 1267 C C . LEU A 1 161 ? -11.656 -13.617 2.031 1 98.38 161 LEU A C 1
ATOM 1269 O O . LEU A 1 161 ? -12.641 -14.297 2.332 1 98.38 161 LEU A O 1
ATOM 1273 N N . GLU A 1 162 ? -11.547 -12.984 0.901 1 98.44 162 GLU A N 1
ATOM 1274 C CA . GLU A 1 162 ? -12.641 -12.953 -0.064 1 98.44 162 GLU A CA 1
ATOM 1275 C C . GLU A 1 162 ? -12.805 -14.312 -0.752 1 98.44 162 GLU A C 1
ATOM 1277 O O . GLU A 1 162 ? -13.875 -14.617 -1.284 1 98.44 162 GLU A O 1
ATOM 1282 N N . LEU A 1 163 ? -11.75 -15.109 -0.719 1 98.25 163 LEU A N 1
ATOM 1283 C CA . LEU A 1 163 ? -11.758 -16.391 -1.41 1 98.25 163 LEU A CA 1
ATOM 1284 C C . LEU A 1 163 ? -11.891 -17.547 -0.417 1 98.25 163 LEU A C 1
ATOM 1286 O O . LEU A 1 163 ? -11.633 -18.703 -0.761 1 98.25 163 LEU A O 1
ATOM 1290 N N . VAL A 1 164 ? -12.312 -17.266 0.77 1 96.31 164 VAL A N 1
ATOM 1291 C CA . VAL A 1 164 ? -12.289 -18.219 1.874 1 96.31 164 VAL A CA 1
ATOM 1292 C C . VAL A 1 164 ? -13.156 -19.438 1.531 1 96.31 164 VAL A C 1
ATOM 1294 O O . VAL A 1 164 ? -12.867 -20.547 1.956 1 96.31 164 VAL A O 1
ATOM 1297 N N . ASN A 1 165 ? -14.125 -19.297 0.722 1 95.81 165 ASN A N 1
ATOM 1298 C CA . ASN A 1 165 ? -15.055 -20.375 0.413 1 95.81 165 ASN A CA 1
ATOM 1299 C C . ASN A 1 165 ? -14.68 -21.078 -0.884 1 95.81 165 ASN A C 1
ATOM 1301 O O . ASN A 1 165 ? -15.5 -21.781 -1.472 1 95.81 165 ASN A O 1
ATOM 1305 N N . THR A 1 166 ? -13.531 -20.828 -1.388 1 97.75 166 THR A N 1
ATOM 1306 C CA . THR A 1 166 ? -13.008 -21.484 -2.578 1 97.75 166 THR A CA 1
ATOM 1307 C C . THR A 1 166 ? -11.758 -22.281 -2.24 1 97.75 166 THR A C 1
ATOM 1309 O O . THR A 1 166 ? -11.242 -22.203 -1.122 1 97.75 166 THR A O 1
ATOM 1312 N N . ASP A 1 167 ? -11.344 -23.109 -3.148 1 98.12 167 ASP A N 1
ATOM 1313 C CA . ASP A 1 167 ? -10.094 -23.859 -2.99 1 98.12 167 ASP A CA 1
ATOM 1314 C C . ASP A 1 167 ? -8.938 -23.125 -3.668 1 98.12 167 ASP A C 1
ATOM 1316 O O . ASP A 1 167 ? -7.926 -23.734 -4.008 1 98.12 167 ASP A O 1
ATOM 1320 N N . ILE A 1 168 ? -9.188 -21.859 -4.023 1 98.62 168 ILE A N 1
ATOM 1321 C CA . ILE A 1 168 ? -8.125 -20.984 -4.512 1 98.62 168 ILE A CA 1
ATOM 1322 C C . ILE A 1 168 ? -7.34 -20.406 -3.336 1 98.62 168 ILE A C 1
ATOM 1324 O O . ILE A 1 168 ? -7.906 -19.734 -2.477 1 98.62 168 ILE A O 1
ATOM 1328 N N . LYS A 1 169 ? -6.035 -20.734 -3.24 1 98.75 169 LYS A N 1
ATOM 1329 C CA . LYS A 1 169 ? -5.191 -20.344 -2.117 1 98.75 169 LYS A CA 1
ATOM 1330 C C . LYS A 1 169 ? -4.348 -19.125 -2.465 1 98.75 169 LYS A C 1
ATOM 1332 O O . LYS A 1 169 ? -3.859 -19 -3.59 1 98.75 169 LYS A O 1
ATOM 1337 N N . VAL A 1 170 ? -4.242 -18.219 -1.548 1 98.81 170 VAL A N 1
ATOM 1338 C CA . VAL A 1 170 ? -3.441 -17 -1.691 1 98.81 170 VAL A CA 1
ATOM 1339 C C . VAL A 1 170 ? -2.287 -17.016 -0.691 1 98.81 170 VAL A C 1
ATOM 1341 O O . VAL A 1 170 ? -2.504 -17.188 0.513 1 98.81 170 VAL A O 1
ATOM 1344 N N . CYS A 1 171 ? -1.064 -16.844 -1.184 1 98.62 171 CYS A N 1
ATOM 1345 C CA . CYS A 1 171 ? 0.122 -16.906 -0.338 1 98.62 171 CYS A CA 1
ATOM 1346 C C . CYS A 1 171 ? 1.049 -15.734 -0.599 1 98.62 171 CYS A C 1
ATOM 1348 O O . CYS A 1 171 ? 1.075 -15.188 -1.706 1 98.62 171 CYS A O 1
ATOM 1350 N N . LEU A 1 172 ? 1.716 -15.383 0.429 1 98.75 172 LEU A N 1
ATOM 1351 C CA . LEU A 1 172 ? 2.768 -14.375 0.34 1 98.75 172 LEU A CA 1
ATOM 1352 C C . LEU A 1 172 ? 4.141 -15 0.574 1 98.75 172 LEU A C 1
ATOM 1354 O O . LEU A 1 172 ? 4.344 -15.711 1.56 1 98.75 172 LEU A O 1
ATOM 1358 N N . ILE A 1 173 ? 5.051 -14.781 -0.355 1 98.94 173 ILE A N 1
ATOM 1359 C CA . ILE A 1 173 ? 6.473 -15.008 -0.113 1 98.94 173 ILE A CA 1
ATOM 1360 C C . ILE A 1 173 ? 7.129 -13.711 0.354 1 98.94 173 ILE A C 1
ATOM 1362 O O . ILE A 1 173 ? 6.961 -12.664 -0.271 1 98.94 173 ILE A O 1
ATOM 1366 N N . GLU A 1 174 ? 7.805 -13.766 1.445 1 98.62 174 GLU A N 1
ATOM 1367 C CA . GLU A 1 174 ? 8.414 -12.562 2.018 1 98.62 174 GLU A CA 1
ATOM 1368 C C . GLU A 1 174 ? 9.93 -12.727 2.152 1 98.62 174 GLU A C 1
ATOM 1370 O O . GLU A 1 174 ? 10.43 -13.055 3.23 1 98.62 174 GLU A O 1
ATOM 1375 N N . PRO A 1 175 ? 10.594 -12.352 1.065 1 97.88 175 PRO A N 1
ATOM 1376 C CA . PRO A 1 175 ? 12.055 -12.484 1.096 1 97.88 175 PRO A CA 1
ATOM 1377 C C . PRO A 1 175 ? 12.734 -11.328 1.832 1 97.88 175 PRO A C 1
ATOM 1379 O O . PRO A 1 175 ? 12.172 -10.234 1.925 1 97.88 175 PRO A O 1
ATOM 1382 N N . GLY A 1 176 ? 13.852 -11.609 2.408 1 95.62 176 GLY A N 1
ATOM 1383 C CA . GLY A 1 176 ? 14.867 -10.602 2.676 1 95.62 176 GLY A CA 1
ATOM 1384 C C . GLY A 1 176 ? 15.875 -10.461 1.55 1 95.62 176 GLY A C 1
ATOM 1385 O O . GLY A 1 176 ? 15.508 -10.508 0.374 1 95.62 176 GLY A O 1
ATOM 1386 N N . PRO A 1 177 ? 17.078 -10.273 1.851 1 93.19 177 PRO A N 1
ATOM 1387 C CA . PRO A 1 177 ? 18.062 -10.102 0.787 1 93.19 177 PRO A CA 1
ATOM 1388 C C . PRO A 1 177 ? 18.297 -11.383 -0.012 1 93.19 177 PRO A C 1
ATOM 1390 O O . PRO A 1 177 ? 18.625 -12.422 0.563 1 93.19 177 PRO A O 1
ATOM 1393 N N . ILE A 1 178 ? 18.062 -11.32 -1.244 1 94.31 178 ILE A N 1
ATOM 1394 C CA . ILE A 1 178 ? 18.266 -12.406 -2.195 1 94.31 178 ILE A CA 1
ATOM 1395 C C . ILE A 1 178 ? 19.219 -11.945 -3.301 1 94.31 178 ILE A C 1
ATOM 1397 O O . ILE A 1 178 ? 19.109 -10.82 -3.793 1 94.31 178 ILE A O 1
ATOM 1401 N N . GLU A 1 179 ? 20.094 -12.812 -3.729 1 90.31 179 GLU A N 1
ATOM 1402 C CA . GLU A 1 179 ? 20.984 -12.508 -4.848 1 90.31 179 GLU A CA 1
ATOM 1403 C C . GLU A 1 179 ? 20.188 -12.312 -6.141 1 90.31 179 GLU A C 1
ATOM 1405 O O . GLU A 1 179 ? 19.453 -13.211 -6.566 1 90.31 179 GLU A O 1
ATOM 1410 N N . SER A 1 180 ? 20.297 -11.133 -6.727 1 89.5 180 SER A N 1
ATOM 1411 C CA . SER A 1 180 ? 19.594 -10.789 -7.961 1 89.5 180 SER A CA 1
ATOM 1412 C C . SER A 1 180 ? 20.125 -9.477 -8.547 1 89.5 180 SER A C 1
ATOM 1414 O O . SER A 1 180 ? 21.094 -8.914 -8.039 1 89.5 180 SER A O 1
ATOM 1416 N N . ARG A 1 181 ? 19.562 -9.047 -9.609 1 87.38 181 ARG A N 1
ATOM 1417 C CA . ARG A 1 181 ? 19.922 -7.773 -10.219 1 87.38 181 ARG A CA 1
ATOM 1418 C C . ARG A 1 181 ? 19.078 -6.637 -9.648 1 87.38 181 ARG A C 1
ATOM 1420 O O . ARG A 1 181 ? 18.984 -5.566 -10.25 1 87.38 181 ARG A O 1
ATOM 1427 N N . PHE A 1 182 ? 18.469 -6.855 -8.547 1 88.19 182 PHE A N 1
ATOM 1428 C CA . PHE A 1 182 ? 17.531 -5.906 -7.941 1 88.19 182 PHE A CA 1
ATOM 1429 C C . PHE A 1 182 ? 18.234 -4.598 -7.605 1 88.19 182 PHE A C 1
ATOM 1431 O O . PHE A 1 182 ? 17.719 -3.518 -7.891 1 88.19 182 PHE A O 1
ATOM 1438 N N . ARG A 1 183 ? 19.438 -4.652 -7.129 1 89.94 183 ARG A N 1
ATOM 1439 C CA . ARG A 1 183 ? 20.172 -3.461 -6.699 1 89.94 183 ARG A CA 1
ATOM 1440 C C . ARG A 1 183 ? 20.594 -2.615 -7.898 1 89.94 183 ARG A C 1
ATOM 1442 O O . ARG A 1 183 ? 20.453 -1.39 -7.875 1 89.94 183 ARG A O 1
ATOM 1449 N N . ALA A 1 184 ? 20.969 -3.336 -8.883 1 90.44 184 ALA A N 1
ATOM 1450 C CA . ALA A 1 184 ? 21.359 -2.617 -10.086 1 90.44 184 ALA A CA 1
ATOM 1451 C C . ALA A 1 184 ? 20.172 -1.871 -10.695 1 90.44 184 ALA A C 1
ATOM 1453 O O . ALA A 1 184 ? 20.328 -0.731 -11.148 1 90.44 184 ALA A O 1
ATOM 1454 N N . ASN A 1 185 ? 19.031 -2.545 -10.711 1 91.62 185 ASN A N 1
ATOM 1455 C CA . ASN A 1 185 ? 17.828 -1.918 -11.242 1 91.62 185 ASN A CA 1
ATOM 1456 C C . ASN A 1 185 ? 17.391 -0.743 -10.375 1 91.62 185 ASN A C 1
ATOM 1458 O O . ASN A 1 185 ? 16.938 0.28 -10.898 1 91.62 185 ASN A O 1
ATOM 1462 N N . ALA A 1 186 ? 17.484 -0.888 -9.102 1 93.94 186 ALA A N 1
ATOM 1463 C CA . ALA A 1 186 ? 17.125 0.18 -8.18 1 93.94 186 ALA A CA 1
ATOM 1464 C C . ALA A 1 186 ? 18.031 1.39 -8.344 1 93.94 186 ALA A C 1
ATOM 1466 O O . ALA A 1 186 ? 17.594 2.533 -8.25 1 93.94 186 ALA A O 1
ATOM 1467 N N . LEU A 1 187 ? 19.344 1.105 -8.586 1 94.25 187 LEU A N 1
ATOM 1468 C CA . LEU A 1 187 ? 20.312 2.18 -8.812 1 94.25 187 LEU A CA 1
ATOM 1469 C C . LEU A 1 187 ? 19.953 2.965 -10.07 1 94.25 187 LEU A C 1
ATOM 1471 O O . LEU A 1 187 ? 20.016 4.195 -10.078 1 94.25 187 LEU A O 1
ATOM 1475 N N . GLN A 1 188 ? 19.641 2.236 -11.102 1 94.88 188 GLN A N 1
ATOM 1476 C CA . GLN A 1 188 ? 19.234 2.893 -12.344 1 94.88 188 GLN A CA 1
ATOM 1477 C C . GLN A 1 188 ? 18.016 3.783 -12.133 1 94.88 188 GLN A C 1
ATOM 1479 O O . GLN A 1 188 ? 17.969 4.914 -12.625 1 94.88 188 GLN A O 1
ATOM 1484 N N . ALA A 1 189 ? 17.062 3.303 -11.391 1 95.81 189 ALA A N 1
ATOM 1485 C CA . ALA A 1 189 ? 15.852 4.074 -11.109 1 95.81 189 ALA A CA 1
ATOM 1486 C C . ALA A 1 189 ? 16.188 5.316 -10.281 1 95.81 189 ALA A C 1
ATOM 1488 O O . ALA A 1 189 ? 15.609 6.387 -10.508 1 95.81 189 ALA A O 1
ATOM 1489 N N . LEU A 1 190 ? 17.094 5.184 -9.32 1 96.19 190 LEU A N 1
ATOM 1490 C CA . LEU A 1 190 ? 17.531 6.309 -8.5 1 96.19 190 LEU A CA 1
ATOM 1491 C C . LEU A 1 190 ? 18.109 7.418 -9.375 1 96.19 190 LEU A C 1
ATOM 1493 O O . LEU A 1 190 ? 17.719 8.578 -9.258 1 96.19 190 LEU A O 1
ATOM 1497 N N . LYS A 1 191 ? 19 6.996 -10.234 1 95.75 191 LYS A N 1
ATOM 1498 C CA . LYS A 1 191 ? 19.703 7.957 -11.086 1 95.75 191 LYS A CA 1
ATOM 1499 C C . LYS A 1 191 ? 18.734 8.641 -12.047 1 95.75 191 LYS A C 1
ATOM 1501 O O . LYS A 1 191 ? 18.906 9.812 -12.383 1 95.75 191 LYS A O 1
ATOM 1506 N N . GLU A 1 192 ? 17.766 7.934 -12.438 1 96.19 192 GLU A N 1
ATOM 1507 C CA . GLU A 1 192 ? 16.828 8.445 -13.422 1 96.19 192 GLU A CA 1
ATOM 1508 C C . GLU A 1 192 ? 15.82 9.398 -12.781 1 96.19 192 GLU A C 1
ATOM 1510 O O . GLU A 1 192 ? 15.367 10.352 -13.422 1 96.19 192 GLU A O 1
ATOM 1515 N N . GLN A 1 193 ? 15.461 9.172 -11.484 1 96.06 193 GLN A N 1
ATOM 1516 C CA . GLN A 1 193 ? 14.266 9.828 -10.953 1 96.06 193 GLN A CA 1
ATOM 1517 C C . GLN A 1 193 ? 14.633 10.852 -9.891 1 96.06 193 GLN A C 1
ATOM 1519 O O . GLN A 1 193 ? 13.789 11.641 -9.469 1 96.06 193 GLN A O 1
ATOM 1524 N N . VAL A 1 194 ? 15.891 10.867 -9.461 1 96.69 194 VAL A N 1
ATOM 1525 C CA . VAL A 1 194 ? 16.234 11.703 -8.32 1 96.69 194 VAL A CA 1
ATOM 1526 C C . VAL A 1 194 ? 17.344 12.672 -8.703 1 96.69 194 VAL A C 1
ATOM 1528 O O . VAL A 1 194 ? 18.359 12.258 -9.281 1 96.69 194 VAL A O 1
ATOM 1531 N N . SER A 1 195 ? 17.141 13.938 -8.461 1 96.06 195 SER A N 1
ATOM 1532 C CA . SER A 1 195 ? 18.219 14.914 -8.531 1 96.06 195 SER A CA 1
ATOM 1533 C C . SER A 1 195 ? 19.047 14.922 -7.254 1 96.06 195 SER A C 1
ATOM 1535 O O . SER A 1 195 ? 18.844 15.758 -6.375 1 96.06 195 SER A O 1
ATOM 1537 N N . ILE A 1 196 ? 20.047 14.164 -7.238 1 95.5 196 ILE A N 1
ATOM 1538 C CA . ILE A 1 196 ? 20.797 13.836 -6.027 1 95.5 196 ILE A CA 1
ATOM 1539 C C . ILE A 1 196 ? 21.484 15.086 -5.492 1 95.5 196 ILE A C 1
ATOM 1541 O O . ILE A 1 196 ? 21.453 15.352 -4.289 1 95.5 196 ILE A O 1
ATOM 1545 N N . GLU A 1 197 ? 22.016 15.93 -6.336 1 93.88 197 GLU A N 1
ATOM 1546 C CA . GLU A 1 197 ? 22.812 17.094 -5.938 1 93.88 197 GLU A CA 1
ATOM 1547 C C . GLU A 1 197 ? 21.938 18.125 -5.242 1 93.88 197 GLU A C 1
ATOM 1549 O O . GLU A 1 197 ? 22.422 18.875 -4.387 1 93.88 197 GLU A O 1
ATOM 1554 N N . GLN A 1 198 ? 20.734 18.188 -5.5 1 94.44 198 GLN A N 1
ATOM 1555 C CA . GLN A 1 198 ? 19.828 19.203 -4.957 1 94.44 198 GLN A CA 1
ATOM 1556 C C . GLN A 1 198 ? 19.078 18.672 -3.734 1 94.44 198 GLN A C 1
ATOM 1558 O O . GLN A 1 198 ? 18.328 19.422 -3.096 1 94.44 198 GLN A O 1
ATOM 1563 N N . SER A 1 199 ? 19.359 17.438 -3.375 1 96.56 199 SER A N 1
ATOM 1564 C CA . SER A 1 199 ? 18.578 16.797 -2.33 1 96.56 199 SER A CA 1
ATOM 1565 C C . SER A 1 199 ? 19.141 17.094 -0.946 1 96.56 199 SER A C 1
ATOM 1567 O O . SER A 1 199 ? 20.359 17.109 -0.76 1 96.56 199 SER A O 1
ATOM 1569 N N . PRO A 1 200 ? 18.266 17.281 0.046 1 95.75 200 PRO A N 1
ATOM 1570 C CA . PRO A 1 200 ? 18.734 17.344 1.431 1 95.75 200 PRO A CA 1
ATOM 1571 C C . PRO A 1 200 ? 19.375 16.047 1.899 1 95.75 200 PRO A C 1
ATOM 1573 O O . PRO A 1 200 ? 20.016 16 2.955 1 95.75 200 PRO A O 1
ATOM 1576 N N . HIS A 1 201 ? 19.234 14.984 1.094 1 96.62 201 HIS A N 1
ATOM 1577 C CA . HIS A 1 201 ? 19.75 13.664 1.455 1 96.62 201 HIS A CA 1
ATOM 1578 C C . HIS A 1 201 ? 21.016 13.336 0.676 1 96.62 201 HIS A C 1
ATOM 1580 O O . HIS A 1 201 ? 21.422 12.18 0.602 1 96.62 201 HIS A O 1
ATOM 1586 N N . ARG A 1 202 ? 21.609 14.25 0.103 1 95 202 ARG A N 1
ATOM 1587 C CA . ARG A 1 202 ? 22.734 14.062 -0.808 1 95 202 ARG A CA 1
ATOM 1588 C C . ARG A 1 202 ? 23.828 13.219 -0.157 1 95 202 ARG A C 1
ATOM 1590 O O . ARG A 1 202 ? 24.391 12.312 -0.785 1 95 202 ARG A O 1
ATOM 1597 N N . LEU A 1 203 ? 24.125 13.492 1.093 1 92.94 203 LEU A N 1
ATOM 1598 C CA . LEU A 1 203 ? 25.188 12.773 1.78 1 92.94 203 LEU A CA 1
ATOM 1599 C C . LEU A 1 203 ? 24.797 11.312 2 1 92.94 203 LEU A C 1
ATOM 1601 O O . LEU A 1 203 ? 25.641 10.414 1.88 1 92.94 203 LEU A O 1
ATOM 1605 N N . SER A 1 204 ? 23.578 11.102 2.289 1 94 204 SER A N 1
ATOM 1606 C CA . SER A 1 204 ? 23.094 9.742 2.512 1 94 204 SER A CA 1
ATOM 1607 C C . SER A 1 204 ? 23.062 8.945 1.212 1 94 204 SER A C 1
ATOM 1609 O O . SER A 1 204 ? 23.203 7.719 1.227 1 94 204 SER A O 1
ATOM 1611 N N . TYR A 1 205 ? 22.859 9.656 0.052 1 95.12 205 TYR A N 1
ATOM 1612 C CA . TYR A 1 205 ? 22.797 8.984 -1.24 1 95.12 205 TYR A CA 1
ATOM 1613 C C . TYR A 1 205 ? 24.141 8.352 -1.601 1 95.12 205 TYR A C 1
ATOM 1615 O O . TYR A 1 205 ? 24.172 7.332 -2.297 1 95.12 205 TYR A O 1
ATOM 1623 N N . GLU A 1 206 ? 25.203 8.938 -1.089 1 93.19 206 GLU A N 1
ATOM 1624 C CA . GLU A 1 206 ? 26.5 8.336 -1.335 1 93.19 206 GLU A CA 1
ATOM 1625 C C . GLU A 1 206 ? 26.562 6.918 -0.776 1 93.19 206 GLU A C 1
ATOM 1627 O O . GLU A 1 206 ? 27.031 5.996 -1.457 1 93.19 206 GLU A O 1
ATOM 1632 N N . GLY A 1 207 ? 26.125 6.809 0.476 1 91.19 207 GLY A N 1
ATOM 1633 C CA . GLY A 1 207 ? 26.047 5.484 1.071 1 91.19 207 GLY A CA 1
ATOM 1634 C C . GLY A 1 207 ? 25.094 4.555 0.359 1 91.19 207 GLY A C 1
ATOM 1635 O O . GLY A 1 207 ? 25.375 3.371 0.177 1 91.19 207 GLY A O 1
ATOM 1636 N N . THR A 1 208 ? 23.969 5.098 -0.03 1 92.5 208 THR A N 1
ATOM 1637 C CA . THR A 1 208 ? 22.969 4.32 -0.749 1 92.5 208 THR A CA 1
ATOM 1638 C C . THR A 1 208 ? 23.531 3.805 -2.07 1 92.5 208 THR A C 1
ATOM 1640 O O . THR A 1 208 ? 23.328 2.641 -2.424 1 92.5 208 THR A O 1
ATOM 1643 N N . ILE A 1 209 ? 24.203 4.688 -2.826 1 94.06 209 ILE A N 1
ATOM 1644 C CA . ILE A 1 209 ? 24.766 4.34 -4.125 1 94.06 209 ILE A CA 1
ATOM 1645 C C . ILE A 1 209 ? 25.844 3.271 -3.953 1 94.06 209 ILE A C 1
ATOM 1647 O O . ILE A 1 209 ? 25.891 2.299 -4.711 1 94.06 209 ILE A O 1
ATOM 1651 N N . ARG A 1 210 ? 26.656 3.391 -2.898 1 90.94 210 ARG A N 1
ATOM 1652 C CA . ARG A 1 210 ? 27.688 2.395 -2.625 1 90.94 210 ARG A CA 1
ATOM 1653 C C . ARG A 1 210 ? 27.062 1.023 -2.369 1 90.94 210 ARG A C 1
ATOM 1655 O O . ARG A 1 210 ? 27.562 0.01 -2.865 1 90.94 210 ARG A O 1
ATOM 1662 N N . ARG A 1 211 ? 26.031 1.041 -1.622 1 88.5 211 ARG A N 1
ATOM 1663 C CA . ARG A 1 211 ? 25.344 -0.207 -1.317 1 88.5 211 ARG A CA 1
ATOM 1664 C C . ARG A 1 211 ? 24.766 -0.84 -2.582 1 88.5 211 ARG A C 1
ATOM 1666 O O . ARG A 1 211 ? 24.891 -2.051 -2.785 1 88.5 211 ARG A O 1
ATOM 1673 N N . LEU A 1 212 ? 24.156 -0.031 -3.418 1 91.06 212 LEU A N 1
ATOM 1674 C CA . LEU A 1 212 ? 23.484 -0.521 -4.609 1 91.06 212 LEU A CA 1
ATOM 1675 C C . LEU A 1 212 ? 24.484 -0.972 -5.664 1 91.06 212 LEU A C 1
ATOM 1677 O O . LEU A 1 212 ? 24.156 -1.798 -6.523 1 91.06 212 LEU A O 1
ATOM 1681 N N . GLU A 1 213 ? 25.641 -0.431 -5.625 1 89.94 213 GLU A N 1
ATOM 1682 C CA . GLU A 1 213 ? 26.672 -0.763 -6.602 1 89.94 213 GLU A CA 1
ATOM 1683 C C . GLU A 1 213 ? 27.438 -2.018 -6.188 1 89.94 213 GLU A C 1
ATOM 1685 O O . GLU A 1 213 ? 28.141 -2.619 -7.008 1 89.94 213 GLU A O 1
ATOM 1690 N N . LYS A 1 214 ? 27.391 -2.32 -4.898 1 83.44 214 LYS A N 1
ATOM 1691 C CA . LYS A 1 214 ? 28.141 -3.465 -4.406 1 83.44 214 LYS A CA 1
ATOM 1692 C C . LYS A 1 214 ? 27.766 -4.742 -5.145 1 83.44 214 LYS A C 1
ATOM 1694 O O . LYS A 1 214 ? 26.578 -5.004 -5.367 1 83.44 214 LYS A O 1
ATOM 1699 N N . GLU A 1 215 ? 28.828 -5.352 -5.652 1 74.62 215 GLU A N 1
ATOM 1700 C CA . GLU A 1 215 ? 28.609 -6.633 -6.312 1 74.62 215 GLU A CA 1
ATOM 1701 C C . GLU A 1 215 ? 28.578 -7.777 -5.301 1 74.62 215 GLU A C 1
ATOM 1703 O O . GLU A 1 215 ? 29.219 -7.699 -4.246 1 74.62 215 GLU A O 1
ATOM 1708 N N . GLY A 1 216 ? 27.828 -8.789 -5.492 1 70.94 216 GLY A N 1
ATOM 1709 C CA . GLY A 1 216 ? 27.766 -9.922 -4.582 1 70.94 216 GLY A CA 1
ATOM 1710 C C . GLY A 1 216 ? 26.688 -9.758 -3.516 1 70.94 216 GLY A C 1
ATOM 1711 O O . GLY A 1 216 ? 25.734 -9 -3.691 1 70.94 216 GLY A O 1
ATOM 1712 N N . PRO A 1 217 ? 26.984 -10.5 -2.441 1 72.06 217 PRO A N 1
ATOM 1713 C CA . PRO A 1 217 ? 25.984 -10.398 -1.375 1 72.06 217 PRO A CA 1
ATOM 1714 C C . PRO A 1 217 ? 25.922 -9 -0.766 1 72.06 217 PRO A C 1
ATOM 1716 O O . PRO A 1 217 ? 26.953 -8.43 -0.395 1 72.06 217 PRO A O 1
ATOM 1719 N N . ALA A 1 218 ? 24.828 -8.414 -0.883 1 64.62 218 ALA A N 1
ATOM 1720 C CA . ALA A 1 218 ? 24.609 -7.004 -0.561 1 64.62 218 ALA A CA 1
ATOM 1721 C C . ALA A 1 218 ? 24.484 -6.797 0.946 1 64.62 218 ALA A C 1
ATOM 1723 O O . ALA A 1 218 ? 24.75 -5.707 1.454 1 64.62 218 ALA A O 1
ATOM 1724 N N . ALA A 1 219 ? 24 -7.867 1.593 1 76 219 ALA A N 1
ATOM 1725 C CA . ALA A 1 219 ? 23.734 -7.742 3.021 1 76 219 ALA A CA 1
ATOM 1726 C C . ALA A 1 219 ? 23.984 -9.055 3.748 1 76 219 ALA A C 1
ATOM 1728 O O . ALA A 1 219 ? 24.016 -10.125 3.123 1 76 219 ALA A O 1
ATOM 1729 N N . PRO A 1 220 ? 24.312 -8.945 5.016 1 82.69 220 PRO A N 1
ATOM 1730 C CA . PRO A 1 220 ? 24.422 -10.188 5.781 1 82.69 220 PRO A CA 1
ATOM 1731 C C . PRO A 1 220 ? 23.172 -11.07 5.668 1 82.69 220 PRO A C 1
ATOM 1733 O O . PRO A 1 220 ? 22.062 -10.555 5.578 1 82.69 220 PRO A O 1
ATOM 1736 N N . PHE A 1 221 ? 23.344 -12.422 5.441 1 90.25 221 PHE A N 1
ATOM 1737 C CA . PHE A 1 221 ? 22.281 -13.422 5.441 1 90.25 221 PHE A CA 1
ATOM 1738 C C . PHE A 1 221 ? 21.578 -13.461 4.086 1 90.25 221 PHE A C 1
ATOM 1740 O O . PHE A 1 221 ? 20.422 -13.898 3.99 1 90.25 221 PHE A O 1
ATOM 1747 N N . THR A 1 222 ? 22.266 -12.859 3.076 1 92.94 222 THR A N 1
ATOM 1748 C CA . THR A 1 222 ? 21.75 -12.977 1.717 1 92.94 222 THR A CA 1
ATOM 1749 C C . THR A 1 222 ? 21.703 -14.438 1.277 1 92.94 222 THR A C 1
ATOM 1751 O O . THR A 1 222 ? 22.625 -15.203 1.548 1 92.94 222 THR A O 1
ATOM 1754 N N . LEU A 1 223 ? 20.641 -14.891 0.747 1 95.88 223 LEU A N 1
ATOM 1755 C CA . LEU A 1 223 ? 20.484 -16.25 0.246 1 95.88 223 LEU A CA 1
ATOM 1756 C C . LEU A 1 223 ? 20.375 -16.266 -1.274 1 95.88 223 LEU A C 1
ATOM 1758 O O . LEU A 1 223 ? 20.047 -15.242 -1.883 1 95.88 223 LEU A O 1
ATOM 1762 N N . PRO A 1 224 ? 20.703 -17.359 -1.911 1 96.19 224 PRO A N 1
ATOM 1763 C CA . PRO A 1 224 ? 20.453 -17.484 -3.348 1 96.19 224 PRO A CA 1
ATOM 1764 C C . PRO A 1 224 ? 18.969 -17.625 -3.672 1 96.19 224 PRO A C 1
ATOM 1766 O O . PRO A 1 224 ? 18.156 -17.938 -2.789 1 96.19 224 PRO A O 1
ATOM 1769 N N . PRO A 1 225 ? 18.547 -17.375 -4.898 1 97.44 225 PRO A N 1
ATOM 1770 C CA . PRO A 1 225 ? 17.141 -17.406 -5.285 1 97.44 225 PRO A CA 1
ATOM 1771 C C . PRO A 1 225 ? 16.484 -18.766 -5.051 1 97.44 225 PRO A C 1
ATOM 1773 O O . PRO A 1 225 ? 15.266 -18.859 -4.949 1 97.44 225 PRO A O 1
ATOM 1776 N N . GLU A 1 226 ? 17.266 -19.812 -4.891 1 98.5 226 GLU A N 1
ATOM 1777 C CA . GLU A 1 226 ? 16.75 -21.141 -4.625 1 98.5 226 GLU A CA 1
ATOM 1778 C C . GLU A 1 226 ? 15.992 -21.188 -3.303 1 98.5 226 GLU A C 1
ATOM 1780 O O . GLU A 1 226 ? 15.07 -21.984 -3.137 1 9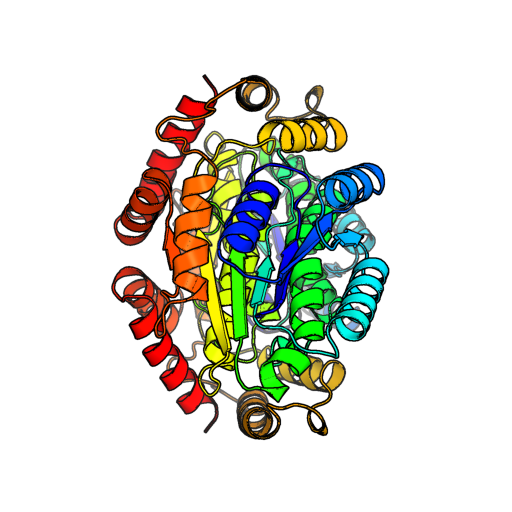8.5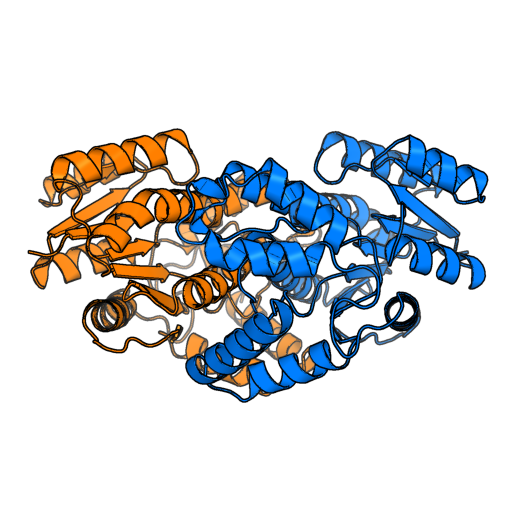 226 GLU A O 1
ATOM 1785 N N . ALA A 1 227 ? 16.344 -20.328 -2.43 1 98.56 227 ALA A N 1
ATOM 1786 C CA . ALA A 1 227 ? 15.625 -20.25 -1.162 1 98.56 227 ALA A CA 1
ATOM 1787 C C . ALA A 1 227 ? 14.172 -19.828 -1.381 1 98.56 227 ALA A C 1
ATOM 1789 O O . ALA A 1 227 ? 13.273 -20.297 -0.676 1 98.56 227 ALA A O 1
ATOM 1790 N N . VAL A 1 228 ? 13.953 -18.953 -2.312 1 98.75 228 VAL A N 1
ATOM 1791 C CA . VAL A 1 228 ? 12.602 -18.531 -2.662 1 98.75 228 VAL A CA 1
ATOM 1792 C C . VAL A 1 228 ? 11.883 -19.672 -3.387 1 98.75 228 VAL A C 1
ATOM 1794 O O . VAL A 1 228 ? 10.711 -19.938 -3.119 1 98.75 228 VAL A O 1
ATOM 1797 N N . LEU A 1 229 ? 12.602 -20.391 -4.273 1 98.88 229 LEU A N 1
ATOM 1798 C CA . LEU A 1 229 ? 12.031 -21.531 -5 1 98.88 229 LEU A CA 1
ATOM 1799 C C . LEU A 1 229 ? 11.453 -22.562 -4.031 1 98.88 229 LEU A C 1
ATOM 1801 O O . LEU A 1 229 ? 10.352 -23.062 -4.25 1 98.88 229 LEU A O 1
ATOM 1805 N N . ALA A 1 230 ? 12.18 -22.828 -2.961 1 98.81 230 ALA A N 1
ATOM 1806 C CA . ALA A 1 230 ? 11.734 -23.828 -1.989 1 98.81 230 ALA A CA 1
ATOM 1807 C C . ALA A 1 230 ? 10.391 -23.438 -1.385 1 98.81 230 ALA A C 1
ATOM 1809 O O . ALA A 1 230 ? 9.523 -24.297 -1.192 1 98.81 230 ALA A O 1
ATOM 1810 N N . LYS A 1 231 ? 10.234 -22.172 -1.056 1 98.88 231 LYS A N 1
ATOM 1811 C CA . LYS A 1 231 ? 8.977 -21.703 -0.484 1 98.88 231 LYS A CA 1
ATOM 1812 C C . LYS A 1 231 ? 7.855 -21.734 -1.519 1 98.88 231 LYS A C 1
ATOM 1814 O O . LYS A 1 231 ? 6.715 -22.078 -1.196 1 98.88 231 LYS A O 1
ATOM 1819 N N . VAL A 1 232 ? 8.156 -21.344 -2.758 1 98.94 232 VAL A N 1
ATOM 1820 C CA . VAL A 1 232 ? 7.164 -21.359 -3.83 1 98.94 232 VAL A CA 1
ATOM 1821 C C . VAL A 1 232 ? 6.668 -22.781 -4.066 1 98.94 232 VAL A C 1
ATOM 1823 O O . VAL A 1 232 ? 5.473 -23 -4.262 1 98.94 232 VAL A O 1
ATOM 1826 N N . ILE A 1 233 ? 7.57 -23.781 -4.035 1 98.88 233 ILE A N 1
ATOM 1827 C CA . ILE A 1 233 ? 7.199 -25.172 -4.223 1 98.88 233 ILE A CA 1
ATOM 1828 C C . ILE A 1 233 ? 6.227 -25.609 -3.127 1 98.88 233 ILE A C 1
ATOM 1830 O O . ILE A 1 233 ? 5.211 -26.234 -3.406 1 98.88 233 ILE A O 1
ATOM 1834 N N . HIS A 1 234 ? 6.52 -25.25 -1.902 1 98.88 234 HIS A N 1
ATOM 1835 C CA . HIS A 1 234 ? 5.602 -25.594 -0.823 1 98.88 234 HIS A CA 1
ATOM 1836 C C . HIS A 1 234 ? 4.242 -24.938 -1.022 1 98.88 234 HIS A C 1
ATOM 1838 O O . HIS A 1 234 ? 3.203 -25.562 -0.819 1 98.88 234 HIS A O 1
ATOM 1844 N N . ALA A 1 235 ? 4.258 -23.703 -1.401 1 98.75 235 ALA A N 1
ATOM 1845 C CA . ALA A 1 235 ? 3.018 -22.953 -1.629 1 98.75 235 ALA A CA 1
ATOM 1846 C C . ALA A 1 235 ? 2.195 -23.594 -2.744 1 98.75 235 ALA A C 1
ATOM 1848 O O . ALA A 1 235 ? 0.962 -23.578 -2.709 1 98.75 235 ALA A O 1
ATOM 1849 N N . LEU A 1 236 ? 2.854 -24.188 -3.727 1 98.69 236 LEU A N 1
ATOM 1850 C CA . LEU A 1 236 ? 2.197 -24.781 -4.883 1 98.69 236 LEU A CA 1
ATOM 1851 C C . LEU A 1 236 ? 1.647 -26.156 -4.543 1 98.69 236 LEU A C 1
ATOM 1853 O O . LEU A 1 236 ? 0.568 -26.531 -5.004 1 98.69 236 LEU A O 1
ATOM 1857 N N . GLU A 1 237 ? 2.35 -26.875 -3.68 1 98.5 237 GLU A N 1
ATOM 1858 C CA . GLU A 1 237 ? 2.094 -28.312 -3.621 1 98.5 237 GLU A CA 1
ATOM 1859 C C . GLU A 1 237 ? 1.4 -28.688 -2.316 1 98.5 237 GLU A C 1
ATOM 1861 O O . GLU A 1 237 ? 0.739 -29.734 -2.24 1 98.5 237 GLU A O 1
ATOM 1866 N N . SER A 1 238 ? 1.589 -27.859 -1.289 1 98.25 238 SER A N 1
ATOM 1867 C CA . SER A 1 238 ? 0.975 -28.203 -0.01 1 98.25 238 SER A CA 1
ATOM 1868 C C . SER A 1 238 ? -0.545 -28.109 -0.082 1 98.25 238 SER A C 1
ATOM 1870 O O . SER A 1 238 ? -1.083 -27.156 -0.649 1 98.25 238 SER A O 1
ATOM 1872 N N . PRO A 1 239 ? -1.28 -29.078 0.473 1 96.75 239 PRO A N 1
ATOM 1873 C CA . PRO A 1 239 ? -2.736 -28.953 0.562 1 96.75 239 PRO A CA 1
ATOM 1874 C C . PRO A 1 239 ? -3.172 -27.812 1.48 1 96.75 239 PRO A C 1
ATOM 1876 O O . PRO A 1 239 ? -4.273 -27.281 1.328 1 96.75 239 PRO A O 1
ATOM 1879 N N . ASN A 1 240 ? -2.32 -27.484 2.424 1 95.94 240 ASN A N 1
ATOM 1880 C CA . ASN A 1 240 ? -2.559 -26.375 3.352 1 95.94 240 ASN A CA 1
ATOM 1881 C C . ASN A 1 240 ? -1.372 -25.422 3.402 1 95.94 240 ASN A C 1
ATOM 1883 O O . ASN A 1 240 ? -0.692 -25.312 4.426 1 95.94 240 ASN A O 1
ATOM 1887 N N . PRO A 1 241 ? -1.206 -24.641 2.328 1 98.06 241 PRO A N 1
ATOM 1888 C CA . PRO A 1 241 ? -0.073 -23.719 2.316 1 98.06 241 PRO A CA 1
ATOM 1889 C C . PRO A 1 241 ? -0.181 -22.641 3.395 1 98.06 241 PRO A C 1
ATOM 1891 O O . PRO A 1 241 ? -1.277 -22.359 3.889 1 98.06 241 PRO A O 1
ATOM 1894 N N . LYS A 1 242 ? 0.955 -22.156 3.799 1 97.62 242 LYS A N 1
ATOM 1895 C CA . LYS A 1 242 ? 0.985 -21.047 4.75 1 97.62 242 LYS A CA 1
ATOM 1896 C C . LYS A 1 242 ? 0.487 -19.766 4.109 1 97.62 242 LYS A C 1
ATOM 1898 O O . LYS A 1 242 ? 0.546 -19.609 2.889 1 97.62 242 LYS A O 1
ATOM 1903 N N . VAL A 1 243 ? 0.066 -18.875 4.957 1 97.06 243 VAL A N 1
ATOM 1904 C CA . VAL A 1 243 ? -0.403 -17.578 4.469 1 97.06 243 VAL A CA 1
ATOM 1905 C C . VAL A 1 243 ? 0.791 -16.719 4.082 1 97.06 243 VAL A C 1
ATOM 1907 O O . VAL A 1 243 ? 0.709 -15.922 3.143 1 97.06 243 VAL A O 1
ATOM 1910 N N . ARG A 1 244 ? 1.834 -16.859 4.828 1 97.94 244 ARG A N 1
ATOM 1911 C CA . ARG A 1 244 ? 3.066 -16.094 4.625 1 97.94 244 ARG A CA 1
ATOM 1912 C C . ARG A 1 244 ? 4.289 -17 4.777 1 97.94 244 ARG A C 1
ATOM 1914 O O . ARG A 1 244 ? 4.328 -17.859 5.656 1 97.94 244 ARG A O 1
ATOM 1921 N N . TYR A 1 245 ? 5.25 -16.828 3.887 1 98.5 245 TYR A N 1
ATOM 1922 C CA . TYR A 1 245 ? 6.516 -17.547 3.908 1 98.5 245 TYR A CA 1
ATOM 1923 C C . TYR A 1 245 ? 7.695 -16.594 4.039 1 98.5 245 TYR A C 1
ATOM 1925 O O . TYR A 1 245 ? 8.258 -16.156 3.035 1 98.5 245 TYR A O 1
ATOM 1933 N N . PRO A 1 246 ? 8.086 -16.172 5.281 1 98.12 246 PRO A N 1
ATOM 1934 C CA . PRO A 1 246 ? 9.391 -15.516 5.375 1 98.12 246 PRO A CA 1
ATOM 1935 C C . PRO A 1 246 ? 10.539 -16.406 4.891 1 98.12 246 PRO A C 1
ATOM 1937 O O . PRO A 1 246 ? 10.531 -17.609 5.137 1 98.12 246 PRO A O 1
ATOM 1940 N N . VAL A 1 247 ? 11.492 -15.82 4.184 1 98.31 247 VAL A N 1
ATOM 1941 C CA . VAL A 1 247 ? 12.477 -16.656 3.504 1 98.31 247 VAL A CA 1
ATOM 1942 C C . VAL A 1 247 ? 13.82 -16.547 4.219 1 98.31 247 VAL A C 1
ATOM 1944 O O . VAL A 1 247 ? 14.344 -17.547 4.723 1 98.31 247 VAL A O 1
ATOM 1947 N N . THR A 1 248 ? 14.445 -15.383 4.332 1 97.19 248 THR A N 1
ATOM 1948 C CA . THR A 1 248 ? 15.766 -15.18 4.902 1 97.19 248 THR A CA 1
ATOM 1949 C C . THR A 1 248 ? 15.68 -14.945 6.41 1 97.19 248 THR A C 1
ATOM 1951 O O . THR A 1 248 ? 14.602 -14.656 6.934 1 97.19 248 THR A O 1
ATOM 1954 N N . PHE A 1 249 ? 16.797 -15.047 7.039 1 96.69 249 PHE A N 1
ATOM 1955 C CA . PHE A 1 249 ? 16.828 -14.836 8.484 1 96.69 249 PHE A CA 1
ATOM 1956 C C . PHE A 1 249 ? 16.297 -13.453 8.844 1 96.69 249 PHE A C 1
ATOM 1958 O O . PHE A 1 249 ? 15.453 -13.328 9.734 1 96.69 249 PHE A O 1
ATOM 1965 N N . PRO A 1 250 ? 16.734 -12.383 8.117 1 95.81 250 PRO A N 1
ATOM 1966 C CA . PRO A 1 250 ? 16.172 -11.07 8.453 1 95.81 250 PRO A CA 1
ATOM 1967 C C . PRO A 1 250 ? 14.656 -11.016 8.32 1 95.81 250 PRO A C 1
ATOM 1969 O O . PRO A 1 250 ? 13.984 -10.344 9.109 1 95.81 250 PRO A O 1
ATOM 1972 N N . ALA A 1 251 ? 14.094 -11.68 7.328 1 97 251 ALA A N 1
ATOM 1973 C CA . ALA A 1 251 ? 12.648 -11.68 7.148 1 97 251 ALA A CA 1
ATOM 1974 C C . ALA A 1 251 ? 11.945 -12.242 8.383 1 97 251 ALA A C 1
ATOM 1976 O O . ALA A 1 251 ? 10.93 -11.695 8.828 1 97 251 ALA A O 1
ATOM 1977 N N . HIS A 1 252 ? 12.492 -13.336 8.969 1 97.06 252 HIS A N 1
ATOM 1978 C CA . HIS A 1 252 ? 11.938 -13.914 10.188 1 97.06 252 HIS A CA 1
ATOM 1979 C C . HIS A 1 252 ? 12.117 -12.969 11.375 1 97.06 252 HIS A C 1
ATOM 1981 O O . HIS A 1 252 ? 11.203 -12.789 12.172 1 97.06 252 HIS A O 1
ATOM 1987 N N . LEU A 1 253 ? 13.328 -12.453 11.461 1 96.06 253 LEU A N 1
ATOM 1988 C CA . LEU A 1 253 ? 13.68 -11.602 12.586 1 96.06 253 LEU A CA 1
ATOM 1989 C C . LEU A 1 253 ? 12.766 -10.375 12.648 1 96.06 253 LEU A C 1
ATOM 1991 O O . LEU A 1 253 ? 12.266 -10.023 13.711 1 96.06 253 LEU A O 1
ATOM 1995 N N . PHE A 1 254 ? 12.523 -9.766 11.516 1 95.62 254 PHE A N 1
ATOM 1996 C CA . PHE A 1 254 ? 11.781 -8.508 11.516 1 95.62 254 PHE A CA 1
ATOM 1997 C C . PHE A 1 254 ? 10.297 -8.758 11.711 1 95.62 254 PHE A C 1
ATOM 1999 O O . PHE A 1 254 ? 9.578 -7.891 12.219 1 95.62 254 PHE A O 1
ATOM 2006 N N . TRP A 1 255 ? 9.789 -9.906 11.328 1 94.25 255 TRP A N 1
ATOM 2007 C CA . TRP A 1 255 ? 8.438 -10.273 11.734 1 94.25 255 TRP A CA 1
ATOM 2008 C C . TRP A 1 255 ? 8.312 -10.312 13.25 1 94.25 255 TRP A C 1
ATOM 2010 O O . TRP A 1 255 ? 7.336 -9.805 13.812 1 94.25 255 TRP A O 1
ATOM 2020 N N . ALA A 1 256 ? 9.359 -10.906 13.922 1 95.5 256 ALA A N 1
ATOM 2021 C CA . ALA A 1 256 ? 9.359 -11.008 15.375 1 95.5 256 ALA A CA 1
ATOM 2022 C C . ALA A 1 256 ? 9.484 -9.625 16.016 1 95.5 256 ALA A C 1
ATOM 2024 O O . ALA A 1 256 ? 8.773 -9.312 16.969 1 95.5 256 ALA A O 1
ATOM 2025 N N . LEU A 1 257 ? 10.383 -8.844 15.492 1 95.25 257 LEU A N 1
ATOM 2026 C CA . LEU A 1 257 ? 10.625 -7.531 16.078 1 95.25 257 LEU A CA 1
ATOM 2027 C C . LEU A 1 257 ? 9.414 -6.625 15.898 1 95.25 257 LEU A C 1
ATOM 2029 O O . LEU A 1 257 ? 9.078 -5.852 16.797 1 95.25 257 LEU A O 1
ATOM 2033 N N . ARG A 1 258 ? 8.75 -6.684 14.742 1 94.06 258 ARG A N 1
ATOM 2034 C CA . ARG A 1 258 ? 7.555 -5.883 14.5 1 94.06 258 ARG A CA 1
ATOM 2035 C C . ARG A 1 258 ? 6.449 -6.23 15.492 1 94.06 258 ARG A C 1
ATOM 2037 O O . ARG A 1 258 ? 5.68 -5.363 15.906 1 94.06 258 ARG A O 1
ATOM 2044 N N . ARG A 1 259 ? 6.363 -7.469 15.922 1 91.75 259 ARG A N 1
ATOM 2045 C CA . ARG A 1 259 ? 5.348 -7.961 16.844 1 91.75 259 ARG A CA 1
ATOM 2046 C C . ARG A 1 259 ? 5.672 -7.555 18.281 1 91.75 259 ARG A C 1
ATOM 2048 O O . ARG A 1 259 ? 4.77 -7.281 19.078 1 91.75 259 ARG A O 1
ATOM 2055 N N . LEU A 1 260 ? 6.926 -7.426 18.578 1 92.56 260 LEU A N 1
ATOM 2056 C CA . LEU A 1 260 ? 7.32 -7.352 19.984 1 92.56 260 LEU A CA 1
ATOM 2057 C C . LEU A 1 260 ? 7.656 -5.918 20.375 1 92.56 260 LEU A C 1
ATOM 2059 O O . LEU A 1 260 ? 7.469 -5.527 21.531 1 92.56 260 LEU A O 1
ATOM 2063 N N . LEU A 1 261 ? 8.211 -5.137 19.422 1 93.31 261 LEU A N 1
ATOM 2064 C CA . LEU A 1 261 ? 8.766 -3.844 19.797 1 93.31 261 LEU A CA 1
ATOM 2065 C C . LEU A 1 261 ? 7.742 -2.732 19.609 1 93.31 261 LEU A C 1
ATOM 2067 O O . LEU A 1 261 ? 6.977 -2.742 18.641 1 93.31 261 LEU A O 1
ATOM 2071 N N . PRO A 1 262 ? 7.844 -1.753 20.562 1 91.69 262 PRO A N 1
ATOM 2072 C CA . PRO A 1 262 ? 7.129 -0.505 20.266 1 91.69 262 PRO A CA 1
ATOM 2073 C C . PRO A 1 262 ? 7.66 0.209 19.031 1 91.69 262 PRO A C 1
ATOM 2075 O O . PRO A 1 262 ? 8.828 0.04 18.672 1 91.69 262 PRO A O 1
ATOM 2078 N N . GLY A 1 263 ? 6.824 0.977 18.453 1 91.69 263 GLY A N 1
ATOM 2079 C CA . GLY A 1 263 ? 7.141 1.648 17.203 1 91.69 263 GLY A CA 1
ATOM 2080 C C . GLY A 1 263 ? 8.453 2.406 17.25 1 91.69 263 GLY A C 1
ATOM 2081 O O . GLY A 1 263 ? 9.289 2.27 16.344 1 91.69 263 GLY A O 1
ATOM 2082 N N . LYS A 1 264 ? 8.688 3.18 18.281 1 94 264 LYS A N 1
ATOM 2083 C CA . LYS A 1 264 ? 9.883 4.008 18.375 1 94 264 LYS A CA 1
ATOM 2084 C C . LYS A 1 264 ? 11.141 3.15 18.5 1 94 264 LYS A C 1
ATOM 2086 O O . LYS A 1 264 ? 12.203 3.516 18 1 94 264 LYS A O 1
ATOM 2091 N N . TRP A 1 265 ? 11.016 1.999 19.203 1 95.06 265 TRP A N 1
ATOM 2092 C CA . TRP A 1 265 ? 12.156 1.096 19.344 1 95.06 265 TRP A CA 1
ATOM 2093 C C . TRP A 1 265 ? 12.453 0.389 18.016 1 95.06 265 TRP A C 1
ATOM 2095 O O . TRP A 1 265 ? 13.617 0.187 17.672 1 95.06 265 TRP A O 1
ATOM 2105 N N . LEU A 1 266 ? 11.414 0.008 17.391 1 95.38 266 LEU A N 1
ATOM 2106 C CA . LEU A 1 266 ? 11.602 -0.595 16.078 1 95.38 266 LEU A CA 1
ATOM 2107 C C . LEU A 1 266 ? 12.289 0.376 15.125 1 95.38 266 LEU A C 1
ATOM 2109 O O . LEU A 1 266 ? 13.188 -0.015 14.375 1 95.38 266 LEU A O 1
ATOM 2113 N N . ASP A 1 267 ? 11.883 1.629 15.141 1 96.06 267 ASP A N 1
ATOM 2114 C CA . ASP A 1 267 ? 12.516 2.65 14.312 1 96.06 267 ASP A CA 1
ATOM 2115 C C . ASP A 1 267 ? 14.023 2.711 14.57 1 96.06 267 ASP A C 1
ATOM 2117 O O . ASP A 1 267 ? 14.812 2.84 13.633 1 96.06 267 ASP A O 1
ATOM 2121 N N . ARG A 1 268 ? 14.438 2.643 15.828 1 95.69 268 ARG A N 1
ATOM 2122 C CA . ARG A 1 268 ? 15.852 2.697 16.188 1 95.69 268 ARG A CA 1
ATOM 2123 C C . ARG A 1 268 ? 16.609 1.521 15.578 1 95.69 268 ARG A C 1
ATOM 2125 O O . ARG A 1 268 ? 17.719 1.686 15.078 1 95.69 268 ARG A O 1
ATOM 2132 N N . VAL A 1 269 ? 16.016 0.371 15.672 1 95.69 269 VAL A N 1
ATOM 2133 C CA . VAL A 1 269 ? 16.641 -0.83 15.117 1 95.69 269 VAL A CA 1
ATOM 2134 C C . VAL A 1 269 ? 16.766 -0.691 13.602 1 95.69 269 VAL A C 1
ATOM 2136 O O . VAL A 1 269 ? 17.828 -0.996 13.039 1 95.69 269 VAL A O 1
ATOM 2139 N N . LEU A 1 270 ? 15.742 -0.231 12.953 1 95.62 270 LEU A N 1
ATOM 2140 C CA . LEU A 1 270 ? 15.711 -0.108 11.5 1 95.62 270 LEU A CA 1
ATOM 2141 C C . LEU A 1 270 ? 16.719 0.933 11.023 1 95.62 270 LEU A C 1
ATOM 2143 O O . LEU A 1 270 ? 17.359 0.756 9.984 1 95.62 270 LEU A O 1
ATOM 2147 N N . LEU A 1 271 ? 16.859 1.99 11.75 1 95.25 271 LEU A N 1
ATOM 2148 C CA . LEU A 1 271 ? 17.844 3.02 11.422 1 95.25 271 LEU A CA 1
ATOM 2149 C C . LEU A 1 271 ? 19.266 2.473 11.531 1 95.25 271 LEU A C 1
ATOM 2151 O O . LEU A 1 271 ? 20.109 2.781 10.695 1 95.25 271 LEU A O 1
ATOM 2155 N N . LYS A 1 272 ? 19.5 1.688 12.547 1 93.19 272 LYS A N 1
ATOM 2156 C CA . LYS A 1 272 ? 20.812 1.089 12.727 1 93.19 272 LYS A CA 1
ATOM 2157 C C . LYS A 1 272 ? 21.156 0.146 11.57 1 93.19 272 LYS A C 1
ATOM 2159 O O . LYS A 1 272 ? 22.266 0.165 11.055 1 93.19 272 LYS A O 1
ATOM 2164 N N . ILE A 1 273 ? 20.219 -0.614 11.195 1 89.31 273 ILE A N 1
ATOM 2165 C CA . ILE A 1 273 ? 20.406 -1.556 10.094 1 89.31 273 ILE A CA 1
ATOM 2166 C C . ILE A 1 273 ? 20.719 -0.793 8.805 1 89.31 273 ILE A C 1
ATOM 2168 O O . ILE A 1 273 ? 21.625 -1.165 8.055 1 89.31 273 ILE A O 1
ATOM 2172 N N . SER A 1 274 ? 19.953 0.198 8.586 1 89.56 274 SER A N 1
ATOM 2173 C CA . SER A 1 274 ? 20.141 0.994 7.375 1 89.56 274 SER A CA 1
ATOM 2174 C C . SER A 1 274 ? 21.516 1.662 7.363 1 89.56 274 SER A C 1
ATOM 2176 O O . SER A 1 274 ? 22.172 1.735 6.32 1 89.56 274 SER A O 1
ATOM 2178 N N . SER A 1 275 ? 21.891 2.176 8.492 1 88.56 275 SER A N 1
ATOM 2179 C CA . SER A 1 275 ? 23.188 2.818 8.609 1 88.56 275 SER A CA 1
ATOM 2180 C C . SER A 1 275 ? 24.328 1.826 8.359 1 88.56 275 SER A C 1
ATOM 2182 O O . SER A 1 275 ? 25.312 2.156 7.695 1 88.56 275 SER A O 1
ATOM 2184 N N . ASP A 1 276 ? 24.125 0.658 8.836 1 84.44 276 ASP A N 1
ATOM 2185 C CA . ASP A 1 276 ? 25.141 -0.38 8.664 1 84.44 276 ASP A CA 1
ATOM 2186 C C . ASP A 1 276 ? 25.25 -0.801 7.199 1 84.44 276 ASP A C 1
ATOM 2188 O O . ASP A 1 276 ? 26.344 -1.099 6.715 1 84.44 276 ASP A O 1
ATOM 2192 N N . GLU A 1 277 ? 24.156 -0.794 6.535 1 79.88 277 GLU A N 1
ATOM 2193 C CA . GLU A 1 277 ? 24.125 -1.182 5.129 1 79.88 277 GLU A CA 1
ATOM 2194 C C . GLU A 1 277 ? 24.797 -0.132 4.25 1 79.88 277 GLU A C 1
ATOM 2196 O O . GLU A 1 277 ? 25.344 -0.457 3.195 1 79.88 277 GLU A O 1
ATOM 2201 N N . ASN A 1 278 ? 24.734 1.077 4.672 1 77.94 278 ASN A N 1
ATOM 2202 C CA . ASN A 1 278 ? 25.188 2.178 3.824 1 77.94 278 ASN A CA 1
ATOM 2203 C C . ASN A 1 278 ? 26.641 2.539 4.102 1 77.94 278 ASN A C 1
ATOM 2205 O O . ASN A 1 278 ? 27.156 3.521 3.562 1 77.94 278 ASN A O 1
ATOM 2209 N N . GLN A 1 279 ? 27.297 1.867 5.004 1 72.44 279 GLN A N 1
ATOM 2210 C CA . GLN A 1 279 ? 28.734 2.037 5.238 1 72.44 279 GLN A CA 1
ATOM 2211 C C . GLN A 1 279 ? 29.547 1.175 4.285 1 72.44 279 GLN A C 1
ATOM 2213 O O . GLN A 1 279 ? 29.109 0.093 3.885 1 72.44 279 GLN A O 1
ATOM 2218 N N . MET B 1 1 ? 0.348 32.812 15.406 1 89.25 1 MET B N 1
ATOM 2219 C CA . MET B 1 1 ? -0.595 31.75 15.078 1 89.25 1 MET B CA 1
ATOM 2220 C C . MET B 1 1 ? 0.041 30.734 14.148 1 89.25 1 MET B C 1
ATOM 2222 O O . MET B 1 1 ? 0.847 31.094 13.289 1 89.25 1 MET B O 1
ATOM 2226 N N . ARG B 1 2 ? -0.22 29.391 14.383 1 96.56 2 ARG B N 1
ATOM 2227 C CA . ARG B 1 2 ? 0.393 28.328 13.578 1 96.56 2 ARG B CA 1
ATOM 2228 C C . ARG B 1 2 ? -0.55 27.875 12.477 1 96.56 2 ARG B C 1
ATOM 2230 O O . ARG B 1 2 ? -1.716 27.562 12.734 1 96.56 2 ARG B O 1
ATOM 2237 N N . ASN B 1 3 ? -0.031 27.812 11.25 1 98.44 3 ASN B N 1
ATOM 2238 C CA . ASN B 1 3 ? -0.815 27.422 10.094 1 98.44 3 ASN B CA 1
ATOM 2239 C C . ASN B 1 3 ? -0.904 25.891 9.977 1 98.44 3 ASN B C 1
ATOM 2241 O O . ASN B 1 3 ? 0.109 25.203 10.07 1 98.44 3 ASN B O 1
ATOM 2245 N N . VAL B 1 4 ? -2.129 25.406 9.797 1 98.88 4 VAL B N 1
ATOM 2246 C CA . VAL B 1 4 ? -2.367 23.984 9.617 1 98.88 4 VAL B CA 1
ATOM 2247 C C . VAL B 1 4 ? -3.211 23.75 8.359 1 98.88 4 VAL B C 1
ATOM 2249 O O . VAL B 1 4 ? -4.25 24.391 8.18 1 98.88 4 VAL B O 1
ATOM 2252 N N . LEU B 1 5 ? -2.738 22.906 7.461 1 98.94 5 LEU B N 1
ATOM 2253 C CA . LEU B 1 5 ? -3.521 22.469 6.309 1 98.94 5 LEU B CA 1
ATOM 2254 C C . LEU B 1 5 ? -4.238 21.156 6.602 1 98.94 5 LEU B C 1
ATOM 2256 O O . LEU B 1 5 ? -3.623 20.203 7.082 1 98.94 5 LEU B O 1
ATOM 2260 N N . ILE B 1 6 ? -5.496 21.109 6.352 1 98.94 6 ILE B N 1
ATOM 2261 C CA . ILE B 1 6 ? -6.285 19.891 6.5 1 98.94 6 ILE B CA 1
ATOM 2262 C C . ILE B 1 6 ? -6.953 19.547 5.172 1 98.94 6 ILE B C 1
ATOM 2264 O O . ILE B 1 6 ? -7.621 20.391 4.566 1 98.94 6 ILE B O 1
ATOM 2268 N N . THR B 1 7 ? -6.766 18.359 4.719 1 98.88 7 THR B N 1
ATOM 2269 C CA . THR B 1 7 ? -7.414 17.953 3.477 1 98.88 7 THR B CA 1
ATOM 2270 C C . THR B 1 7 ? -8.727 17.219 3.764 1 98.88 7 THR B C 1
ATOM 2272 O O . THR B 1 7 ? -8.844 16.5 4.758 1 98.88 7 THR B O 1
ATOM 2275 N N . GLY B 1 8 ? -9.68 17.359 2.838 1 98.19 8 GLY B N 1
ATOM 2276 C CA . GLY B 1 8 ? -10.953 16.672 2.967 1 98.19 8 GLY B CA 1
ATOM 2277 C C . GLY B 1 8 ? -11.797 17.188 4.121 1 98.19 8 GLY B C 1
ATOM 2278 O O . GLY B 1 8 ? -12.156 16.438 5.02 1 98.19 8 GLY B O 1
ATOM 2279 N N . CYS B 1 9 ? -12.25 18.453 4.07 1 98.44 9 CYS B N 1
ATOM 2280 C CA . CYS B 1 9 ? -12.914 19.078 5.207 1 98.44 9 CYS B CA 1
ATOM 2281 C C . CYS B 1 9 ? -14.406 19.266 4.934 1 98.44 9 CYS B C 1
ATOM 2283 O O . CYS B 1 9 ? -15.094 19.969 5.672 1 98.44 9 CYS B O 1
ATOM 2285 N N . SER B 1 10 ? -14.93 18.688 3.891 1 95.69 10 SER B N 1
ATOM 2286 C CA . SER B 1 10 ? -16.312 18.906 3.516 1 95.69 10 SER B CA 1
ATOM 2287 C C . SER B 1 10 ? -17.266 18.328 4.562 1 95.69 10 SER B C 1
ATOM 2289 O O . SER B 1 10 ? -18.406 18.797 4.691 1 95.69 10 SER B O 1
ATOM 2291 N N . SER B 1 11 ? -16.891 17.281 5.262 1 92.44 11 SER B N 1
ATOM 2292 C CA . SER B 1 11 ? -17.703 16.625 6.281 1 92.44 11 SER B CA 1
ATOM 2293 C C . SER B 1 11 ? -16.844 15.75 7.191 1 92.44 11 SER B C 1
ATOM 2295 O O . SER B 1 11 ? -15.617 15.766 7.102 1 92.44 11 SER B O 1
ATOM 2297 N N . GLY B 1 12 ? -17.469 15.188 8.094 1 94.25 12 GLY B N 1
ATOM 2298 C CA . GLY B 1 12 ? -16.875 14.109 8.852 1 94.25 12 GLY B CA 1
ATOM 2299 C C . GLY B 1 12 ? -15.672 14.547 9.672 1 94.25 12 GLY B C 1
ATOM 2300 O O . GLY B 1 12 ? -15.719 15.562 10.367 1 94.25 12 GLY B O 1
ATOM 2301 N N . ILE B 1 13 ? -14.664 13.719 9.641 1 97.75 13 ILE B N 1
ATOM 2302 C CA . ILE B 1 13 ? -13.469 13.867 10.469 1 97.75 13 ILE B CA 1
ATOM 2303 C C . ILE B 1 13 ? -12.766 15.18 10.125 1 97.75 13 ILE B C 1
ATOM 2305 O O . ILE B 1 13 ? -12.422 15.961 11.016 1 97.75 13 ILE B O 1
ATOM 2309 N N . GLY B 1 14 ? -12.57 15.422 8.805 1 98.5 14 GLY B N 1
ATOM 2310 C CA . GLY B 1 14 ? -11.867 16.625 8.383 1 98.5 14 GLY B CA 1
ATOM 2311 C C . GLY B 1 14 ? -12.531 17.906 8.859 1 98.5 14 GLY B C 1
ATOM 2312 O O . GLY B 1 14 ? -11.867 18.812 9.344 1 98.5 14 GLY B O 1
ATOM 2313 N N . TYR B 1 15 ? -13.82 17.938 8.711 1 98.5 15 TYR B N 1
ATOM 2314 C CA . TYR B 1 15 ? -14.594 19.094 9.141 1 98.5 15 TYR B CA 1
ATOM 2315 C C . TYR B 1 15 ? -14.484 19.297 10.648 1 98.5 15 TYR B C 1
ATOM 2317 O O . TYR B 1 15 ? -14.25 20.406 11.117 1 98.5 15 TYR B O 1
ATOM 2325 N N . CYS B 1 16 ? -14.633 18.266 11.391 1 98.69 16 CYS B N 1
ATOM 2326 C CA . CYS B 1 16 ? -14.555 18.297 12.852 1 98.69 16 CYS B CA 1
ATOM 2327 C C . CYS B 1 16 ? -13.172 18.75 13.312 1 98.69 16 CYS B C 1
ATOM 2329 O O . CYS B 1 16 ? -13.07 19.609 14.195 1 98.69 16 CYS B O 1
ATOM 2331 N N . VAL B 1 17 ? -12.164 18.234 12.711 1 98.88 17 VAL B N 1
ATOM 2332 C CA . VAL B 1 17 ? -10.797 18.578 13.086 1 98.88 17 VAL B CA 1
ATOM 2333 C C . VAL B 1 17 ? -10.523 20.031 12.727 1 98.88 17 VAL B C 1
ATOM 2335 O O . VAL B 1 17 ? -9.883 20.766 13.5 1 98.88 17 VAL B O 1
ATOM 2338 N N . ALA B 1 18 ? -11.008 20.484 11.586 1 98.88 18 ALA B N 1
ATOM 2339 C CA . ALA B 1 18 ? -10.844 21.875 11.188 1 98.88 18 ALA B CA 1
ATOM 2340 C C . ALA B 1 18 ? -11.469 22.812 12.211 1 98.88 18 ALA B C 1
ATOM 2342 O O . ALA B 1 18 ? -10.836 23.781 12.648 1 98.88 18 ALA B O 1
ATOM 2343 N N . LYS B 1 19 ? -12.672 22.547 12.602 1 98.69 19 LYS B N 1
ATOM 2344 C CA . LYS B 1 19 ? -13.375 23.359 13.578 1 98.69 19 LYS B CA 1
ATOM 2345 C C . LYS B 1 19 ? -12.656 23.359 14.93 1 98.69 19 LYS B C 1
ATOM 2347 O O . LYS B 1 19 ? -12.445 24.406 15.531 1 98.69 19 LYS B O 1
ATOM 2352 N N . GLY B 1 20 ? -12.312 22.172 15.375 1 98.75 20 GLY B N 1
ATOM 2353 C CA . GLY B 1 20 ? -11.656 22.031 16.656 1 98.75 20 GLY B CA 1
ATOM 2354 C C . GLY B 1 20 ? -10.328 22.766 16.734 1 98.75 20 GLY B C 1
ATOM 2355 O O . GLY B 1 20 ? -10.016 23.391 17.75 1 98.75 20 GLY B O 1
ATOM 2356 N N . LEU B 1 21 ? -9.539 22.672 15.688 1 98.81 21 LEU B N 1
ATOM 2357 C CA . LEU B 1 21 ? -8.234 23.328 15.688 1 98.81 21 LEU B CA 1
ATOM 2358 C C . LEU B 1 21 ? -8.375 24.844 15.602 1 98.81 21 LEU B C 1
ATOM 2360 O O . LEU B 1 21 ? -7.594 25.578 16.203 1 98.81 21 LEU B O 1
ATOM 2364 N N . ARG B 1 22 ? -9.352 25.281 14.82 1 98.31 22 ARG B N 1
ATOM 2365 C CA . ARG B 1 22 ? -9.609 26.719 14.789 1 98.31 22 ARG B CA 1
ATOM 2366 C C . ARG B 1 22 ? -9.969 27.234 16.172 1 98.31 22 ARG B C 1
ATOM 2368 O O . ARG B 1 22 ? -9.469 28.281 16.609 1 98.31 22 ARG B O 1
ATOM 2375 N N . GLU B 1 23 ? -10.781 26.547 16.875 1 97.94 23 GLU B N 1
ATOM 2376 C CA . GLU B 1 23 ? -11.203 26.922 18.219 1 97.94 23 GLU B CA 1
ATOM 2377 C C . GLU B 1 23 ? -10.031 26.922 19.203 1 97.94 23 GLU B C 1
ATOM 2379 O O . GLU B 1 23 ? -10.031 27.656 20.188 1 97.94 23 GLU B O 1
ATOM 2384 N N . ARG B 1 24 ? -9.062 26.188 18.891 1 97.5 24 ARG B N 1
ATOM 2385 C CA . ARG B 1 24 ? -7.898 26.047 19.766 1 97.5 24 ARG B CA 1
ATOM 2386 C C . ARG B 1 24 ? -6.832 27.094 19.422 1 97.5 24 ARG B C 1
ATOM 2388 O O . ARG B 1 24 ? -5.805 27.172 20.109 1 97.5 24 ARG B O 1
ATOM 2395 N N . GLY B 1 25 ? -7.082 27.859 18.344 1 97.62 25 GLY B N 1
ATOM 2396 C CA . GLY B 1 25 ? -6.215 29 18.078 1 97.62 25 GLY B CA 1
ATOM 2397 C C . GLY B 1 25 ? -5.316 28.797 16.875 1 97.62 25 GLY B C 1
ATOM 2398 O O . GLY B 1 25 ? -4.492 29.656 16.562 1 97.62 25 GLY B O 1
ATOM 2399 N N . TYR B 1 26 ? -5.418 27.719 16.141 1 98.5 26 TYR B N 1
ATOM 2400 C CA . TYR B 1 26 ? -4.652 27.5 14.922 1 98.5 26 TYR B CA 1
ATOM 2401 C C . TYR B 1 26 ? -5.258 28.266 13.758 1 98.5 26 TYR B C 1
ATOM 2403 O O . TYR B 1 26 ? -6.461 28.531 13.742 1 98.5 26 TYR B O 1
ATOM 2411 N N . GLN B 1 27 ? -4.473 28.719 12.867 1 98.38 27 GLN B N 1
ATOM 2412 C CA . GLN B 1 27 ? -4.965 29.156 11.57 1 98.38 27 GLN B CA 1
ATOM 2413 C C . GLN B 1 27 ? -5.152 27.969 10.625 1 98.38 27 GLN B C 1
ATOM 2415 O O . GLN B 1 27 ? -4.176 27.422 10.102 1 98.38 27 GLN B O 1
ATOM 2420 N N . VAL B 1 28 ? -6.34 27.688 10.375 1 98.75 28 VAL B N 1
ATOM 2421 C CA . VAL B 1 28 ? -6.633 26.453 9.648 1 98.75 28 VAL B CA 1
ATOM 2422 C C . VAL B 1 28 ? -6.941 26.781 8.188 1 98.75 28 VAL B C 1
ATOM 2424 O O . VAL B 1 28 ? -7.777 27.641 7.895 1 98.75 28 VAL B O 1
ATOM 2427 N N . PHE B 1 29 ? -6.234 26.156 7.312 1 98.81 29 PHE B N 1
ATOM 2428 C CA . PHE B 1 29 ? -6.598 26.094 5.902 1 98.81 29 PHE B CA 1
ATOM 2429 C C . PHE B 1 29 ? -7.348 24.812 5.582 1 98.81 29 PHE B C 1
ATOM 2431 O O . PHE B 1 29 ? -6.738 23.75 5.426 1 98.81 29 PHE B O 1
ATOM 2438 N N . ALA B 1 30 ? -8.656 24.922 5.465 1 98.88 30 ALA B N 1
ATOM 2439 C CA . ALA B 1 30 ? -9.531 23.781 5.199 1 98.88 30 ALA B CA 1
ATOM 2440 C C . ALA B 1 30 ? -9.695 23.562 3.699 1 98.88 30 ALA B C 1
ATOM 2442 O O . ALA B 1 30 ? -10.023 24.484 2.957 1 98.88 30 ALA B O 1
ATOM 2443 N N . SER B 1 31 ? -9.477 22.328 3.25 1 98.81 31 SER B N 1
ATOM 2444 C CA . SER B 1 31 ? -9.578 22.094 1.813 1 98.81 31 SER B CA 1
ATOM 2445 C C . SER B 1 31 ? -10.695 21.094 1.494 1 98.81 31 SER B C 1
ATOM 2447 O O . SER B 1 31 ? -11.078 20.297 2.342 1 98.81 31 SER B O 1
ATOM 2449 N N . ALA B 1 32 ? -11.211 21.234 0.353 1 98.56 32 ALA B N 1
ATOM 2450 C CA . ALA B 1 32 ? -12.227 20.344 -0.209 1 98.56 32 ALA B CA 1
ATOM 2451 C C . ALA B 1 32 ? -12.148 20.312 -1.732 1 98.56 32 ALA B C 1
ATOM 2453 O O . ALA B 1 32 ? -11.617 21.234 -2.352 1 98.56 32 ALA B O 1
ATOM 2454 N N . ARG B 1 33 ? -12.688 19.297 -2.26 1 97.06 33 ARG B N 1
ATOM 2455 C CA . ARG B 1 33 ? -12.578 19.094 -3.699 1 97.06 33 ARG B CA 1
ATOM 2456 C C . ARG B 1 33 ? -13.633 19.891 -4.453 1 97.06 33 ARG B C 1
ATOM 2458 O O . ARG B 1 33 ? -13.328 20.562 -5.441 1 97.06 33 ARG B O 1
ATOM 2465 N N . LYS B 1 34 ? -14.914 19.844 -3.994 1 96.5 34 LYS B N 1
ATOM 2466 C CA . LYS B 1 34 ? -16.047 20.438 -4.703 1 96.5 34 LYS B CA 1
ATOM 2467 C C . LYS B 1 34 ? -16.172 21.922 -4.379 1 96.5 34 LYS B C 1
ATOM 2469 O O . LYS B 1 34 ? -16.141 22.328 -3.211 1 96.5 34 LYS B O 1
ATOM 2474 N N . PRO B 1 35 ? -16.344 22.672 -5.391 1 97.56 35 PRO B N 1
ATOM 2475 C CA . PRO B 1 35 ? -16.484 24.109 -5.164 1 97.56 35 PRO B CA 1
ATOM 2476 C C . PRO B 1 35 ? -17.594 24.438 -4.164 1 97.56 35 PRO B C 1
ATOM 2478 O O . PRO B 1 35 ? -17.453 25.359 -3.354 1 97.56 35 PRO B O 1
ATOM 2481 N N . GLU B 1 36 ? -18.688 23.75 -4.219 1 98.06 36 GLU B N 1
ATOM 2482 C CA . GLU B 1 36 ? -19.812 24 -3.312 1 98.06 36 GLU B CA 1
ATOM 2483 C C . GLU B 1 36 ? -19.406 23.797 -1.857 1 98.06 36 GLU B C 1
ATOM 2485 O O . GLU B 1 36 ? -19.828 24.547 -0.977 1 98.06 36 GLU B O 1
ATOM 2490 N N . ASP B 1 37 ? -18.609 22.797 -1.608 1 98 37 ASP B N 1
ATOM 2491 C CA . ASP B 1 37 ? -18.125 22.531 -0.26 1 98 37 ASP B CA 1
ATOM 2492 C C . ASP B 1 37 ? -17.141 23.625 0.178 1 98 37 ASP B C 1
ATOM 2494 O O . ASP B 1 37 ? -17.125 24.016 1.346 1 98 37 ASP B O 1
ATOM 2498 N N . VAL B 1 38 ? -16.297 24.078 -0.717 1 98.38 38 VAL B N 1
ATOM 2499 C CA . VAL B 1 38 ? -15.336 25.141 -0.44 1 98.38 38 VAL B CA 1
ATOM 2500 C C . VAL B 1 38 ? -16.078 26.406 -0.042 1 98.38 38 VAL B C 1
ATOM 2502 O O . VAL B 1 38 ? -15.742 27.062 0.952 1 98.38 38 VAL B O 1
ATOM 2505 N N . GLU B 1 39 ? -17.078 26.734 -0.805 1 98.12 39 GLU B N 1
ATOM 2506 C CA . GLU B 1 39 ? -17.875 27.922 -0.532 1 98.12 39 GLU B CA 1
ATOM 2507 C C . GLU B 1 39 ? -18.562 27.828 0.828 1 98.12 39 GLU B C 1
ATOM 2509 O O . GLU B 1 39 ? -18.641 28.812 1.562 1 98.12 39 GLU B O 1
ATOM 2514 N N . LYS B 1 40 ? -19.094 26.672 1.055 1 98 40 LYS B N 1
ATOM 2515 C CA . LYS B 1 40 ? -19.734 26.438 2.348 1 98 40 LYS B CA 1
ATOM 2516 C C . LYS B 1 40 ? -18.75 26.703 3.494 1 98 40 LYS B C 1
ATOM 2518 O O . LYS B 1 40 ? -19.094 27.375 4.469 1 98 40 LYS B O 1
ATOM 2523 N N . LEU B 1 41 ? -17.562 26.172 3.408 1 98.44 41 LEU B N 1
ATOM 2524 C CA . LEU B 1 41 ? -16.531 26.359 4.422 1 98.44 41 LEU B CA 1
ATOM 2525 C C . LEU B 1 41 ? -16.156 27.844 4.539 1 98.44 41 LEU B C 1
ATOM 2527 O O . LEU B 1 41 ? -15.953 28.344 5.648 1 98.44 41 LEU B O 1
ATOM 2531 N N . GLU B 1 42 ? -16.078 28.531 3.475 1 98.06 42 GLU B N 1
ATOM 2532 C CA . GLU B 1 42 ? -15.766 29.969 3.482 1 98.06 42 GLU B CA 1
ATOM 2533 C C . GLU B 1 42 ? -16.844 30.75 4.219 1 98.06 42 GLU B C 1
ATOM 2535 O O . GLU B 1 42 ? -16.547 31.672 4.988 1 98.06 42 GLU B O 1
ATOM 2540 N N . ARG B 1 43 ? -18.047 30.391 3.965 1 97.94 43 ARG B N 1
ATOM 2541 C CA . ARG B 1 43 ? -19.172 31.062 4.617 1 97.94 43 ARG B CA 1
ATOM 2542 C C . ARG B 1 43 ? -19.125 30.859 6.129 1 97.94 43 ARG B C 1
ATOM 2544 O O . ARG B 1 43 ? -19.562 31.734 6.887 1 97.94 43 ARG B O 1
ATOM 2551 N N . GLU B 1 44 ? -18.547 29.766 6.484 1 97.69 44 GLU B N 1
ATOM 2552 C CA . GLU B 1 44 ? -18.438 29.469 7.91 1 97.69 44 GLU B CA 1
ATOM 2553 C C . GLU B 1 44 ? -17.219 30.172 8.516 1 97.69 44 GLU B C 1
ATOM 2555 O O . GLU B 1 44 ? -16.953 30.031 9.711 1 97.69 44 GLU B O 1
ATOM 2560 N N . GLY B 1 45 ? -16.406 30.875 7.676 1 97.06 45 GLY B N 1
ATOM 2561 C CA . GLY B 1 45 ? -15.32 31.688 8.172 1 97.06 45 GLY B CA 1
ATOM 2562 C C . GLY B 1 45 ? -13.961 31.016 8.047 1 97.06 45 GLY B C 1
ATOM 2563 O O . GLY B 1 45 ? -12.953 31.547 8.516 1 97.06 45 GLY B O 1
ATOM 2564 N N . PHE B 1 46 ? -13.859 29.875 7.391 1 97.75 46 PHE B N 1
ATOM 2565 C CA . PHE B 1 46 ? -12.578 29.203 7.211 1 97.75 46 PHE B CA 1
ATOM 2566 C C . PHE B 1 46 ? -11.789 29.844 6.078 1 97.75 46 PHE B C 1
ATOM 2568 O O . PHE B 1 46 ? -12.367 30.359 5.121 1 97.75 46 PHE B O 1
ATOM 2575 N N . LYS B 1 47 ? -10.5 29.891 6.246 1 98.25 47 LYS B N 1
ATOM 2576 C CA . LYS B 1 47 ? -9.641 29.953 5.066 1 98.25 47 LYS B CA 1
ATOM 2577 C C . LYS B 1 47 ? -9.656 28.625 4.316 1 98.25 47 LYS B C 1
ATOM 2579 O O . LYS B 1 47 ? -9.539 27.562 4.926 1 98.25 47 LYS B O 1
ATOM 2584 N N . THR B 1 48 ? -9.883 28.734 3.012 1 98.56 48 THR B N 1
ATOM 2585 C CA . THR B 1 48 ? -10.117 27.484 2.293 1 98.56 48 THR B CA 1
ATOM 2586 C C . THR B 1 48 ? -9.172 27.359 1.098 1 98.56 48 THR B C 1
ATOM 2588 O O . THR B 1 48 ? -8.609 28.359 0.643 1 98.56 48 THR B O 1
ATOM 2591 N N . LEU B 1 49 ? -8.906 26.141 0.708 1 98.56 49 LEU B N 1
ATOM 2592 C CA . LEU B 1 49 ? -8.227 25.781 -0.535 1 98.56 49 LEU B CA 1
ATOM 2593 C C . LEU B 1 49 ? -9.031 24.75 -1.309 1 98.56 49 LEU B C 1
ATOM 2595 O O . LEU B 1 49 ? -9.469 23.734 -0.738 1 98.56 49 LEU B O 1
ATOM 2599 N N . GLN B 1 50 ? -9.289 25.031 -2.555 1 98.62 50 GLN B N 1
ATOM 2600 C CA . GLN B 1 50 ? -9.828 23.953 -3.385 1 98.62 50 GLN B CA 1
ATOM 2601 C C . GLN B 1 50 ? -8.742 22.938 -3.736 1 98.62 50 GLN B C 1
ATOM 2603 O O . GLN B 1 50 ? -7.668 23.312 -4.215 1 98.62 50 GLN B O 1
ATOM 2608 N N . LEU B 1 51 ? -9.023 21.688 -3.457 1 98.81 51 LEU B N 1
ATOM 2609 C CA . LEU B 1 51 ? -7.984 20.672 -3.605 1 98.81 51 LEU B CA 1
ATOM 2610 C C . LEU B 1 51 ? -8.586 19.328 -4.012 1 98.81 51 LEU B C 1
ATOM 2612 O O . LEU B 1 51 ? -9.352 18.734 -3.252 1 98.81 51 LEU B O 1
ATOM 2616 N N . ASP B 1 52 ? -8.312 18.938 -5.199 1 98.81 52 ASP B N 1
ATOM 2617 C CA . ASP B 1 52 ? -8.555 17.578 -5.652 1 98.81 52 ASP B CA 1
ATOM 2618 C C . ASP B 1 52 ? -7.262 16.75 -5.637 1 98.81 52 ASP B C 1
ATOM 2620 O O . ASP B 1 52 ? -6.43 16.875 -6.535 1 98.81 52 ASP B O 1
ATOM 2624 N N . LEU B 1 53 ? -7.191 15.875 -4.68 1 98.81 53 LEU B N 1
ATOM 2625 C CA . LEU B 1 53 ? -5.965 15.117 -4.453 1 98.81 53 LEU B CA 1
ATOM 2626 C C . LEU B 1 53 ? -5.66 14.211 -5.641 1 98.81 53 LEU B C 1
ATOM 2628 O O . LEU B 1 53 ? -4.508 13.828 -5.855 1 98.81 53 LEU B O 1
ATOM 2632 N N . ALA B 1 54 ? -6.672 13.82 -6.406 1 98.56 54 ALA B N 1
ATOM 2633 C CA . ALA B 1 54 ? -6.457 12.922 -7.547 1 98.56 54 ALA B CA 1
ATOM 2634 C C . ALA B 1 54 ? -5.859 13.68 -8.727 1 98.56 54 ALA B C 1
ATOM 2636 O O . ALA B 1 54 ? -5.348 13.07 -9.672 1 98.56 54 ALA B O 1
ATOM 2637 N N . ASP B 1 55 ? -5.938 14.977 -8.711 1 98.69 55 ASP B N 1
ATOM 2638 C CA . ASP B 1 55 ? -5.477 15.82 -9.812 1 98.69 55 ASP B CA 1
ATOM 2639 C C . ASP B 1 55 ? -4.164 16.516 -9.461 1 98.69 55 ASP B C 1
ATOM 2641 O O . ASP B 1 55 ? -4.148 17.453 -8.656 1 98.69 55 ASP B O 1
ATOM 2645 N N . PRO B 1 56 ? -3.096 16.109 -10.141 1 98.69 56 PRO B N 1
ATOM 2646 C CA . PRO B 1 56 ? -1.792 16.672 -9.797 1 98.69 56 PRO B CA 1
ATOM 2647 C C . PRO B 1 56 ? -1.759 18.188 -9.953 1 98.69 56 PRO B C 1
ATOM 2649 O O . PRO B 1 56 ? -1.084 18.875 -9.18 1 98.69 56 PRO B O 1
ATOM 2652 N N . GLU B 1 57 ? -2.404 18.719 -10.898 1 98.69 57 GLU B N 1
ATOM 2653 C CA . GLU B 1 57 ? -2.424 20.156 -11.094 1 98.69 57 GLU B CA 1
ATOM 2654 C C . GLU B 1 57 ? -3.174 20.859 -9.969 1 98.69 57 GLU B C 1
ATOM 2656 O O . GLU B 1 57 ? -2.773 21.938 -9.523 1 98.69 57 GLU B O 1
ATOM 2661 N N . SER B 1 58 ? -4.262 20.281 -9.516 1 98.88 58 SER B N 1
ATOM 2662 C CA . SER B 1 58 ? -5.008 20.828 -8.391 1 98.88 58 SER B CA 1
ATOM 2663 C C . SER B 1 58 ? -4.148 20.875 -7.133 1 98.88 58 SER B C 1
ATOM 2665 O O . SER B 1 58 ? -4.184 21.859 -6.387 1 98.88 58 SER B O 1
ATOM 2667 N N . VAL B 1 59 ? -3.375 19.844 -6.918 1 98.88 59 VAL B N 1
ATOM 2668 C CA . VAL B 1 59 ? -2.49 19.781 -5.758 1 98.88 59 VAL B CA 1
ATOM 2669 C C . VAL B 1 59 ? -1.455 20.906 -5.84 1 98.88 59 VAL B C 1
ATOM 2671 O O . VAL B 1 59 ? -1.222 21.609 -4.859 1 98.88 59 VAL B O 1
ATOM 2674 N N . GLN B 1 60 ? -0.858 21.016 -6.984 1 98.69 60 GLN B N 1
ATOM 2675 C CA . GLN B 1 60 ? 0.151 22.047 -7.191 1 98.69 60 GLN B CA 1
ATOM 2676 C C . GLN B 1 60 ? -0.429 23.438 -6.949 1 98.69 60 GLN B C 1
ATOM 2678 O O . GLN B 1 60 ? 0.161 24.25 -6.227 1 98.69 60 GLN B O 1
ATOM 2683 N N . ASP B 1 61 ? -1.569 23.719 -7.527 1 98.69 61 ASP B N 1
ATOM 2684 C CA . ASP B 1 61 ? -2.217 25.031 -7.395 1 98.69 61 ASP B CA 1
ATOM 2685 C C . ASP B 1 61 ? -2.547 25.328 -5.934 1 98.69 61 ASP B C 1
ATOM 2687 O O . ASP B 1 61 ? -2.357 26.453 -5.469 1 98.69 61 ASP B O 1
ATOM 2691 N N . ALA B 1 62 ? -3.033 24.328 -5.234 1 98.81 62 ALA B N 1
ATOM 2692 C CA . ALA B 1 62 ? -3.396 24.516 -3.83 1 98.81 62 ALA B CA 1
ATOM 2693 C C . ALA B 1 62 ? -2.172 24.859 -2.988 1 98.81 62 ALA B C 1
ATOM 2695 O O . ALA B 1 62 ? -2.244 25.719 -2.102 1 98.81 62 ALA B O 1
ATOM 2696 N N . VAL B 1 63 ? -1.055 24.203 -3.25 1 98.81 63 VAL B N 1
ATOM 2697 C CA . VAL B 1 63 ? 0.156 24.438 -2.471 1 98.81 63 VAL B CA 1
ATOM 2698 C C . VAL B 1 63 ? 0.686 25.844 -2.752 1 98.81 63 VAL B C 1
ATOM 2700 O O . VAL B 1 63 ? 1.104 26.562 -1.832 1 98.81 63 VAL B O 1
ATOM 2703 N N . TYR B 1 64 ? 0.689 26.25 -4 1 98.56 64 TYR B N 1
ATOM 2704 C CA . TYR B 1 64 ? 1.159 27.578 -4.344 1 98.56 64 TYR B CA 1
ATOM 2705 C C . TYR B 1 64 ? 0.293 28.641 -3.689 1 98.56 64 TYR B C 1
ATOM 2707 O O . TYR B 1 64 ? 0.808 29.641 -3.176 1 98.56 64 TYR B O 1
ATOM 2715 N N . GLU B 1 65 ? -0.968 28.438 -3.719 1 98.62 65 GLU B N 1
ATOM 2716 C CA . GLU B 1 65 ? -1.875 29.375 -3.055 1 98.62 65 GLU B CA 1
ATOM 2717 C C . GLU B 1 65 ? -1.613 29.422 -1.552 1 98.62 65 GLU B C 1
ATOM 2719 O O . GLU B 1 65 ? -1.606 30.5 -0.953 1 98.62 65 GLU B O 1
ATOM 2724 N N . LEU B 1 66 ? -1.436 28.281 -0.976 1 98.62 66 LEU B N 1
ATOM 2725 C CA . LEU B 1 66 ? -1.128 28.203 0.448 1 98.62 66 LEU B CA 1
ATOM 2726 C C . LEU B 1 66 ? 0.138 28.984 0.774 1 98.62 66 LEU B C 1
ATOM 2728 O O . LEU B 1 66 ? 0.172 29.75 1.748 1 98.62 66 LEU B O 1
ATOM 2732 N N . MET B 1 67 ? 1.166 28.766 -0.001 1 98.06 67 MET B N 1
ATOM 2733 C CA . MET B 1 67 ? 2.441 29.453 0.211 1 98.06 67 MET B CA 1
ATOM 2734 C C . MET B 1 67 ? 2.273 30.969 0.141 1 98.06 67 MET B C 1
ATOM 2736 O O . MET B 1 67 ? 2.842 31.688 0.955 1 98.06 67 MET B O 1
ATOM 2740 N N . LEU B 1 68 ? 1.506 31.391 -0.828 1 97.81 68 LEU B N 1
ATOM 2741 C CA . LEU B 1 68 ? 1.256 32.812 -0.993 1 97.81 68 LEU B CA 1
ATOM 2742 C C . LEU B 1 68 ? 0.512 33.375 0.212 1 97.81 68 LEU B C 1
ATOM 2744 O O . LEU B 1 68 ? 0.855 34.469 0.711 1 97.81 68 LEU B O 1
ATOM 2748 N N . ARG B 1 69 ? -0.41 32.688 0.718 1 97.81 69 ARG B N 1
ATOM 2749 C CA . ARG B 1 69 ? -1.307 33.219 1.752 1 97.81 69 ARG B CA 1
ATOM 2750 C C . ARG B 1 69 ? -0.66 33.125 3.131 1 97.81 69 ARG B C 1
ATOM 2752 O O . ARG B 1 69 ? -1.077 33.812 4.062 1 97.81 69 ARG B O 1
ATOM 2759 N N . THR B 1 70 ? 0.324 32.281 3.279 1 97.31 70 THR B N 1
ATOM 2760 C CA . THR B 1 70 ? 0.915 32.062 4.598 1 97.31 70 THR B CA 1
ATOM 2761 C C . THR B 1 70 ? 2.336 32.625 4.648 1 97.31 70 THR B C 1
ATOM 2763 O O . THR B 1 70 ? 3.051 32.406 5.633 1 97.31 70 THR B O 1
ATOM 2766 N N . ASN B 1 71 ? 2.811 33.25 3.576 1 96.69 71 ASN B N 1
ATOM 2767 C CA . ASN B 1 71 ? 4.207 33.625 3.445 1 96.69 71 ASN B CA 1
ATOM 2768 C C . ASN B 1 71 ? 5.148 32.438 3.664 1 96.69 71 ASN B C 1
ATOM 2770 O O . ASN B 1 71 ? 6.125 32.562 4.406 1 96.69 71 ASN B O 1
ATOM 2774 N N . SER B 1 72 ? 4.711 31.266 3.152 1 96.31 72 SER B N 1
ATOM 2775 C CA . SER B 1 72 ? 5.48 30.031 3.137 1 96.31 72 SER B CA 1
ATOM 2776 C C . SER B 1 72 ? 5.734 29.516 4.551 1 96.31 72 SER B C 1
ATOM 2778 O O . SER B 1 72 ? 6.812 29 4.844 1 96.31 72 SER B O 1
ATOM 2780 N N . GLU B 1 73 ? 4.848 29.859 5.41 1 97.25 73 GLU B N 1
ATOM 2781 C CA . GLU B 1 73 ? 4.906 29.312 6.766 1 97.25 73 GLU B CA 1
ATOM 2782 C C . GLU B 1 73 ? 3.811 28.281 6.992 1 97.25 73 GLU B C 1
ATOM 2784 O O . GLU B 1 73 ? 2.625 28.578 6.828 1 97.25 73 GLU B O 1
ATOM 2789 N N . LEU B 1 74 ? 4.227 27.094 7.355 1 98.5 74 LEU B N 1
ATOM 2790 C CA . LEU B 1 74 ? 3.303 26 7.656 1 98.5 74 LEU B CA 1
ATOM 2791 C C . LEU B 1 74 ? 3.816 25.156 8.812 1 98.5 74 LEU B C 1
ATOM 2793 O O . LEU B 1 74 ? 4.992 24.781 8.852 1 98.5 74 LEU B O 1
ATOM 2797 N N . TYR B 1 75 ? 2.895 24.906 9.719 1 98.62 75 TYR B N 1
ATOM 2798 C CA . TYR B 1 75 ? 3.271 24.125 10.883 1 98.62 75 TYR B CA 1
ATOM 2799 C C . TYR B 1 75 ? 2.93 22.656 10.688 1 98.62 75 TYR B C 1
ATOM 2801 O O . TYR B 1 75 ? 3.695 21.766 11.086 1 98.62 75 TYR B O 1
ATOM 2809 N N . ALA B 1 76 ? 1.737 22.406 10.078 1 98.88 76 ALA B N 1
ATOM 2810 C CA . ALA B 1 76 ? 1.312 21 10.031 1 98.88 76 ALA B CA 1
ATOM 2811 C C . ALA B 1 76 ? 0.392 20.75 8.836 1 98.88 76 ALA B C 1
ATOM 2813 O O . ALA B 1 76 ? -0.245 21.688 8.336 1 98.88 76 ALA B O 1
ATOM 2814 N N . VAL B 1 77 ? 0.42 19.562 8.383 1 98.94 77 VAL B N 1
ATOM 2815 C CA . VAL B 1 77 ? -0.576 19.062 7.441 1 98.94 77 VAL B CA 1
ATOM 2816 C C . VAL B 1 77 ? -1.252 17.812 8.008 1 98.94 77 VAL B C 1
ATOM 2818 O O . VAL B 1 77 ? -0.585 16.938 8.562 1 98.94 77 VAL B O 1
ATOM 2821 N N . PHE B 1 78 ? -2.576 17.828 8.047 1 98.94 78 PHE B N 1
ATOM 2822 C CA . PHE B 1 78 ? -3.375 16.641 8.359 1 98.94 78 PHE B CA 1
ATOM 2823 C C . PHE B 1 78 ? -3.988 16.047 7.098 1 98.94 78 PHE B C 1
ATOM 2825 O O . PHE B 1 78 ? -4.953 16.594 6.555 1 98.94 78 PHE B O 1
ATOM 2832 N N . HIS B 1 79 ? -3.371 14.977 6.637 1 98.94 79 HIS B N 1
ATOM 2833 C CA . HIS B 1 79 ? -3.881 14.234 5.488 1 98.94 79 HIS B CA 1
ATOM 2834 C C . HIS B 1 79 ? -5.121 13.43 5.855 1 98.94 79 HIS B C 1
ATOM 2836 O O . HIS B 1 79 ? -5.008 12.328 6.398 1 98.94 79 HIS B O 1
ATOM 2842 N N . ASN B 1 80 ? -6.238 13.922 5.434 1 98.69 80 ASN B N 1
ATOM 2843 C CA . ASN B 1 80 ? -7.504 13.289 5.781 1 98.69 80 ASN B CA 1
ATOM 2844 C C . ASN B 1 80 ? -8.352 13.008 4.543 1 98.69 80 ASN B C 1
ATOM 2846 O O . ASN B 1 80 ? -9.141 12.062 4.527 1 98.69 80 ASN B O 1
ATOM 2850 N N . GLY B 1 81 ? -8.156 13.844 3.506 1 97.81 81 GLY B N 1
ATOM 2851 C CA . GLY B 1 81 ? -8.961 13.688 2.307 1 97.81 81 GLY B CA 1
ATOM 2852 C C . GLY B 1 81 ? -8.75 12.352 1.61 1 97.81 81 GLY B C 1
ATOM 2853 O O . GLY B 1 81 ? -7.609 11.953 1.359 1 97.81 81 GLY B O 1
ATOM 2854 N N . GLY B 1 82 ? -9.773 11.695 1.312 1 97 82 GLY B N 1
ATOM 2855 C CA . GLY B 1 82 ? -9.75 10.398 0.657 1 97 82 GLY B CA 1
ATOM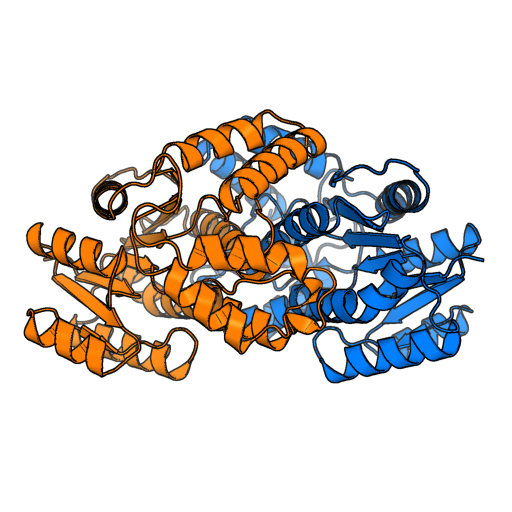 2856 C C . GLY B 1 82 ? -11.117 9.742 0.582 1 97 82 GLY B C 1
ATOM 2857 O O . GLY B 1 82 ? -12.125 10.359 0.922 1 97 82 GLY B O 1
ATOM 2858 N N . TYR B 1 83 ? -11.18 8.523 0.037 1 97 83 TYR B N 1
ATOM 2859 C CA . TYR B 1 83 ? -12.414 7.746 -0.012 1 97 83 TYR B CA 1
ATOM 2860 C C . TYR B 1 83 ? -12.117 6.25 -0.04 1 97 83 TYR B C 1
ATOM 2862 O O . TYR B 1 83 ? -10.953 5.844 -0.098 1 97 83 TYR B O 1
ATOM 2870 N N . GLY B 1 84 ? -13.156 5.484 0.154 1 97.62 84 GLY B N 1
ATOM 2871 C CA . GLY B 1 84 ? -13.016 4.039 0.102 1 97.62 84 GLY B CA 1
ATOM 2872 C C . GLY B 1 84 ? -13.766 3.404 -1.05 1 97.62 84 GLY B C 1
ATOM 2873 O O . GLY B 1 84 ? -15 3.477 -1.108 1 97.62 84 GLY B O 1
ATOM 2874 N N . GLN B 1 85 ? -13.094 2.842 -1.971 1 98.19 85 GLN B N 1
ATOM 2875 C CA . GLN B 1 85 ? -13.68 2.039 -3.037 1 98.19 85 GLN B CA 1
ATOM 2876 C C . GLN B 1 85 ? -14.109 0.669 -2.521 1 98.19 85 GLN B C 1
ATOM 2878 O O . GLN B 1 85 ? -13.273 -0.2 -2.279 1 98.19 85 GLN B O 1
ATOM 2883 N N . ALA B 1 86 ? -15.461 0.496 -2.393 1 97.62 86 ALA B N 1
ATOM 2884 C CA . ALA B 1 86 ? -15.977 -0.796 -1.945 1 97.62 86 ALA B CA 1
ATOM 2885 C C . ALA B 1 86 ? -16.031 -1.792 -3.1 1 97.62 86 ALA B C 1
ATOM 2887 O O . ALA B 1 86 ? -16.109 -1.397 -4.266 1 97.62 86 ALA B O 1
ATOM 2888 N N . GLY B 1 87 ? -16 -3.125 -2.746 1 98.12 87 GLY B N 1
ATOM 2889 C CA . GLY B 1 87 ? -16.094 -4.199 -3.721 1 98.12 87 GLY B CA 1
ATOM 2890 C C . GLY B 1 87 ? -15.047 -5.273 -3.527 1 98.12 87 GLY B C 1
ATOM 2891 O O . GLY B 1 87 ? -13.961 -5.004 -3.008 1 98.12 87 GLY B O 1
ATOM 2892 N N . ALA B 1 88 ? -15.422 -6.449 -3.967 1 98.5 88 ALA B N 1
ATOM 2893 C CA . ALA B 1 88 ? -14.422 -7.516 -3.994 1 98.5 88 ALA B CA 1
ATOM 2894 C C . ALA B 1 88 ? -13.281 -7.176 -4.953 1 98.5 88 ALA B C 1
ATOM 2896 O O . ALA B 1 88 ? -13.508 -6.617 -6.027 1 98.5 88 ALA B O 1
ATOM 2897 N N . LEU B 1 89 ? -12.086 -7.551 -4.59 1 98.75 89 LEU B N 1
ATOM 2898 C CA . LEU B 1 89 ? -10.914 -7.215 -5.395 1 98.75 89 LEU B CA 1
ATOM 2899 C C . LEU B 1 89 ? -11.078 -7.723 -6.824 1 98.75 89 LEU B C 1
ATOM 2901 O O . LEU B 1 89 ? -10.742 -7.016 -7.781 1 98.75 89 LEU B O 1
ATOM 2905 N N . GLU B 1 90 ? -11.609 -8.93 -6.992 1 98.25 90 GLU B N 1
ATOM 2906 C CA . GLU B 1 90 ? -11.695 -9.508 -8.328 1 98.25 90 GLU B CA 1
ATOM 2907 C C . GLU B 1 90 ? -12.742 -8.781 -9.172 1 98.25 90 GLU B C 1
ATOM 2909 O O . GLU B 1 90 ? -12.812 -8.977 -10.391 1 98.25 90 GLU B O 1
ATOM 2914 N N . ASP B 1 91 ? -13.547 -7.887 -8.562 1 98.44 91 ASP B N 1
ATOM 2915 C CA . ASP B 1 91 ? -14.562 -7.141 -9.289 1 98.44 91 ASP B CA 1
ATOM 2916 C C . ASP B 1 91 ? -14.094 -5.723 -9.602 1 98.44 91 ASP B C 1
ATOM 2918 O O . ASP B 1 91 ? -14.766 -4.977 -10.312 1 98.44 91 ASP B O 1
ATOM 2922 N N . LEU B 1 92 ? -12.984 -5.34 -9.062 1 98.62 92 LEU B N 1
ATOM 2923 C CA . LEU B 1 92 ? -12.461 -3.992 -9.258 1 98.62 92 LEU B CA 1
ATOM 2924 C C . LEU B 1 92 ? -11.461 -3.959 -10.406 1 98.62 92 LEU B C 1
ATOM 2926 O O . LEU B 1 92 ? -10.484 -4.707 -10.406 1 98.62 92 LEU B O 1
ATOM 2930 N N . SER B 1 93 ? -11.711 -3.107 -11.375 1 98.56 93 SER B N 1
ATOM 2931 C CA . SER B 1 93 ? -10.789 -2.945 -12.492 1 98.56 93 SER B CA 1
ATOM 2932 C C . SER B 1 93 ? -9.484 -2.293 -12.055 1 98.56 93 SER B C 1
ATOM 2934 O O . SER B 1 93 ? -9.406 -1.742 -10.953 1 98.56 93 SER B O 1
ATOM 2936 N N . ARG B 1 94 ? -8.438 -2.414 -12.883 1 98.69 94 ARG B N 1
ATOM 2937 C CA . ARG B 1 94 ? -7.195 -1.686 -12.664 1 98.69 94 ARG B CA 1
ATOM 2938 C C . ARG B 1 94 ? -7.461 -0.197 -12.461 1 98.69 94 ARG B C 1
ATOM 2940 O O . ARG B 1 94 ? -6.879 0.427 -11.57 1 98.69 94 ARG B O 1
ATOM 2947 N N . GLU B 1 95 ? -8.328 0.341 -13.258 1 98.38 95 GLU B N 1
ATOM 2948 C CA . GLU B 1 95 ? -8.641 1.767 -13.211 1 98.38 95 GLU B CA 1
ATOM 2949 C C . GLU B 1 95 ? -9.258 2.15 -11.875 1 98.38 95 GLU B C 1
ATOM 2951 O O . GLU B 1 95 ? -8.969 3.221 -11.328 1 98.38 95 GLU B O 1
ATOM 2956 N N . ALA B 1 96 ? -10.164 1.308 -11.367 1 98.44 96 ALA B N 1
ATOM 2957 C CA . ALA B 1 96 ? -10.781 1.578 -10.07 1 98.44 96 ALA B CA 1
ATOM 2958 C C . ALA B 1 96 ? -9.727 1.654 -8.969 1 98.44 96 ALA B C 1
ATOM 2960 O O . ALA B 1 96 ? -9.812 2.508 -8.086 1 98.44 96 ALA B O 1
ATOM 2961 N N . LEU B 1 97 ? -8.789 0.738 -9.031 1 98.69 97 LEU B N 1
ATOM 2962 C CA . LEU B 1 97 ? -7.715 0.756 -8.047 1 98.69 97 LEU B CA 1
ATOM 2963 C C . LEU B 1 97 ? -6.852 2.004 -8.211 1 98.69 97 LEU B C 1
ATOM 2965 O O . LEU B 1 97 ? -6.461 2.627 -7.219 1 98.69 97 LEU B O 1
ATOM 2969 N N . GLU B 1 98 ? -6.492 2.293 -9.461 1 98.75 98 GLU B N 1
ATOM 2970 C CA . GLU B 1 98 ? -5.691 3.479 -9.75 1 98.75 98 GLU B CA 1
ATOM 2971 C C . GLU B 1 98 ? -6.363 4.742 -9.219 1 98.75 98 GLU B C 1
ATOM 2973 O O . GLU B 1 98 ? -5.699 5.629 -8.68 1 98.75 98 GLU B O 1
ATOM 2978 N N . LYS B 1 99 ? -7.652 4.824 -9.352 1 98.44 99 LYS B N 1
ATOM 2979 C CA . LYS B 1 99 ? -8.391 5.98 -8.852 1 98.44 99 LYS B CA 1
ATOM 2980 C C . LYS B 1 99 ? -8.297 6.086 -7.336 1 98.44 99 LYS B C 1
ATOM 2982 O O . LYS B 1 99 ? -8.109 7.18 -6.797 1 98.44 99 LYS B O 1
ATOM 2987 N N . GLN B 1 100 ? -8.484 4.965 -6.625 1 98.62 100 GLN B N 1
ATOM 2988 C CA . GLN B 1 100 ? -8.328 4.93 -5.176 1 98.62 100 GLN B CA 1
ATOM 2989 C C . GLN B 1 100 ? -6.957 5.457 -4.762 1 98.62 100 GLN B C 1
ATOM 2991 O O . GLN B 1 100 ? -6.852 6.27 -3.842 1 98.62 100 GLN B O 1
ATOM 2996 N N . PHE B 1 101 ? -5.914 5.023 -5.445 1 98.88 101 PHE B N 1
ATOM 2997 C CA . PHE B 1 101 ? -4.547 5.355 -5.055 1 98.88 101 PHE B CA 1
ATOM 2998 C C . PHE B 1 101 ? -4.207 6.789 -5.441 1 98.88 101 PHE B C 1
ATOM 3000 O O . PHE B 1 101 ? -3.443 7.461 -4.746 1 98.88 101 PHE B O 1
ATOM 3007 N N . ALA B 1 102 ? -4.75 7.254 -6.555 1 98.88 102 ALA B N 1
ATOM 3008 C CA . ALA B 1 102 ? -4.516 8.633 -6.973 1 98.88 102 ALA B CA 1
ATOM 3009 C C . ALA B 1 102 ? -4.93 9.617 -5.879 1 98.88 102 ALA B C 1
ATOM 3011 O O . ALA B 1 102 ? -4.23 10.602 -5.625 1 98.88 102 ALA B O 1
ATOM 3012 N N . THR B 1 103 ? -6.004 9.312 -5.242 1 98.75 103 THR B N 1
ATOM 3013 C CA . THR B 1 103 ? -6.539 10.195 -4.207 1 98.75 103 THR B CA 1
ATOM 3014 C C . THR B 1 103 ? -5.879 9.906 -2.861 1 98.75 103 THR B C 1
ATOM 3016 O O . THR B 1 103 ? -5.336 10.82 -2.229 1 98.75 103 THR B O 1
ATOM 3019 N N . ASN B 1 104 ? -5.848 8.648 -2.475 1 98.81 104 ASN B N 1
ATOM 3020 C CA . ASN B 1 104 ? -5.531 8.281 -1.096 1 98.81 104 ASN B CA 1
ATOM 3021 C C . ASN B 1 104 ? -4.023 8.211 -0.868 1 98.81 104 ASN B C 1
ATOM 3023 O O . ASN B 1 104 ? -3.564 8.219 0.276 1 98.81 104 ASN B O 1
ATOM 3027 N N . VAL B 1 105 ? -3.246 8.07 -1.973 1 98.94 105 VAL B N 1
ATOM 3028 C CA . VAL B 1 105 ? -1.827 7.789 -1.779 1 98.94 105 VAL B CA 1
ATOM 3029 C C . VAL B 1 105 ? -0.992 8.82 -2.539 1 98.94 105 VAL B C 1
ATOM 3031 O O . VAL B 1 105 ? -0.235 9.578 -1.936 1 98.94 105 VAL B O 1
ATOM 3034 N N . PHE B 1 106 ? -1.179 8.906 -3.834 1 98.94 106 PHE B N 1
ATOM 3035 C CA . PHE B 1 106 ? -0.297 9.727 -4.656 1 98.94 106 PHE B CA 1
ATOM 3036 C C . PHE B 1 106 ? -0.542 11.211 -4.398 1 98.94 106 PHE B C 1
ATOM 3038 O O . PHE B 1 106 ? 0.396 12.008 -4.41 1 98.94 106 PHE B O 1
ATOM 3045 N N . GLY B 1 107 ? -1.824 11.562 -4.25 1 98.94 107 GLY B N 1
ATOM 3046 C CA . GLY B 1 107 ? -2.125 12.938 -3.889 1 98.94 107 GLY B CA 1
ATOM 3047 C C . GLY B 1 107 ? -1.496 13.359 -2.576 1 98.94 107 GLY B C 1
ATOM 3048 O O . GLY B 1 107 ? -0.964 14.469 -2.465 1 98.94 107 GLY B O 1
ATOM 3049 N N . TRP B 1 108 ? -1.566 12.484 -1.563 1 98.94 108 TRP B N 1
ATOM 3050 C CA . TRP B 1 108 ? -0.96 12.758 -0.265 1 98.94 108 TRP B CA 1
ATOM 3051 C C . TRP B 1 108 ? 0.553 12.898 -0.39 1 98.94 108 TRP B C 1
ATOM 3053 O O . TRP B 1 108 ? 1.15 13.789 0.223 1 98.94 108 TRP B O 1
ATOM 3063 N N . HIS B 1 109 ? 1.136 12.008 -1.178 1 98.94 109 HIS B N 1
ATOM 3064 C CA . HIS B 1 109 ? 2.578 12.023 -1.395 1 98.94 109 HIS B CA 1
ATOM 3065 C C . HIS B 1 109 ? 3.02 13.328 -2.055 1 98.94 109 HIS B C 1
ATOM 3067 O O . HIS B 1 109 ? 3.951 13.984 -1.583 1 98.94 109 HIS B O 1
ATOM 3073 N N . GLN B 1 110 ? 2.377 13.672 -3.133 1 98.94 110 GLN B N 1
ATOM 3074 C CA . GLN B 1 110 ? 2.707 14.898 -3.852 1 98.94 110 GLN B CA 1
ATOM 3075 C C . GLN B 1 110 ? 2.574 16.125 -2.945 1 98.94 110 GLN B C 1
ATOM 3077 O O . GLN B 1 110 ? 3.445 16.984 -2.938 1 98.94 110 GLN B O 1
ATOM 3082 N N . LEU B 1 111 ? 1.482 16.156 -2.227 1 98.94 111 LEU B N 1
ATOM 3083 C CA . LEU B 1 111 ? 1.234 17.266 -1.313 1 98.94 111 LEU B CA 1
ATOM 3084 C C . LEU B 1 111 ? 2.338 17.359 -0.265 1 98.94 111 LEU B C 1
ATOM 3086 O O . LEU B 1 111 ? 2.879 18.453 -0.028 1 98.94 111 LEU B O 1
ATOM 3090 N N . THR B 1 112 ? 2.697 16.25 0.358 1 98.88 112 THR B N 1
ATOM 3091 C CA . THR B 1 112 ? 3.75 16.219 1.366 1 98.88 112 THR B CA 1
ATOM 3092 C C . THR B 1 112 ? 5.07 16.719 0.789 1 98.88 112 THR B C 1
ATOM 3094 O O . THR B 1 112 ? 5.742 17.562 1.401 1 98.88 112 THR B O 1
ATOM 3097 N N . ASN B 1 113 ? 5.41 16.219 -0.4 1 98.5 113 ASN B N 1
ATOM 3098 C CA . ASN B 1 113 ? 6.672 16.594 -1.028 1 98.5 113 ASN B CA 1
ATOM 3099 C C . ASN B 1 113 ? 6.734 18.094 -1.288 1 98.5 113 ASN B C 1
ATOM 3101 O O . ASN B 1 113 ? 7.77 18.734 -1.076 1 98.5 113 ASN B O 1
ATOM 3105 N N . MET B 1 114 ? 5.641 18.641 -1.723 1 98.56 114 MET B N 1
ATOM 3106 C CA . MET B 1 114 ? 5.602 20.047 -2.064 1 98.56 114 MET B CA 1
ATOM 3107 C C . MET B 1 114 ? 5.621 20.922 -0.809 1 98.56 114 MET B C 1
ATOM 3109 O O . MET B 1 114 ? 6.031 22.078 -0.854 1 98.56 114 MET B O 1
ATOM 3113 N N . LEU B 1 115 ? 5.215 20.375 0.339 1 98.75 115 LEU B N 1
ATOM 3114 C CA . LEU B 1 115 ? 5.18 21.109 1.595 1 98.75 115 LEU B CA 1
ATOM 3115 C C . LEU B 1 115 ? 6.492 20.969 2.352 1 98.75 115 LEU B C 1
ATOM 3117 O O . LEU B 1 115 ? 6.781 21.75 3.266 1 98.75 115 LEU B O 1
ATOM 3121 N N . MET B 1 116 ? 7.297 19.984 2.002 1 98.5 116 MET B N 1
ATOM 3122 C CA . MET B 1 116 ? 8.484 19.609 2.764 1 98.5 116 MET B CA 1
ATOM 3123 C C . MET B 1 116 ? 9.438 20.797 2.898 1 98.5 116 MET B C 1
ATOM 3125 O O . MET B 1 116 ? 9.984 21.047 3.975 1 98.5 116 MET B O 1
ATOM 3129 N N . PRO B 1 117 ? 9.641 21.562 1.762 1 97.62 117 PRO B N 1
ATOM 3130 C CA . PRO B 1 117 ? 10.539 22.719 1.906 1 97.62 117 PRO B CA 1
ATOM 3131 C C . PRO B 1 117 ? 10.078 23.688 2.984 1 97.62 117 PRO B C 1
ATOM 3133 O O . PRO B 1 117 ? 10.914 24.312 3.65 1 97.62 117 PRO B O 1
ATOM 3136 N N . LEU B 1 118 ? 8.797 23.859 3.213 1 98 118 LEU B N 1
ATOM 3137 C CA . LEU B 1 118 ? 8.258 24.75 4.234 1 98 118 LEU B CA 1
ATOM 3138 C C . LEU B 1 118 ? 8.602 24.25 5.633 1 98 118 LEU B C 1
ATOM 3140 O O . LEU B 1 118 ? 8.961 25.031 6.508 1 98 118 LEU B O 1
ATOM 3144 N N . PHE B 1 119 ? 8.531 22.953 5.852 1 98.5 119 PHE B N 1
ATOM 3145 C CA . PHE B 1 119 ? 8.875 22.344 7.129 1 98.5 119 PHE B CA 1
ATOM 3146 C C . PHE B 1 119 ? 10.375 22.422 7.379 1 98.5 119 PHE B C 1
ATOM 3148 O O . PHE B 1 119 ? 10.812 22.734 8.492 1 98.5 119 PHE B O 1
ATOM 3155 N N . ARG B 1 120 ? 11.156 22.156 6.371 1 97.38 120 ARG B N 1
ATOM 3156 C CA . ARG B 1 120 ? 12.609 22.125 6.516 1 97.38 120 ARG B CA 1
ATOM 3157 C C . ARG B 1 120 ? 13.164 23.516 6.797 1 97.38 120 ARG B C 1
ATOM 3159 O O . ARG B 1 120 ? 14.156 23.656 7.516 1 97.38 120 ARG B O 1
ATOM 3166 N N . GLN B 1 121 ? 12.523 24.5 6.176 1 95.88 121 GLN B N 1
ATOM 3167 C CA . GLN B 1 121 ? 12.977 25.859 6.391 1 95.88 121 GLN B CA 1
ATOM 3168 C C . GLN B 1 121 ? 13.008 26.219 7.875 1 95.88 121 GLN B C 1
ATOM 3170 O O . GLN B 1 121 ? 13.93 26.875 8.344 1 95.88 121 GLN B O 1
ATOM 3175 N N . ARG B 1 122 ? 12.148 25.75 8.617 1 95.75 122 ARG B N 1
ATOM 3176 C CA . ARG B 1 122 ? 12.039 26.047 10.039 1 95.75 122 ARG B CA 1
ATOM 3177 C C . ARG B 1 122 ? 12.5 24.875 10.891 1 95.75 122 ARG B C 1
ATOM 3179 O O . ARG B 1 122 ? 12.562 24.969 12.117 1 95.75 122 ARG B O 1
ATOM 3186 N N . ASN B 1 123 ? 12.828 23.766 10.219 1 97.5 123 ASN B N 1
ATOM 3187 C CA . ASN B 1 123 ? 13.109 22.5 10.883 1 97.5 123 ASN B CA 1
ATOM 3188 C C . ASN B 1 123 ? 12.07 22.188 11.961 1 97.5 123 ASN B C 1
ATOM 3190 O O . ASN B 1 123 ? 12.422 21.906 13.109 1 97.5 123 ASN B O 1
ATOM 3194 N N . GLU B 1 124 ? 10.891 22.328 11.617 1 97.88 124 GLU B N 1
ATOM 3195 C CA . GLU B 1 124 ? 9.711 22.062 12.438 1 97.88 124 GLU B CA 1
ATOM 3196 C C . GLU B 1 124 ? 8.508 21.688 11.578 1 97.88 124 GLU B C 1
ATOM 3198 O O . GLU B 1 124 ? 8.297 22.266 10.508 1 97.88 124 GLU B O 1
ATOM 3203 N N . GLY B 1 125 ? 7.742 20.75 12.078 1 98.25 125 GLY B N 1
ATOM 3204 C CA . GLY B 1 125 ? 6.527 20.422 11.344 1 98.25 125 GLY B CA 1
ATOM 3205 C C . GLY B 1 125 ? 5.879 19.141 11.836 1 98.25 125 GLY B C 1
ATOM 3206 O O . GLY B 1 125 ? 6.5 18.344 12.555 1 98.25 125 GLY B O 1
ATOM 3207 N N . ARG B 1 126 ? 4.645 19 11.609 1 98.88 126 ARG B N 1
ATOM 3208 C CA . ARG B 1 126 ? 3.859 17.797 11.875 1 98.88 126 ARG B CA 1
ATOM 3209 C C . ARG B 1 126 ? 3.188 17.297 10.609 1 98.88 126 ARG B C 1
ATOM 3211 O O . ARG B 1 126 ? 2.438 18.016 9.953 1 98.88 126 ARG B O 1
ATOM 3218 N N . ILE B 1 127 ? 3.596 16.172 10.195 1 98.94 127 ILE B N 1
ATOM 3219 C CA . ILE B 1 127 ? 2.924 15.477 9.102 1 98.94 127 ILE B CA 1
ATOM 3220 C C . ILE B 1 127 ? 2.064 14.344 9.656 1 98.94 127 ILE B C 1
ATOM 3222 O O . ILE B 1 127 ? 2.59 13.328 10.125 1 98.94 127 ILE B O 1
ATOM 3226 N N . ILE B 1 128 ? 0.766 14.539 9.656 1 98.94 128 ILE B N 1
ATOM 3227 C CA . ILE B 1 128 ? -0.163 13.609 10.289 1 98.94 128 ILE B CA 1
ATOM 3228 C C . ILE B 1 128 ? -1.02 12.93 9.219 1 98.94 128 ILE B C 1
ATOM 3230 O O . ILE B 1 128 ? -1.713 13.602 8.453 1 98.94 128 ILE B O 1
ATOM 3234 N N . TYR B 1 129 ? -0.922 11.633 9.117 1 98.94 129 TYR B N 1
ATOM 3235 C CA . TYR B 1 129 ? -1.695 10.844 8.164 1 98.94 129 TYR B CA 1
ATOM 3236 C C . TYR B 1 129 ? -2.896 10.195 8.844 1 98.94 129 TYR B C 1
ATOM 3238 O O . TYR B 1 129 ? -2.748 9.484 9.836 1 98.94 129 TYR B O 1
ATOM 3246 N N . ASN B 1 130 ? -4.094 10.469 8.32 1 98.81 130 ASN B N 1
ATOM 3247 C CA . ASN B 1 130 ? -5.285 9.758 8.766 1 98.81 130 ASN B CA 1
ATOM 3248 C C . ASN B 1 130 ? -5.395 8.383 8.109 1 98.81 130 ASN B C 1
ATOM 3250 O O . ASN B 1 130 ? -6.16 8.203 7.164 1 98.81 130 ASN B O 1
ATOM 3254 N N . SER B 1 131 ? -4.676 7.438 8.664 1 98.38 131 SER B N 1
ATOM 3255 C CA . SER B 1 131 ? -4.742 6.066 8.172 1 98.38 131 SER B CA 1
ATOM 3256 C C . SER B 1 131 ? -6.012 5.371 8.648 1 98.38 131 SER B C 1
ATOM 3258 O O . SER B 1 131 ? -7.105 5.926 8.555 1 98.38 131 SER B O 1
ATOM 3260 N N . SER B 1 132 ? -5.918 4.156 9.117 1 97.81 132 SER B N 1
ATOM 3261 C CA . SER B 1 132 ? -7.047 3.332 9.531 1 97.81 132 SER B CA 1
ATOM 3262 C C . SER B 1 132 ? -6.578 2.035 10.18 1 97.81 132 SER B C 1
ATOM 3264 O O . SER B 1 132 ? -5.43 1.622 9.992 1 97.81 132 SER B O 1
ATOM 3266 N N . LEU B 1 133 ? -7.516 1.497 11 1 95.94 133 LEU B N 1
ATOM 3267 C CA . LEU B 1 133 ? -7.242 0.113 11.367 1 95.94 133 LEU B CA 1
ATOM 3268 C C . LEU B 1 133 ? -7.078 -0.76 10.125 1 95.94 133 LEU B C 1
ATOM 3270 O O . LEU B 1 133 ? -6.332 -1.742 10.148 1 95.94 133 LEU B O 1
ATOM 3274 N N . LEU B 1 134 ? -7.668 -0.357 9.016 1 97.69 134 LEU B N 1
ATOM 3275 C CA . LEU B 1 134 ? -7.586 -1.088 7.754 1 97.69 134 LEU B CA 1
ATOM 3276 C C . LEU B 1 134 ? -6.262 -0.813 7.051 1 97.69 134 LEU B C 1
ATOM 3278 O O . LEU B 1 134 ? -6.047 -1.265 5.926 1 97.69 134 LEU B O 1
ATOM 3282 N N . GLY B 1 135 ? -5.371 -0.146 7.719 1 97.81 135 GLY B N 1
ATOM 3283 C CA . GLY B 1 135 ? -4.004 0.036 7.254 1 97.81 135 GLY B CA 1
ATOM 3284 C C . GLY B 1 135 ? -3.062 -1.055 7.727 1 97.81 135 GLY B C 1
ATOM 3285 O O . GLY B 1 135 ? -1.923 -1.143 7.266 1 97.81 135 GLY B O 1
ATOM 3286 N N . TYR B 1 136 ? -3.613 -1.904 8.656 1 96.19 136 TYR B N 1
ATOM 3287 C CA . TYR B 1 136 ? -2.723 -2.945 9.156 1 96.19 136 TYR B CA 1
ATOM 3288 C C . TYR B 1 136 ? -3.465 -4.266 9.328 1 96.19 136 TYR B C 1
ATOM 3290 O O . TYR B 1 136 ? -2.848 -5.305 9.57 1 96.19 136 TYR B O 1
ATOM 3298 N N . VAL B 1 137 ? -4.75 -4.293 9.164 1 97.12 137 VAL B N 1
ATOM 3299 C CA . VAL B 1 137 ? -5.543 -5.5 8.969 1 97.12 137 VAL B CA 1
ATOM 3300 C C . VAL B 1 137 ? -6.504 -5.305 7.797 1 97.12 137 VAL B C 1
ATOM 3302 O O . VAL B 1 137 ? -6.926 -4.184 7.512 1 97.12 137 VAL B O 1
ATOM 3305 N N . ALA B 1 138 ? -6.836 -6.398 7.156 1 97.56 138 ALA B N 1
ATOM 3306 C CA . ALA B 1 138 ? -7.691 -6.305 5.977 1 97.56 138 ALA B CA 1
ATOM 3307 C C . ALA B 1 138 ? -9.07 -6.891 6.258 1 97.56 138 ALA B C 1
ATOM 3309 O O . ALA B 1 138 ? -9.195 -7.898 6.957 1 97.56 138 ALA B O 1
ATOM 3310 N N . LEU B 1 139 ? -10.094 -6.293 5.77 1 97.25 139 LEU B N 1
ATOM 3311 C CA . LEU B 1 139 ? -11.445 -6.84 5.73 1 97.25 139 LEU B CA 1
ATOM 3312 C C . LEU B 1 139 ? -11.93 -7.008 4.293 1 97.25 139 LEU B C 1
ATOM 3314 O O . LEU B 1 139 ? -11.523 -6.254 3.408 1 97.25 139 LEU B O 1
ATOM 3318 N N . PRO B 1 140 ? -12.797 -7.965 4.035 1 97.69 140 PRO B N 1
ATOM 3319 C CA . PRO B 1 140 ? -13.281 -8.195 2.672 1 97.69 140 PRO B CA 1
ATOM 3320 C C . PRO B 1 140 ? -14.125 -7.035 2.143 1 97.69 140 PRO B C 1
ATOM 3322 O O . PRO B 1 140 ? -14.734 -6.297 2.926 1 97.69 140 PRO B O 1
ATOM 3325 N N . TYR B 1 141 ? -14.078 -6.867 0.776 1 97.5 141 TYR B N 1
ATOM 3326 C CA . TYR B 1 141 ? -14.922 -5.953 0.015 1 97.5 141 TYR B CA 1
ATOM 3327 C C . TYR B 1 141 ? -14.516 -4.508 0.25 1 97.5 141 TYR B C 1
ATOM 3329 O O . TYR B 1 141 ? -15.328 -3.59 0.086 1 97.5 141 TYR B O 1
ATOM 3337 N N . ARG B 1 142 ? -13.273 -4.348 0.757 1 97.5 142 ARG B N 1
ATOM 3338 C CA . ARG B 1 142 ? -12.633 -3.053 0.976 1 97.5 142 ARG B CA 1
ATOM 3339 C C . ARG B 1 142 ? -11.195 -3.062 0.468 1 97.5 142 ARG B C 1
ATOM 3341 O O . ARG B 1 142 ? -10.344 -2.342 0.989 1 97.5 142 ARG B O 1
ATOM 3348 N N . GLY B 1 143 ? -10.953 -3.902 -0.445 1 98.62 143 GLY B N 1
ATOM 3349 C CA . GLY B 1 143 ? -9.594 -4.238 -0.84 1 98.62 143 GLY B CA 1
ATOM 3350 C C . GLY B 1 143 ? -8.812 -3.041 -1.339 1 98.62 143 GLY B C 1
ATOM 3351 O O . GLY B 1 143 ? -7.637 -2.877 -0.996 1 98.62 143 GLY B O 1
ATOM 3352 N N . ALA B 1 144 ? -9.406 -2.242 -2.242 1 98.75 144 ALA B N 1
ATOM 3353 C CA . ALA B 1 144 ? -8.719 -1.06 -2.748 1 98.75 144 ALA B CA 1
ATOM 3354 C C . ALA B 1 144 ? -8.359 -0.105 -1.613 1 98.75 144 ALA B C 1
ATOM 3356 O O . ALA B 1 144 ? -7.25 0.435 -1.576 1 98.75 144 ALA B O 1
ATOM 3357 N N . TYR B 1 145 ? -9.281 0.066 -0.733 1 98.69 145 TYR B N 1
ATOM 3358 C CA . TYR B 1 145 ? -9.07 0.934 0.42 1 98.69 145 TYR B CA 1
ATOM 3359 C C . TYR B 1 145 ? -8.016 0.349 1.356 1 98.69 145 TYR B C 1
ATOM 3361 O O . TYR B 1 145 ? -7.102 1.052 1.787 1 98.69 145 TYR B O 1
ATOM 3369 N N . ASN B 1 146 ? -8.148 -0.979 1.691 1 98.81 146 ASN B N 1
ATOM 3370 C CA . ASN B 1 146 ? -7.129 -1.644 2.492 1 98.81 146 ASN B CA 1
ATOM 3371 C C . ASN B 1 146 ? -5.73 -1.401 1.93 1 98.81 146 ASN B C 1
ATOM 3373 O O . ASN B 1 146 ? -4.836 -0.95 2.648 1 98.81 146 ASN B O 1
ATOM 3377 N N . ALA B 1 147 ? -5.59 -1.691 0.676 1 98.94 147 ALA B N 1
ATOM 3378 C CA . ALA B 1 147 ? -4.289 -1.59 0.021 1 98.94 147 ALA B CA 1
ATOM 3379 C C . ALA B 1 147 ? -3.744 -0.166 0.101 1 98.94 147 ALA B C 1
ATOM 3381 O O . ALA B 1 147 ? -2.553 0.037 0.345 1 98.94 147 ALA B O 1
ATOM 3382 N N . SER B 1 148 ? -4.582 0.802 -0.125 1 98.88 148 SER B N 1
ATOM 3383 C CA . SER B 1 148 ? -4.156 2.197 -0.084 1 98.88 148 SER B CA 1
ATOM 3384 C C . SER B 1 148 ? -3.689 2.592 1.313 1 98.88 148 SER B C 1
ATOM 3386 O O . SER B 1 148 ? -2.695 3.307 1.464 1 98.88 148 SER B O 1
ATOM 3388 N N . LYS B 1 149 ? -4.426 2.158 2.322 1 98.94 149 LYS B N 1
ATOM 3389 C CA . LYS B 1 149 ? -4.059 2.525 3.686 1 98.94 149 LYS B CA 1
ATOM 3390 C C . LYS B 1 149 ? -2.824 1.752 4.148 1 98.94 149 LYS B C 1
ATOM 3392 O O . LYS B 1 149 ? -2.008 2.273 4.91 1 98.94 149 LYS B O 1
ATOM 3397 N N . TYR B 1 150 ? -2.645 0.507 3.641 1 98.88 150 TYR B N 1
ATOM 3398 C CA . TYR B 1 150 ? -1.374 -0.181 3.844 1 98.88 150 TYR B CA 1
ATOM 3399 C C . TYR B 1 150 ? -0.22 0.62 3.252 1 98.88 150 TYR B C 1
ATOM 3401 O O . TYR B 1 150 ? 0.822 0.783 3.893 1 98.88 150 TYR B O 1
ATOM 3409 N N . ALA B 1 151 ? -0.434 1.066 2.068 1 98.94 151 ALA B N 1
ATOM 3410 C CA . ALA B 1 151 ? 0.601 1.862 1.412 1 98.94 151 ALA B CA 1
ATOM 3411 C C . ALA B 1 151 ? 0.951 3.096 2.24 1 98.94 151 ALA B C 1
ATOM 3413 O O . ALA B 1 151 ? 2.125 3.453 2.367 1 98.94 151 ALA B O 1
ATOM 3414 N N . ILE B 1 152 ? -0.048 3.736 2.812 1 98.94 152 ILE B N 1
ATOM 3415 C CA . ILE B 1 152 ? 0.154 4.934 3.623 1 98.94 152 ILE B CA 1
ATOM 3416 C C . ILE B 1 152 ? 0.957 4.578 4.875 1 98.94 152 ILE B C 1
ATOM 3418 O O . ILE B 1 152 ? 1.812 5.355 5.309 1 98.94 152 ILE B O 1
ATOM 3422 N N . GLU B 1 153 ? 0.681 3.445 5.48 1 98.75 153 GLU B N 1
ATOM 3423 C CA . GLU B 1 153 ? 1.487 2.988 6.609 1 98.75 153 GLU B CA 1
ATOM 3424 C C . GLU B 1 153 ? 2.959 2.873 6.223 1 98.75 153 GLU B C 1
ATOM 3426 O O . GLU B 1 153 ? 3.84 3.285 6.98 1 98.75 153 GLU B O 1
ATOM 3431 N N . GLY B 1 154 ? 3.197 2.293 5.062 1 98.75 154 GLY B N 1
ATOM 3432 C CA . GLY B 1 154 ? 4.559 2.166 4.57 1 98.75 154 GLY B CA 1
ATOM 3433 C C . GLY B 1 154 ? 5.227 3.504 4.301 1 98.75 154 GLY B C 1
ATOM 3434 O O . GLY B 1 154 ? 6.398 3.693 4.629 1 98.75 154 GLY B O 1
ATOM 3435 N N . ILE B 1 155 ? 4.484 4.406 3.734 1 98.88 155 ILE B N 1
ATOM 3436 C CA . ILE B 1 155 ? 4.992 5.738 3.424 1 98.88 155 ILE B CA 1
ATOM 3437 C C . ILE B 1 155 ? 5.34 6.473 4.719 1 98.88 155 ILE B C 1
ATOM 3439 O O . ILE B 1 155 ? 6.43 7.027 4.852 1 98.88 155 ILE B O 1
ATOM 3443 N N . ALA B 1 156 ? 4.441 6.441 5.691 1 98.81 156 ALA B N 1
ATOM 3444 C CA . ALA B 1 156 ? 4.637 7.16 6.945 1 98.81 156 ALA B CA 1
ATOM 3445 C C . ALA B 1 156 ? 5.836 6.613 7.715 1 98.81 156 ALA B C 1
ATOM 3447 O O . ALA B 1 156 ? 6.656 7.375 8.227 1 98.81 156 ALA B O 1
ATOM 3448 N N . ASP B 1 157 ? 5.93 5.312 7.801 1 98.62 157 ASP B N 1
ATOM 3449 C CA . ASP B 1 157 ? 7.055 4.684 8.484 1 98.62 157 ASP B CA 1
ATOM 3450 C C . ASP B 1 157 ? 8.375 5.051 7.82 1 98.62 157 ASP B C 1
ATOM 3452 O O . ASP B 1 157 ? 9.367 5.328 8.5 1 98.62 157 ASP B O 1
ATOM 3456 N N . THR B 1 158 ? 8.398 5.012 6.516 1 98.75 158 THR B N 1
ATOM 3457 C CA . THR B 1 158 ? 9.609 5.34 5.77 1 98.75 158 THR B CA 1
ATOM 3458 C C . THR B 1 158 ? 10.008 6.797 6 1 98.75 158 THR B C 1
ATOM 3460 O O . THR B 1 158 ? 11.164 7.09 6.293 1 98.75 158 THR B O 1
ATOM 3463 N N . LEU B 1 159 ? 9 7.648 5.82 1 98.81 159 LEU B N 1
ATOM 3464 C CA . LEU B 1 159 ? 9.25 9.078 5.938 1 98.81 159 LEU B CA 1
ATOM 3465 C C . LEU B 1 159 ? 9.773 9.43 7.328 1 98.81 159 LEU B C 1
ATOM 3467 O O . LEU B 1 159 ? 10.672 10.258 7.469 1 98.81 159 LEU B O 1
ATOM 3471 N N . ARG B 1 160 ? 9.164 8.852 8.336 1 98.44 160 ARG B N 1
ATOM 3472 C CA . ARG B 1 160 ? 9.602 9.078 9.711 1 98.44 160 ARG B CA 1
ATOM 3473 C C . ARG B 1 160 ? 11.078 8.734 9.875 1 98.44 160 ARG B C 1
ATOM 3475 O O . ARG B 1 160 ? 11.828 9.484 10.508 1 98.44 160 ARG B O 1
ATOM 3482 N N . LEU B 1 161 ? 11.539 7.602 9.297 1 98.38 161 LEU B N 1
ATOM 3483 C CA . LEU B 1 161 ? 12.938 7.188 9.375 1 98.38 161 LEU B CA 1
ATOM 3484 C C . LEU B 1 161 ? 13.836 8.148 8.609 1 98.38 161 LEU B C 1
ATOM 3486 O O . LEU B 1 161 ? 14.945 8.461 9.055 1 98.38 161 LEU B O 1
ATOM 3490 N N . GLU B 1 162 ? 13.359 8.625 7.504 1 98.44 162 GLU B N 1
ATOM 3491 C CA . GLU B 1 162 ? 14.148 9.508 6.645 1 98.44 162 GLU B CA 1
ATOM 3492 C C . GLU B 1 162 ? 14.305 10.891 7.266 1 98.44 162 GLU B C 1
ATOM 3494 O O . GLU B 1 162 ? 15.227 11.633 6.926 1 98.44 162 GLU B O 1
ATOM 3499 N N . LEU B 1 163 ? 13.406 11.219 8.18 1 98.25 163 LEU B N 1
ATOM 3500 C CA . LEU B 1 163 ? 13.398 12.547 8.789 1 98.25 163 LEU B CA 1
ATOM 3501 C C . LEU B 1 163 ? 13.938 12.5 10.211 1 98.25 163 LEU B C 1
ATOM 3503 O O . LEU B 1 163 ? 13.75 13.445 10.984 1 98.25 163 LEU B O 1
ATOM 3507 N N . VAL B 1 164 ? 14.609 11.453 10.562 1 96.38 164 VAL B N 1
ATOM 3508 C CA . VAL B 1 164 ? 14.992 11.18 11.938 1 96.38 164 VAL B CA 1
ATOM 3509 C C . VAL B 1 164 ? 15.883 12.297 12.461 1 96.38 164 VAL B C 1
ATOM 3511 O O . VAL B 1 164 ? 15.859 12.617 13.656 1 96.38 164 VAL B O 1
ATOM 3514 N N . ASN B 1 165 ? 16.578 12.969 11.633 1 95.88 165 ASN B N 1
ATOM 3515 C CA . ASN B 1 165 ? 17.531 13.992 12.055 1 95.88 165 ASN B CA 1
ATOM 3516 C C . ASN B 1 165 ? 16.922 15.391 11.977 1 95.88 165 ASN B C 1
ATOM 3518 O O . ASN B 1 165 ? 17.641 16.391 11.984 1 95.88 165 ASN B O 1
ATOM 3522 N N . THR B 1 166 ? 15.664 15.477 11.781 1 97.75 166 THR B N 1
ATOM 3523 C CA . THR B 1 166 ? 14.93 16.734 11.758 1 97.75 166 THR B CA 1
ATOM 3524 C C . THR B 1 166 ? 13.922 16.797 12.906 1 97.75 166 THR B C 1
ATOM 3526 O O . THR B 1 166 ? 13.711 15.812 13.602 1 97.75 166 THR B O 1
ATOM 3529 N N . ASP B 1 167 ? 13.406 17.969 13.141 1 98.19 167 ASP B N 1
ATOM 3530 C CA . ASP B 1 167 ? 12.344 18.125 14.125 1 98.19 167 ASP B CA 1
ATOM 3531 C C . ASP B 1 167 ? 10.969 18.062 13.469 1 98.19 167 ASP B C 1
ATOM 3533 O O . ASP B 1 167 ? 9.992 18.578 14.016 1 98.19 167 ASP B O 1
ATOM 3537 N N . ILE B 1 168 ? 10.961 17.594 12.227 1 98.69 168 ILE B N 1
ATOM 3538 C CA . ILE B 1 168 ? 9.703 17.297 11.539 1 98.69 168 ILE B CA 1
ATOM 3539 C C . ILE B 1 168 ? 9.18 15.93 11.969 1 98.69 168 ILE B C 1
ATOM 3541 O O . ILE B 1 168 ? 9.852 14.914 11.773 1 98.69 168 ILE B O 1
ATOM 3545 N N . LYS B 1 169 ? 8.008 15.898 12.625 1 98.75 169 LYS B N 1
ATOM 3546 C CA . LYS B 1 169 ? 7.438 14.672 13.172 1 98.75 169 LYS B CA 1
ATOM 3547 C C . LYS B 1 169 ? 6.383 14.086 12.242 1 98.75 169 LYS B C 1
ATOM 3549 O O . LYS B 1 169 ? 5.609 14.828 11.633 1 98.75 169 LYS B O 1
ATOM 3554 N N . VAL B 1 170 ? 6.398 12.797 12.086 1 98.81 170 VAL B N 1
ATOM 3555 C CA . VAL B 1 170 ? 5.441 12.062 11.266 1 98.81 170 VAL B CA 1
ATOM 3556 C C . VAL B 1 170 ? 4.602 11.141 12.148 1 98.81 170 VAL B C 1
ATOM 3558 O O . VAL B 1 170 ? 5.145 10.328 12.906 1 98.81 170 VAL B O 1
ATOM 3561 N N . CYS B 1 171 ? 3.281 11.266 12.047 1 98.62 171 CYS B N 1
ATOM 3562 C CA . CYS B 1 171 ? 2.379 10.484 12.891 1 98.62 171 CYS B CA 1
ATOM 3563 C C . CYS B 1 171 ? 1.271 9.852 12.062 1 98.62 171 CYS 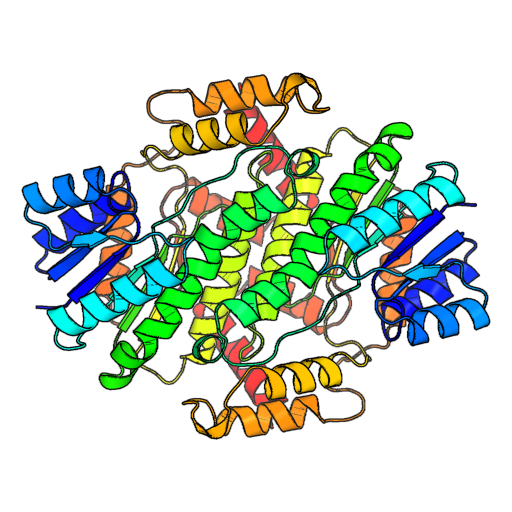B C 1
ATOM 3565 O O . CYS B 1 171 ? 0.889 10.375 11.016 1 98.62 171 CYS B O 1
ATOM 3567 N N . LEU B 1 172 ? 0.854 8.75 12.555 1 98.75 172 LEU B N 1
ATOM 3568 C CA . LEU B 1 172 ? -0.305 8.062 11.992 1 98.75 172 LEU B CA 1
ATOM 3569 C C . LEU B 1 172 ? -1.476 8.086 12.969 1 98.75 172 LEU B C 1
ATOM 3571 O O . LEU B 1 172 ? -1.319 7.723 14.141 1 98.75 172 LEU B O 1
ATOM 3575 N N . ILE B 1 173 ? -2.623 8.562 12.5 1 98.94 173 ILE B N 1
ATOM 3576 C CA . ILE B 1 173 ? -3.889 8.328 13.188 1 98.94 173 ILE B CA 1
ATOM 3577 C C . ILE B 1 173 ? -4.562 7.082 12.617 1 98.94 173 ILE B C 1
ATOM 3579 O O . ILE B 1 173 ? -4.699 6.949 11.398 1 98.94 173 ILE B O 1
ATOM 3583 N N . GLU B 1 174 ? -4.91 6.168 13.445 1 98.62 174 GLU B N 1
ATOM 3584 C CA . GLU B 1 174 ? -5.504 4.91 13 1 98.62 174 GLU B CA 1
ATOM 3585 C C . GLU B 1 174 ? -6.891 4.707 13.602 1 98.62 174 GLU B C 1
ATOM 3587 O O . GLU B 1 174 ? -7.039 4 14.602 1 98.62 174 GLU B O 1
ATOM 3592 N N . PRO B 1 175 ? -7.852 5.234 12.852 1 97.88 175 PRO B N 1
ATOM 3593 C CA . PRO B 1 175 ? -9.219 5.102 13.359 1 97.88 175 PRO B CA 1
ATOM 3594 C C . PRO B 1 175 ? -9.828 3.734 13.062 1 97.88 175 PRO B C 1
ATOM 3596 O O . PRO B 1 175 ? -9.398 3.053 12.133 1 97.88 175 PRO B O 1
ATOM 3599 N N . GLY B 1 176 ? -10.734 3.318 13.906 1 95.5 176 GLY B N 1
ATOM 3600 C CA . GLY B 1 176 ? -11.766 2.359 13.547 1 95.5 176 GLY B CA 1
ATOM 3601 C C . GLY B 1 176 ? -13.047 3.014 13.062 1 95.5 176 GLY B C 1
ATOM 3602 O O . GLY B 1 176 ? -13 4.016 12.344 1 95.5 176 GLY B O 1
ATOM 3603 N N . PRO B 1 177 ? -14.125 2.502 13.383 1 93.25 177 PRO B N 1
ATOM 3604 C CA . PRO B 1 177 ? -15.375 3.098 12.906 1 93.25 177 PRO B CA 1
ATOM 3605 C C . PRO B 1 177 ? -15.641 4.477 13.516 1 93.25 177 PRO B C 1
ATOM 3607 O O . PRO B 1 177 ? -15.672 4.621 14.734 1 93.25 177 PRO B O 1
ATOM 3610 N N . ILE B 1 178 ? -15.734 5.426 12.695 1 94.31 178 ILE B N 1
ATOM 3611 C CA . ILE B 1 178 ? -16.047 6.805 13.055 1 94.31 178 ILE B CA 1
ATOM 3612 C C . ILE B 1 178 ? -17.297 7.262 12.312 1 94.31 178 ILE B C 1
ATOM 3614 O O . ILE B 1 178 ? -17.484 6.965 11.133 1 94.31 178 ILE B O 1
ATOM 3618 N N . GLU B 1 179 ? -18.141 8.016 12.969 1 90.38 179 GLU B N 1
ATOM 3619 C CA . GLU B 1 179 ? -19.312 8.586 12.328 1 90.38 179 GLU B CA 1
ATOM 3620 C C . GLU B 1 179 ? -18.922 9.578 11.234 1 90.38 179 GLU B C 1
ATOM 3622 O O . GLU B 1 179 ? -18.219 10.555 11.5 1 90.38 179 GLU B O 1
ATOM 3627 N N . SER B 1 180 ? -19.312 9.297 10.008 1 89.38 180 SER B N 1
ATOM 3628 C CA . SER B 1 180 ? -19.016 10.141 8.852 1 89.38 180 SER B CA 1
ATOM 3629 C C . SER B 1 180 ? -19.844 9.727 7.637 1 89.38 180 SER B C 1
ATOM 3631 O O . SER B 1 180 ? -20.703 8.859 7.734 1 89.38 180 SER B O 1
ATOM 3633 N N . ARG B 1 181 ? -19.656 10.383 6.555 1 87.31 181 ARG B N 1
ATOM 3634 C CA . ARG B 1 181 ? -20.312 10.031 5.305 1 87.31 181 ARG B CA 1
ATOM 3635 C C . ARG B 1 181 ? -19.5 9 4.523 1 87.31 181 ARG B C 1
ATOM 3637 O O . ARG B 1 181 ? -19.719 8.82 3.324 1 87.31 181 ARG B O 1
ATOM 3644 N N . PHE B 1 182 ? -18.594 8.367 5.156 1 88.12 182 PHE B N 1
ATOM 3645 C CA . PHE B 1 182 ? -17.672 7.438 4.52 1 88.12 182 PHE B CA 1
ATOM 3646 C C . PHE B 1 182 ? -18.422 6.281 3.873 1 88.12 182 PHE B C 1
ATOM 3648 O O . PHE B 1 182 ? -18.141 5.91 2.732 1 88.12 182 PHE B O 1
ATOM 3655 N N . ARG B 1 183 ? -19.438 5.777 4.5 1 90 183 ARG B N 1
ATOM 3656 C CA . ARG B 1 183 ? -20.172 4.617 4.004 1 90 183 ARG B CA 1
ATOM 3657 C C . ARG B 1 183 ? -21 4.98 2.771 1 90 183 ARG B C 1
ATOM 3659 O O . ARG B 1 183 ? -21.016 4.23 1.792 1 90 183 ARG B O 1
ATOM 3666 N N . ALA B 1 184 ? -21.531 6.137 2.881 1 90.44 184 ALA B N 1
ATOM 3667 C CA . ALA B 1 184 ? -22.312 6.582 1.735 1 90.44 184 ALA B CA 1
ATOM 3668 C C . ALA B 1 184 ? -21.438 6.754 0.498 1 90.44 184 ALA B C 1
ATOM 3670 O O . ALA B 1 184 ? -21.844 6.387 -0.609 1 90.44 184 ALA B O 1
ATOM 3671 N N . ASN B 1 185 ? -20.266 7.328 0.71 1 91.69 185 ASN B N 1
ATOM 3672 C CA . ASN B 1 185 ? -19.328 7.512 -0.395 1 91.69 185 ASN B CA 1
ATOM 3673 C C . ASN B 1 185 ? -18.828 6.176 -0.933 1 91.69 185 ASN B C 1
ATOM 3675 O O . ASN B 1 185 ? -18.656 6.012 -2.143 1 91.69 185 ASN B O 1
ATOM 3679 N N . ALA B 1 186 ? -18.578 5.262 -0.058 1 93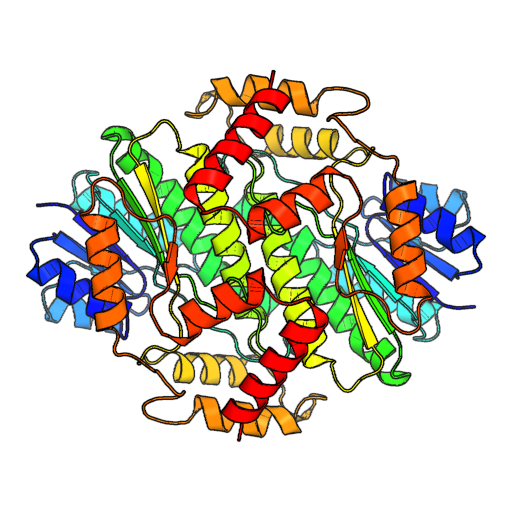.88 186 ALA B N 1
ATOM 3680 C CA . ALA B 1 186 ? -18.125 3.93 -0.458 1 93.88 186 ALA B CA 1
ATOM 3681 C C . ALA B 1 186 ? -19.203 3.201 -1.258 1 93.88 186 ALA B C 1
ATOM 3683 O O . ALA B 1 186 ? -18.891 2.48 -2.209 1 93.88 186 ALA B O 1
ATOM 3684 N N . LEU B 1 187 ? -20.469 3.4 -0.841 1 94.31 187 LEU B N 1
ATOM 3685 C CA . LEU B 1 187 ? -21.594 2.793 -1.558 1 94.31 187 LEU B CA 1
ATOM 3686 C C . LEU B 1 187 ? -21.688 3.338 -2.979 1 94.31 187 LEU B C 1
ATOM 3688 O O . LEU B 1 187 ? -21.891 2.578 -3.926 1 94.31 187 LEU B O 1
ATOM 3692 N N . GLN B 1 188 ? -21.562 4.629 -3.084 1 94.88 188 GLN B N 1
ATOM 3693 C CA . GLN B 1 188 ? -21.578 5.246 -4.406 1 94.88 188 GLN B CA 1
ATOM 3694 C C . GLN B 1 188 ? -20.484 4.688 -5.297 1 94.88 188 GLN B C 1
ATOM 3696 O O . GLN B 1 188 ? -20.703 4.383 -6.469 1 94.88 188 GLN B O 1
ATOM 3701 N N . ALA B 1 189 ? -19.297 4.527 -4.758 1 95.81 189 ALA B N 1
ATOM 3702 C CA . ALA B 1 189 ? -18.172 3.984 -5.508 1 95.81 189 ALA B CA 1
ATOM 3703 C C . ALA B 1 189 ? -18.438 2.537 -5.918 1 95.81 189 ALA B C 1
ATOM 3705 O O . ALA B 1 189 ? -18.078 2.129 -7.027 1 95.81 189 ALA B O 1
ATOM 3706 N N . LEU B 1 190 ? -19.031 1.749 -5.023 1 96.19 190 LEU B N 1
ATOM 3707 C CA . LEU B 1 190 ? -19.391 0.367 -5.32 1 96.19 190 LEU B CA 1
ATOM 3708 C C . LEU B 1 190 ? -20.328 0.294 -6.527 1 96.19 190 LEU B C 1
ATOM 3710 O O . LEU B 1 190 ? -20.062 -0.453 -7.473 1 96.19 190 LEU B O 1
ATOM 3714 N N . LYS B 1 191 ? -21.344 1.114 -6.465 1 95.75 191 LYS B N 1
ATOM 3715 C CA . LYS B 1 191 ? -22.359 1.098 -7.516 1 95.75 191 LYS B CA 1
ATOM 3716 C C . LYS B 1 191 ? -21.766 1.556 -8.852 1 95.75 191 LYS B C 1
ATOM 3718 O O . LYS B 1 191 ? -22.172 1.071 -9.906 1 95.75 191 LYS B O 1
ATOM 3723 N N . GLU B 1 192 ? -20.859 2.422 -8.773 1 96.12 192 GLU B N 1
ATOM 3724 C CA . GLU B 1 192 ? -20.281 2.998 -9.984 1 96.12 192 GLU B CA 1
ATOM 3725 C C . GLU B 1 192 ? -19.266 2.043 -10.617 1 96.12 192 GLU B C 1
ATOM 3727 O O . GLU B 1 192 ? -19.125 2.008 -11.844 1 96.12 192 GLU B O 1
ATOM 3732 N N . GLN B 1 193 ? -18.562 1.212 -9.805 1 96 193 GLN B N 1
ATOM 3733 C CA . GLN B 1 193 ? -17.375 0.547 -10.32 1 96 193 GLN B CA 1
ATOM 3734 C C . GLN B 1 193 ? -17.578 -0.961 -10.414 1 96 193 GLN B C 1
ATOM 3736 O O . GLN B 1 193 ? -16.781 -1.669 -11.023 1 96 193 GLN B O 1
ATOM 3741 N N . VAL B 1 194 ? -18.672 -1.461 -9.852 1 96.62 194 VAL B N 1
ATOM 3742 C CA . VAL B 1 194 ? -18.812 -2.91 -9.766 1 96.62 194 VAL B CA 1
ATOM 3743 C C . VAL B 1 194 ? -20.109 -3.342 -10.445 1 96.62 194 VAL B C 1
ATOM 3745 O O . VAL B 1 194 ? -21.172 -2.766 -10.195 1 96.62 194 VAL B O 1
ATOM 3748 N N . SER B 1 195 ? -20 -4.289 -11.336 1 96 195 SER B N 1
ATOM 3749 C CA . SER B 1 195 ? -21.188 -4.969 -11.859 1 96 195 SER B CA 1
ATOM 3750 C C . SER B 1 195 ? -21.641 -6.074 -10.922 1 96 195 SER B C 1
ATOM 3752 O O . SER B 1 195 ? -21.328 -7.246 -11.133 1 96 195 SER B O 1
ATOM 3754 N N . ILE B 1 196 ? -22.516 -5.754 -10.062 1 95.38 196 ILE B N 1
ATOM 3755 C CA . ILE B 1 196 ? -22.859 -6.598 -8.93 1 95.38 196 ILE B CA 1
ATOM 3756 C C . ILE B 1 196 ? -23.547 -7.871 -9.43 1 95.38 196 ILE B C 1
ATOM 3758 O O . ILE B 1 196 ? -23.25 -8.969 -8.953 1 95.38 196 ILE B O 1
ATOM 3762 N N . GLU B 1 197 ? -24.391 -7.785 -10.422 1 93.69 197 GLU B N 1
ATOM 3763 C CA . GLU B 1 197 ? -25.188 -8.906 -10.898 1 93.69 197 GLU B CA 1
ATOM 3764 C C . GLU B 1 197 ? -24.312 -9.977 -11.539 1 93.69 197 GLU B C 1
ATOM 3766 O O . GLU B 1 197 ? -24.656 -11.164 -11.508 1 93.69 197 GLU B O 1
ATOM 3771 N N . GLN B 1 198 ? -23.234 -9.664 -12.039 1 94.38 198 GLN B N 1
ATOM 3772 C CA . GLN B 1 198 ? -22.359 -10.586 -12.758 1 94.38 198 GLN B CA 1
ATOM 3773 C C . GLN B 1 198 ? -21.25 -11.117 -11.844 1 94.38 198 GLN B C 1
ATOM 3775 O O . GLN B 1 198 ? -20.469 -11.977 -12.25 1 94.38 198 GLN B O 1
ATOM 3780 N N . SER B 1 199 ? -21.266 -10.695 -10.609 1 96.44 199 SER B N 1
ATOM 3781 C CA . SER B 1 199 ? -20.156 -11 -9.711 1 96.44 199 SER B CA 1
ATOM 3782 C C . SER B 1 199 ? -20.375 -12.336 -9.008 1 96.44 199 SER B C 1
ATOM 3784 O O . SER B 1 199 ? -21.5 -12.656 -8.602 1 96.44 199 SER B O 1
ATOM 3786 N N . PRO B 1 200 ? -19.312 -13.117 -8.812 1 95.62 200 PRO B N 1
ATOM 3787 C CA . PRO B 1 200 ? -19.406 -14.297 -7.949 1 95.62 200 PRO B CA 1
ATOM 3788 C C . PRO B 1 200 ? -19.719 -13.938 -6.5 1 95.62 200 PRO B C 1
ATOM 3790 O O . PRO B 1 200 ? -20.062 -14.82 -5.703 1 95.62 200 PRO B O 1
ATOM 3793 N N . HIS B 1 201 ? -19.656 -12.648 -6.172 1 96.5 201 HIS B N 1
ATOM 3794 C CA . HIS B 1 201 ? -19.891 -12.188 -4.809 1 96.5 201 HIS B CA 1
ATOM 3795 C C . HIS B 1 201 ? -21.266 -11.547 -4.668 1 96.5 201 HIS B C 1
ATOM 3797 O O . HIS B 1 201 ? -21.516 -10.828 -3.701 1 96.5 201 HIS B O 1
ATOM 3803 N N . ARG B 1 202 ? -22.109 -11.734 -5.551 1 94.88 202 ARG B N 1
ATOM 3804 C CA . ARG B 1 202 ? -23.406 -11.055 -5.629 1 94.88 202 ARG B CA 1
ATOM 3805 C C . ARG B 1 202 ? -24.172 -11.195 -4.32 1 94.88 202 ARG B C 1
ATOM 3807 O O . ARG B 1 202 ? -24.75 -10.227 -3.83 1 94.88 202 ARG B O 1
ATOM 3814 N N . LEU B 1 203 ? -24.156 -12.375 -3.748 1 92.69 203 LEU B N 1
ATOM 3815 C CA . LEU B 1 203 ? -24.906 -12.609 -2.52 1 92.69 203 LEU B CA 1
ATOM 3816 C C . LEU B 1 203 ? -24.297 -11.836 -1.354 1 92.69 203 LEU B C 1
ATOM 3818 O O . LEU B 1 203 ? -25.016 -11.312 -0.504 1 92.69 203 LEU B O 1
ATOM 3822 N N . SER B 1 204 ? -23.016 -11.766 -1.343 1 93.88 204 SER B N 1
ATOM 3823 C CA . SER B 1 204 ? -22.328 -11.047 -0.279 1 93.88 204 SER B CA 1
ATOM 3824 C C . SER B 1 204 ? -22.531 -9.539 -0.404 1 93.88 204 SER B C 1
ATOM 3826 O O . SER B 1 204 ? -22.5 -8.82 0.594 1 93.88 204 SER B O 1
ATOM 3828 N N . TYR B 1 205 ? -22.75 -9.047 -1.669 1 95 205 TYR B N 1
ATOM 3829 C CA . TYR B 1 205 ? -22.922 -7.613 -1.898 1 95 205 TYR B CA 1
ATOM 3830 C C . TYR B 1 205 ? -24.203 -7.113 -1.263 1 95 205 TYR B C 1
ATOM 3832 O O . TYR B 1 205 ? -24.297 -5.949 -0.862 1 95 205 TYR B O 1
ATOM 3840 N N . GLU B 1 206 ? -25.172 -8.016 -1.143 1 92.94 206 GLU B N 1
ATOM 3841 C CA . GLU B 1 206 ? -26.406 -7.617 -0.469 1 92.94 206 GLU B CA 1
ATOM 3842 C C . GLU B 1 206 ? -26.125 -7.184 0.969 1 92.94 206 GLU B C 1
ATOM 3844 O O . GLU B 1 206 ? -26.625 -6.145 1.414 1 92.94 206 GLU B O 1
ATOM 3849 N N . GLY B 1 207 ? -25.359 -8.023 1.649 1 91.12 207 GLY B N 1
ATOM 3850 C CA . GLY B 1 207 ? -24.969 -7.668 3.004 1 91.12 207 GLY B CA 1
ATOM 3851 C C . GLY B 1 207 ? -24.109 -6.418 3.062 1 91.12 207 GLY B C 1
ATOM 3852 O O . GLY B 1 207 ? -24.266 -5.586 3.957 1 91.12 207 GLY B O 1
ATOM 3853 N N . THR B 1 208 ? -23.203 -6.312 2.121 1 92.44 208 THR B N 1
ATOM 3854 C CA . THR B 1 208 ? -22.328 -5.145 2.049 1 92.44 208 THR B CA 1
ATOM 3855 C C . THR B 1 208 ? -23.141 -3.871 1.842 1 92.44 208 THR B C 1
ATOM 3857 O O . THR B 1 208 ? -22.891 -2.855 2.494 1 92.44 208 THR B O 1
ATOM 3860 N N . ILE B 1 209 ? -24.094 -3.912 0.91 1 94.06 209 ILE B N 1
ATOM 3861 C CA . ILE B 1 209 ? -24.922 -2.76 0.583 1 94.06 209 ILE B CA 1
ATOM 3862 C C . ILE B 1 209 ? -25.766 -2.371 1.797 1 94.06 209 ILE B C 1
ATOM 3864 O O . ILE B 1 209 ? -25.875 -1.189 2.129 1 94.06 209 ILE B O 1
ATOM 3868 N N . ARG B 1 210 ? -26.281 -3.369 2.514 1 90.88 210 ARG B N 1
ATOM 3869 C CA . ARG B 1 210 ? -27.062 -3.098 3.715 1 90.88 210 ARG B CA 1
ATOM 3870 C C . ARG B 1 210 ? -26.219 -2.379 4.766 1 90.88 210 ARG B C 1
ATOM 3872 O O . ARG B 1 210 ? -26.688 -1.436 5.402 1 90.88 210 ARG B O 1
ATOM 3879 N N . ARG B 1 211 ? -25.047 -2.848 4.906 1 88.38 211 ARG B N 1
ATOM 3880 C CA . ARG B 1 211 ? -24.141 -2.23 5.871 1 88.38 211 ARG B CA 1
ATOM 3881 C C . ARG B 1 211 ? -23.844 -0.785 5.492 1 88.38 211 ARG B C 1
ATOM 3883 O O . ARG B 1 211 ? -23.844 0.102 6.348 1 88.38 211 ARG B O 1
ATOM 3890 N N . LEU B 1 212 ? -23.578 -0.55 4.227 1 91.06 212 LEU B N 1
ATOM 3891 C CA . LEU B 1 212 ? -23.172 0.766 3.748 1 91.06 212 LEU B CA 1
ATOM 3892 C C . LEU B 1 212 ? -24.344 1.737 3.756 1 91.06 212 LEU B C 1
ATOM 3894 O O . LEU B 1 212 ? -24.156 2.953 3.828 1 91.06 212 LEU B O 1
ATOM 3898 N N . GLU B 1 213 ? -25.516 1.225 3.664 1 89.88 213 GLU B N 1
ATOM 3899 C CA . GLU B 1 213 ? -26.719 2.059 3.635 1 89.88 213 GLU B CA 1
ATOM 3900 C C . GLU B 1 213 ? -27.172 2.416 5.047 1 89.88 213 GLU B C 1
ATOM 3902 O O . GLU B 1 213 ? -27.969 3.334 5.23 1 89.88 213 GLU B O 1
ATOM 3907 N N . LYS B 1 214 ? -26.75 1.611 6.008 1 83.31 214 LYS B N 1
ATOM 3908 C CA . LYS B 1 214 ? -27.188 1.839 7.379 1 83.31 214 LYS B CA 1
ATOM 3909 C C . LYS B 1 214 ? -26.844 3.25 7.844 1 83.31 214 LYS B C 1
ATOM 3911 O O . LYS B 1 214 ? -25.734 3.729 7.605 1 83.31 214 LYS B O 1
ATOM 3916 N N . GLU B 1 215 ? -27.922 3.889 8.305 1 74.69 215 GLU B N 1
ATOM 3917 C CA . GLU B 1 215 ? -27.703 5.215 8.875 1 74.69 215 GLU B CA 1
ATOM 3918 C C . GLU B 1 215 ? -27.266 5.129 10.336 1 74.69 215 GLU B C 1
ATOM 3920 O O . GLU B 1 215 ? -27.609 4.176 11.039 1 74.69 215 GLU B O 1
ATOM 3925 N N . GLY B 1 216 ? -26.453 5.984 10.82 1 71.25 216 GLY B N 1
ATOM 3926 C CA . GLY B 1 216 ? -26.016 5.977 12.211 1 71.25 216 GLY B CA 1
ATOM 3927 C C . GLY B 1 216 ? -24.75 5.172 12.422 1 71.25 216 GLY B C 1
ATOM 3928 O O . GLY B 1 216 ? -23.969 4.969 11.484 1 71.25 216 GLY B O 1
ATOM 3929 N N . PRO B 1 217 ? -24.672 4.73 13.688 1 72.44 217 PRO B N 1
ATOM 3930 C CA . PRO B 1 217 ? -23.453 3.955 13.961 1 72.44 217 PRO B CA 1
ATOM 3931 C C . PRO B 1 217 ? -23.422 2.633 13.195 1 72.44 217 PRO B C 1
ATOM 3933 O O . PRO B 1 217 ? -24.375 1.862 13.242 1 72.44 217 PRO B O 1
ATOM 3936 N N . ALA B 1 218 ? -22.484 2.496 12.383 1 64.81 218 ALA B N 1
ATOM 3937 C CA . ALA B 1 218 ? -22.391 1.408 11.414 1 64.81 218 ALA B CA 1
ATOM 3938 C C . ALA B 1 218 ? -21.906 0.124 12.078 1 64.81 218 ALA B C 1
ATOM 3940 O O . ALA B 1 218 ? -22.172 -0.976 11.586 1 64.81 218 ALA B O 1
ATOM 3941 N N . ALA B 1 219 ? -21.125 0.334 13.156 1 76.31 219 ALA B N 1
ATOM 3942 C CA . ALA B 1 219 ? -20.516 -0.822 13.797 1 76.31 219 ALA B CA 1
ATOM 3943 C C . ALA B 1 219 ? -20.391 -0.614 15.305 1 76.31 219 ALA B C 1
ATOM 3945 O O . ALA B 1 219 ? -20.453 0.519 15.789 1 76.31 219 ALA B O 1
ATOM 3946 N N . PRO B 1 220 ? -20.375 -1.706 16.031 1 83.12 220 PRO B N 1
ATOM 3947 C CA . PRO B 1 220 ? -20.125 -1.558 17.469 1 83.12 220 PRO B CA 1
ATOM 3948 C C . PRO B 1 220 ? -18.859 -0.769 17.766 1 83.12 220 PRO B C 1
ATOM 3950 O O . PRO B 1 220 ? -17.875 -0.864 17.016 1 83.12 220 PRO B O 1
ATOM 3953 N N . PHE B 1 221 ? -18.906 0.198 18.734 1 90.5 221 PHE B N 1
ATOM 3954 C CA . PHE B 1 221 ? -17.75 0.948 19.234 1 90.5 221 PHE B CA 1
ATOM 3955 C C . PHE B 1 221 ? -17.422 2.119 18.312 1 90.5 221 PHE B C 1
ATOM 3957 O O . PHE B 1 221 ? -16.297 2.604 18.281 1 90.5 221 PHE B O 1
ATOM 3964 N N . THR B 1 222 ? -18.438 2.457 17.453 1 93 222 THR B N 1
ATOM 3965 C CA . THR B 1 222 ? -18.297 3.654 16.641 1 93 222 THR B CA 1
ATOM 3966 C C . THR B 1 222 ? -18.172 4.898 17.516 1 93 222 THR B C 1
ATOM 3968 O O . THR B 1 222 ? -18.875 5.035 18.516 1 93 222 THR B O 1
ATOM 3971 N N . LEU B 1 223 ? -17.219 5.734 17.281 1 96 223 LEU B N 1
ATOM 3972 C CA . LEU B 1 223 ? -17.031 6.977 18.016 1 96 223 LEU B CA 1
ATOM 3973 C C . LEU B 1 223 ? -17.312 8.188 17.141 1 96 223 LEU B C 1
ATOM 3975 O O . LEU B 1 223 ? -17.297 8.078 15.906 1 96 223 LEU B O 1
ATOM 3979 N N . PRO B 1 224 ? -17.656 9.32 17.719 1 96.12 224 PRO B N 1
ATOM 3980 C CA . PRO B 1 224 ? -17.781 10.547 16.938 1 96.12 224 PRO B CA 1
ATOM 3981 C C . PRO B 1 224 ? -16.422 11.078 16.469 1 96.12 224 PRO B C 1
ATOM 3983 O O . PRO B 1 224 ? -15.383 10.688 17 1 96.12 224 PRO B O 1
ATOM 3986 N N . PRO B 1 225 ? -16.391 11.93 15.461 1 97.44 225 PRO B N 1
ATOM 3987 C CA . PRO B 1 225 ? -15.141 12.438 14.891 1 97.44 225 PRO B CA 1
ATOM 3988 C C . PRO B 1 225 ? -14.281 13.172 15.914 1 97.44 225 PRO B C 1
ATOM 3990 O O . PRO B 1 225 ? -13.062 13.297 15.734 1 97.44 225 PRO B O 1
ATOM 3993 N N . GLU B 1 226 ? -14.852 13.578 17.031 1 98.5 226 GLU B N 1
ATOM 3994 C CA . GLU B 1 226 ? -14.109 14.258 18.094 1 98.5 226 GLU B CA 1
ATOM 3995 C C . GLU B 1 226 ? -13.031 13.352 18.672 1 98.5 226 GLU B C 1
ATOM 3997 O O . GLU B 1 226 ? -12 13.828 19.156 1 98.5 226 GLU B O 1
ATOM 4002 N N . ALA B 1 227 ? -13.242 12.094 18.594 1 98.56 227 ALA B N 1
ATOM 4003 C CA . ALA B 1 227 ? -12.234 11.148 19.062 1 98.56 227 ALA B CA 1
ATOM 4004 C C . ALA B 1 227 ? -10.953 11.258 18.234 1 98.56 227 ALA B C 1
ATOM 4006 O O . ALA B 1 227 ? -9.852 11.109 18.766 1 98.56 227 ALA B O 1
ATOM 4007 N N . VAL B 1 228 ? -11.109 11.469 16.953 1 98.75 228 VAL B N 1
ATOM 4008 C CA . VAL B 1 228 ? -9.961 11.664 16.078 1 98.75 228 VAL B CA 1
ATOM 4009 C C . VAL B 1 228 ? -9.32 13.016 16.375 1 98.75 228 VAL B C 1
ATOM 4011 O O . VAL B 1 228 ? -8.094 13.125 16.438 1 98.75 228 VAL B O 1
ATOM 4014 N N . LEU B 1 229 ? -10.141 14.062 16.609 1 98.88 229 LEU B N 1
ATOM 4015 C CA . LEU B 1 229 ? -9.641 15.391 16.938 1 98.88 229 LEU B CA 1
ATOM 4016 C C . LEU B 1 229 ? -8.703 15.344 18.141 1 98.88 229 LEU B C 1
ATOM 4018 O O . LEU B 1 229 ? -7.645 15.969 18.141 1 98.88 229 LEU B O 1
ATOM 4022 N N . ALA B 1 230 ? -9.078 14.578 19.141 1 98.81 230 ALA B N 1
ATOM 4023 C CA . ALA B 1 230 ? -8.273 14.484 20.359 1 98.81 230 ALA B CA 1
ATOM 4024 C C . ALA B 1 230 ? -6.875 13.961 20.062 1 98.81 230 ALA B C 1
ATOM 4026 O O . ALA B 1 230 ? -5.887 14.453 20.609 1 98.81 230 ALA B O 1
ATOM 4027 N N . LYS B 1 231 ? -6.809 12.953 19.219 1 98.88 231 LYS B N 1
ATOM 4028 C CA . LYS B 1 231 ? -5.52 12.383 18.844 1 98.88 231 LYS B CA 1
ATOM 4029 C C . LYS B 1 231 ? -4.711 13.352 17.984 1 98.88 231 LYS B C 1
ATOM 4031 O O . LYS B 1 231 ? -3.492 13.461 18.141 1 98.88 231 LYS B O 1
ATOM 4036 N N . VAL B 1 232 ? -5.375 14.039 17.062 1 98.94 232 VAL B N 1
ATOM 4037 C CA . VAL B 1 232 ? -4.707 15.008 16.203 1 98.94 232 VAL B CA 1
ATOM 4038 C C . VAL B 1 232 ? -4.109 16.125 17.047 1 98.94 232 VAL B C 1
ATOM 4040 O O . VAL B 1 232 ? -2.988 16.578 16.797 1 98.94 232 VAL B O 1
ATOM 4043 N N . ILE B 1 233 ? -4.828 16.594 18.078 1 98.88 233 ILE B N 1
ATOM 4044 C CA . ILE B 1 233 ? -4.344 17.641 18.969 1 98.88 233 ILE B CA 1
ATOM 4045 C C . ILE B 1 233 ? -3.072 17.172 19.672 1 98.88 233 ILE B C 1
ATOM 4047 O O . ILE B 1 233 ? -2.09 17.922 19.75 1 98.88 233 ILE B O 1
ATOM 4051 N N . HIS B 1 234 ? -3.076 15.969 20.172 1 98.88 234 HIS B N 1
ATOM 4052 C CA . HIS B 1 234 ? -1.873 15.461 20.812 1 98.88 234 HIS B CA 1
ATOM 4053 C C . HIS B 1 234 ? -0.708 15.391 19.828 1 98.88 234 HIS B C 1
ATOM 4055 O O . HIS B 1 234 ? 0.42 15.75 20.172 1 98.88 234 HIS B O 1
ATOM 4061 N N . ALA B 1 235 ? -0.988 14.922 18.656 1 98.75 235 ALA B N 1
ATOM 4062 C CA . ALA B 1 235 ? 0.043 14.812 17.625 1 98.75 235 ALA B CA 1
ATOM 4063 C C . ALA B 1 235 ? 0.621 16.188 17.281 1 98.75 235 ALA B C 1
ATOM 4065 O O . ALA B 1 235 ? 1.806 16.297 16.953 1 98.75 235 ALA B O 1
ATOM 4066 N N . LEU B 1 236 ? -0.191 17.219 17.344 1 98.69 236 LEU B N 1
ATOM 4067 C CA . LEU B 1 236 ? 0.211 18.578 16.984 1 98.69 236 LEU B CA 1
ATOM 4068 C C . LEU B 1 236 ? 1.002 19.219 18.125 1 98.69 236 LEU B C 1
ATOM 4070 O O . LEU B 1 236 ? 1.961 19.953 17.875 1 98.69 236 LEU B O 1
ATOM 4074 N N . GLU B 1 237 ? 0.647 18.891 19.344 1 98.5 237 GLU B N 1
ATOM 4075 C CA . GLU B 1 237 ? 1.093 19.75 20.438 1 98.5 237 GLU B CA 1
ATOM 4076 C C . GLU B 1 237 ? 2.148 19.062 21.297 1 98.5 237 GLU B C 1
ATOM 4078 O O . GLU B 1 237 ? 2.936 19.719 21.969 1 98.5 237 GLU B O 1
ATOM 4083 N N . SER B 1 238 ? 2.135 17.734 21.281 1 98.25 238 SER B N 1
ATOM 4084 C CA . SER B 1 238 ? 3.098 17.016 22.109 1 98.25 238 SER B CA 1
ATOM 4085 C C . SER B 1 238 ? 4.52 17.219 21.594 1 98.25 238 SER B C 1
ATOM 4087 O O . SER B 1 238 ? 4.766 17.141 20.391 1 98.25 238 SER B O 1
ATOM 4089 N N . PRO B 1 239 ? 5.496 17.469 22.5 1 96.75 239 PRO B N 1
ATOM 4090 C CA . PRO B 1 239 ? 6.895 17.516 22.062 1 96.75 239 PRO B CA 1
ATOM 4091 C C . PRO B 1 239 ? 7.406 16.156 21.578 1 96.75 239 PRO B C 1
ATOM 4093 O O . PRO B 1 239 ? 8.352 16.094 20.781 1 96.75 239 PRO B O 1
ATOM 4096 N N . ASN B 1 240 ? 6.793 15.117 22.078 1 95.94 240 ASN B N 1
ATOM 4097 C CA . ASN B 1 240 ? 7.117 13.75 21.672 1 95.94 240 ASN B CA 1
ATOM 4098 C C . ASN B 1 240 ? 5.871 12.969 21.266 1 95.94 240 ASN B C 1
ATOM 4100 O O . ASN B 1 240 ? 5.477 12.023 21.938 1 95.94 240 ASN B O 1
ATOM 4104 N N . PRO B 1 241 ? 5.344 13.32 20.094 1 98.12 241 PRO B N 1
ATOM 4105 C CA . PRO B 1 241 ? 4.141 12.609 19.656 1 98.12 241 PRO B CA 1
ATOM 4106 C C . PRO B 1 241 ? 4.383 11.125 19.406 1 98.12 241 PRO B C 1
ATOM 4108 O O . PRO B 1 241 ? 5.523 10.711 19.188 1 98.12 241 PRO B O 1
ATOM 4111 N N . LYS B 1 242 ? 3.332 10.367 19.547 1 97.69 242 LYS B N 1
ATOM 4112 C CA . LYS B 1 242 ? 3.408 8.938 19.234 1 97.69 242 LYS B CA 1
ATOM 4113 C C . LYS B 1 242 ? 3.551 8.711 17.734 1 97.69 242 LYS B C 1
ATOM 4115 O O . LYS B 1 242 ? 3.156 9.555 16.938 1 97.69 242 LYS B O 1
ATOM 4120 N N . VAL B 1 243 ? 4.062 7.559 17.422 1 97.06 243 VAL B N 1
ATOM 4121 C CA . VAL B 1 243 ? 4.215 7.195 16.016 1 97.06 243 VAL B CA 1
ATOM 4122 C C . VAL B 1 243 ? 2.855 6.82 15.438 1 97.06 243 VAL B C 1
ATOM 4124 O O . VAL B 1 243 ? 2.588 7.082 14.258 1 97.06 243 VAL B O 1
ATOM 4127 N N . ARG B 1 244 ? 2.076 6.188 16.234 1 97.94 244 ARG B N 1
ATOM 4128 C CA . ARG B 1 244 ? 0.745 5.73 15.852 1 97.94 244 ARG B CA 1
ATOM 4129 C C . ARG B 1 244 ? -0.268 6.004 16.953 1 97.94 244 ARG B C 1
ATOM 4131 O O . ARG B 1 244 ? 0.039 5.84 18.141 1 97.94 244 ARG B O 1
ATOM 4138 N N . TYR B 1 245 ? -1.44 6.477 16.562 1 98.5 245 TYR B N 1
ATOM 4139 C CA . TYR B 1 245 ? -2.551 6.738 17.484 1 98.5 245 TYR B CA 1
ATOM 4140 C C . TYR B 1 245 ? -3.766 5.895 17.109 1 98.5 245 TYR B C 1
ATOM 4142 O O . TYR B 1 245 ? -4.629 6.336 16.344 1 98.5 245 TYR B O 1
ATOM 4150 N N . PRO B 1 246 ? -3.873 4.617 17.594 1 98.12 246 PRO B N 1
ATOM 4151 C CA . PRO B 1 246 ? -5.184 3.973 17.484 1 98.12 246 PRO B CA 1
ATOM 4152 C C . PRO B 1 246 ? -6.289 4.746 18.188 1 98.12 246 PRO B C 1
ATOM 4154 O O . PRO B 1 246 ? -6.062 5.297 19.281 1 98.12 246 PRO B O 1
ATOM 4157 N N . VAL B 1 247 ? -7.461 4.809 17.578 1 98.38 247 VAL B N 1
ATOM 4158 C CA . VAL B 1 247 ? -8.469 5.723 18.094 1 98.38 247 VAL B CA 1
ATOM 4159 C C . VAL B 1 247 ? -9.586 4.926 18.781 1 98.38 247 VAL B C 1
ATOM 4161 O O . VAL B 1 247 ? -9.812 5.066 19.984 1 98.38 247 VAL B O 1
ATOM 4164 N N . THR B 1 248 ? -10.297 4.051 18.078 1 97.31 248 THR B N 1
ATOM 4165 C CA . THR B 1 248 ? -11.445 3.309 18.594 1 97.31 248 THR B CA 1
ATOM 4166 C C . THR B 1 248 ? -10.992 2.004 19.25 1 97.31 248 THR B C 1
ATOM 4168 O O . THR B 1 248 ? -9.867 1.556 19.031 1 97.31 248 THR B O 1
ATOM 4171 N N . PHE B 1 249 ? -11.883 1.419 19.969 1 96.75 249 PHE B N 1
ATOM 4172 C CA . PHE B 1 249 ? -11.57 0.163 20.641 1 96.75 249 PHE B CA 1
ATOM 4173 C C . PHE B 1 249 ? -11.141 -0.896 19.641 1 96.75 249 PHE B C 1
ATOM 4175 O O . PHE B 1 249 ? -10.117 -1.557 19.812 1 96.75 249 PHE B O 1
ATOM 4182 N N . PRO B 1 250 ? -11.883 -1.037 18.5 1 95.88 250 PRO B N 1
ATOM 4183 C CA . PRO B 1 250 ? -11.43 -2.031 17.516 1 95.88 250 PRO B CA 1
ATOM 4184 C C . PRO B 1 250 ? -10.016 -1.761 17.016 1 95.88 250 PRO B C 1
ATOM 4186 O O . PRO B 1 250 ? -9.258 -2.701 16.75 1 95.88 250 PRO B O 1
ATOM 4189 N N . ALA B 1 251 ? -9.664 -0.506 16.828 1 97.06 251 ALA B N 1
ATOM 4190 C CA . ALA B 1 251 ? -8.328 -0.175 16.344 1 97.06 251 ALA B CA 1
ATOM 4191 C C . ALA B 1 251 ? -7.258 -0.7 17.297 1 97.06 251 ALA B C 1
ATOM 4193 O O . ALA B 1 251 ? -6.238 -1.242 16.859 1 97.06 251 ALA B O 1
ATOM 4194 N N . HIS B 1 252 ? -7.488 -0.566 18.625 1 97.12 252 HIS B N 1
ATOM 4195 C CA . HIS B 1 252 ? -6.562 -1.094 19.625 1 97.12 252 HIS B CA 1
ATOM 4196 C C . HIS B 1 252 ? -6.555 -2.619 19.609 1 97.12 252 HIS B C 1
ATOM 4198 O O . HIS B 1 252 ? -5.488 -3.236 19.688 1 97.12 252 HIS B O 1
ATOM 4204 N N . LEU B 1 253 ? -7.75 -3.156 19.562 1 96.12 253 LEU B N 1
ATOM 4205 C CA . LEU B 1 253 ? -7.906 -4.605 19.625 1 96.12 253 LEU B CA 1
ATOM 4206 C C . LEU B 1 253 ? -7.18 -5.281 18.469 1 96.12 253 LEU B C 1
ATOM 4208 O O . LEU B 1 253 ? -6.465 -6.266 18.672 1 96.12 253 LEU B O 1
ATOM 4212 N N . PHE B 1 254 ? -7.32 -4.746 17.297 1 95.62 254 PHE B N 1
ATOM 4213 C CA . PHE B 1 254 ? -6.773 -5.418 16.125 1 95.62 254 PHE B CA 1
ATOM 4214 C C . PHE B 1 254 ? -5.266 -5.227 16.047 1 95.62 254 PHE B C 1
ATOM 4216 O O . PHE B 1 254 ? -4.555 -6.059 15.477 1 95.62 254 PHE B O 1
ATOM 4223 N N . TRP B 1 255 ? -4.734 -4.16 16.594 1 94.25 255 TRP B N 1
ATOM 4224 C CA . TRP B 1 255 ? -3.285 -4.078 16.75 1 94.25 255 TRP B CA 1
ATOM 4225 C C . TRP B 1 255 ? -2.768 -5.223 17.625 1 94.25 255 TRP B C 1
ATOM 4227 O O . TRP B 1 255 ? -1.749 -5.84 17.297 1 94.25 255 TRP B O 1
ATOM 4237 N N . ALA B 1 256 ? -3.518 -5.504 18.734 1 95.56 256 ALA B N 1
ATOM 4238 C CA . ALA B 1 256 ? -3.131 -6.582 19.641 1 95.56 256 ALA B CA 1
ATOM 4239 C C . ALA B 1 256 ? -3.262 -7.945 18.969 1 95.56 256 ALA B C 1
ATOM 4241 O O . ALA B 1 256 ? -2.369 -8.789 19.078 1 95.56 256 ALA B O 1
ATOM 4242 N N . LEU B 1 257 ? -4.348 -8.125 18.281 1 95.31 257 LEU B N 1
ATOM 4243 C CA . LEU B 1 257 ? -4.598 -9.422 17.656 1 95.31 257 LEU B CA 1
ATOM 4244 C C . LEU B 1 257 ? -3.592 -9.68 16.547 1 95.31 257 LEU B C 1
ATOM 4246 O O . LEU B 1 257 ? -3.135 -10.812 16.359 1 95.31 257 LEU B O 1
ATOM 4250 N N . ARG B 1 258 ? -3.256 -8.656 15.75 1 94.06 258 ARG B N 1
ATOM 4251 C CA . ARG B 1 258 ? -2.275 -8.805 14.68 1 94.06 258 ARG B CA 1
ATOM 4252 C C . ARG B 1 258 ? -0.917 -9.219 15.234 1 94.06 258 ARG B C 1
ATOM 4254 O O . ARG B 1 258 ? -0.182 -9.977 14.594 1 94.06 258 ARG B O 1
ATOM 4261 N N . ARG B 1 259 ? -0.569 -8.789 16.422 1 91.88 259 ARG B N 1
ATOM 4262 C CA . ARG B 1 259 ? 0.706 -9.078 17.078 1 91.88 259 ARG B CA 1
ATOM 4263 C C . ARG B 1 259 ? 0.715 -10.484 17.672 1 91.88 259 ARG B C 1
ATOM 4265 O O . ARG B 1 259 ? 1.751 -11.148 17.672 1 91.88 259 ARG B O 1
ATOM 4272 N N . LEU B 1 260 ? -0.424 -10.953 18.047 1 92.62 260 LEU B N 1
ATOM 4273 C CA . LEU B 1 260 ? -0.448 -12.148 18.891 1 92.62 260 LEU B CA 1
ATOM 4274 C C . LEU B 1 260 ? -0.849 -13.375 18.094 1 92.62 260 LEU B C 1
ATOM 4276 O O . LEU B 1 260 ? -0.425 -14.492 18.406 1 92.62 260 LEU B O 1
ATOM 4280 N N . LEU B 1 261 ? -1.719 -13.188 17.078 1 93.38 261 LEU B N 1
ATOM 4281 C CA . LEU B 1 261 ? -2.322 -14.344 16.422 1 93.38 261 LEU B CA 1
ATOM 4282 C C . LEU B 1 261 ? -1.529 -14.75 15.188 1 93.38 261 LEU B C 1
ATOM 4284 O O . LEU B 1 261 ? -1.049 -13.891 14.445 1 93.38 261 LEU B O 1
ATOM 4288 N N . PRO B 1 262 ? -1.506 -16.094 14.984 1 91.75 262 PRO B N 1
ATOM 4289 C CA . PRO B 1 262 ? -1.056 -16.547 13.664 1 91.75 262 PRO B CA 1
ATOM 4290 C C . PRO B 1 262 ? -1.978 -16.094 12.539 1 91.75 262 PRO B C 1
ATOM 4292 O O . PRO B 1 262 ? -3.168 -15.859 12.766 1 91.75 262 PRO B O 1
ATOM 4295 N N . GLY B 1 263 ? -1.428 -15.992 11.391 1 91.75 263 GLY B N 1
ATOM 4296 C CA . GLY B 1 263 ? -2.145 -15.469 10.242 1 91.75 263 GLY B CA 1
ATOM 4297 C C . GLY B 1 263 ? -3.486 -16.141 10.016 1 91.75 263 GLY B C 1
ATOM 4298 O O . GLY B 1 263 ? -4.504 -15.469 9.844 1 91.75 263 GLY B O 1
ATOM 4299 N N . LYS B 1 264 ? -3.543 -17.453 10.07 1 94.06 264 LYS B N 1
ATOM 4300 C CA . LYS B 1 264 ? -4.77 -18.203 9.797 1 94.06 264 LYS B CA 1
ATOM 4301 C C . LYS B 1 264 ? -5.824 -17.938 10.867 1 94.06 264 LYS B C 1
ATOM 4303 O O . LYS B 1 264 ? -7.02 -17.891 10.57 1 94.06 264 LYS B O 1
ATOM 4308 N N . TRP B 1 265 ? -5.379 -17.75 12.117 1 95.12 265 TRP B N 1
ATOM 4309 C CA . TRP B 1 265 ? -6.312 -17.453 13.195 1 95.12 265 TRP B CA 1
ATOM 4310 C C . TRP B 1 265 ? -6.852 -16.031 13.078 1 95.12 265 TRP B C 1
ATOM 4312 O O . TRP B 1 265 ? -8.031 -15.789 13.328 1 95.12 265 TRP B O 1
ATOM 4322 N N . LEU B 1 266 ? -5.973 -15.172 12.734 1 95.44 266 LEU B N 1
ATOM 4323 C CA . LEU B 1 266 ? -6.414 -13.797 12.508 1 95.44 266 LEU B CA 1
ATOM 4324 C C . LEU B 1 266 ? -7.449 -13.742 11.391 1 95.44 266 LEU B C 1
ATOM 4326 O O . LEU B 1 266 ? -8.453 -13.031 11.5 1 95.44 266 LEU B O 1
ATOM 4330 N N . ASP B 1 267 ? -7.219 -14.469 10.32 1 96.19 267 ASP B N 1
ATOM 4331 C CA . ASP B 1 267 ? -8.172 -14.531 9.219 1 96.19 267 ASP B CA 1
ATOM 4332 C C . ASP B 1 267 ? -9.555 -14.961 9.711 1 96.19 267 ASP B C 1
ATOM 4334 O O . ASP B 1 267 ? -10.57 -14.406 9.281 1 96.19 267 ASP B O 1
ATOM 4338 N N . ARG B 1 268 ? -9.617 -15.953 10.578 1 95.75 268 ARG B N 1
ATOM 4339 C CA . ARG B 1 268 ? -10.883 -16.438 11.109 1 95.75 268 ARG B CA 1
ATOM 4340 C C . ARG B 1 268 ? -11.617 -15.359 11.883 1 95.75 268 ARG B C 1
ATOM 4342 O O . ARG B 1 268 ? -12.836 -15.211 11.758 1 95.75 268 ARG B O 1
ATOM 4349 N N . VAL B 1 269 ? -10.875 -14.648 12.68 1 95.75 269 VAL B N 1
ATOM 4350 C CA . VAL B 1 269 ? -11.453 -13.562 13.469 1 95.75 269 VAL B CA 1
ATOM 4351 C C . VAL B 1 269 ? -11.992 -12.484 12.531 1 95.75 269 VAL B C 1
ATOM 4353 O O . VAL B 1 269 ? -13.109 -11.992 12.719 1 95.75 269 VAL B O 1
ATOM 4356 N N . LEU B 1 270 ? -11.234 -12.125 11.531 1 95.62 270 LEU B N 1
ATOM 4357 C CA . LEU B 1 270 ? -11.609 -11.062 10.602 1 95.62 270 LEU B CA 1
ATOM 4358 C C . LEU B 1 270 ? -12.828 -11.461 9.781 1 95.62 270 LEU B C 1
ATOM 4360 O O . LEU B 1 270 ? -13.688 -10.617 9.492 1 95.62 270 LEU B O 1
ATOM 4364 N N . LEU B 1 271 ? -12.914 -12.688 9.406 1 95.25 271 LEU B N 1
ATOM 4365 C CA . LEU B 1 271 ? -14.07 -13.195 8.672 1 95.25 271 LEU B CA 1
ATOM 4366 C C . LEU B 1 271 ? -15.328 -13.125 9.531 1 95.25 271 LEU B C 1
ATOM 4368 O O . LEU B 1 271 ? -16.406 -12.773 9.039 1 95.25 271 LEU B O 1
ATOM 4372 N N . LYS B 1 272 ? -15.18 -13.469 10.781 1 93.31 272 LYS B N 1
ATOM 4373 C CA . LYS B 1 272 ? -16.312 -13.414 11.695 1 93.31 272 LYS B CA 1
ATOM 4374 C C . LYS B 1 272 ? -16.812 -11.984 11.859 1 93.31 272 LYS B C 1
ATOM 4376 O O . LYS B 1 272 ? -18.031 -11.734 11.844 1 93.31 272 LYS B O 1
ATOM 4381 N N . ILE B 1 273 ? -15.93 -11.102 11.992 1 89.44 273 ILE B N 1
ATOM 4382 C CA . ILE B 1 273 ? -16.281 -9.688 12.148 1 89.44 273 ILE B CA 1
ATOM 4383 C C . ILE B 1 273 ? -17 -9.195 10.906 1 89.44 273 ILE B C 1
ATOM 4385 O O . ILE B 1 273 ? -18.016 -8.5 11.008 1 89.44 273 ILE B O 1
ATOM 4389 N N . SER B 1 274 ? -16.453 -9.523 9.805 1 89.62 274 SER B N 1
ATOM 4390 C CA . SER B 1 274 ? -17.062 -9.094 8.547 1 89.62 274 SER B CA 1
ATOM 4391 C C . SER B 1 274 ? -18.453 -9.672 8.375 1 89.62 274 SER B C 1
ATOM 4393 O O . SER B 1 274 ? -19.359 -8.984 7.898 1 89.62 274 SER B O 1
ATOM 4395 N N . SER B 1 275 ? -18.594 -10.922 8.711 1 88.56 275 SER B N 1
ATOM 4396 C CA . SER B 1 275 ? -19.891 -11.578 8.617 1 88.56 275 SER B CA 1
ATOM 4397 C C . SER B 1 275 ? -20.906 -10.914 9.539 1 88.56 275 SER B C 1
ATOM 4399 O O . SER B 1 275 ? -22.062 -10.727 9.164 1 88.56 275 SER B O 1
ATOM 4401 N N . ASP B 1 276 ? -20.453 -10.547 10.68 1 84.56 276 ASP B N 1
ATOM 4402 C CA . ASP B 1 276 ? -21.328 -9.906 11.648 1 84.56 276 ASP B CA 1
ATOM 4403 C C . ASP B 1 276 ? -21.766 -8.523 11.172 1 84.56 276 ASP B C 1
ATOM 4405 O O . ASP B 1 276 ? -22.891 -8.102 11.406 1 84.56 276 ASP B O 1
ATOM 4409 N N . GLU B 1 277 ? -20.875 -7.855 10.508 1 80 277 GLU B N 1
ATOM 4410 C CA . GLU B 1 277 ? -21.172 -6.52 10 1 80 277 GLU B CA 1
ATOM 4411 C C . GLU B 1 277 ? -22.188 -6.566 8.859 1 80 277 GLU B C 1
ATOM 4413 O O . GLU B 1 277 ? -22.938 -5.617 8.656 1 80 277 GLU B O 1
ATOM 4418 N N . ASN B 1 278 ? -22.172 -7.637 8.125 1 77.88 278 ASN B N 1
ATOM 4419 C CA . ASN B 1 278 ? -22.969 -7.707 6.902 1 77.88 278 ASN B CA 1
ATOM 4420 C C . ASN B 1 278 ? -24.328 -8.344 7.152 1 77.88 278 ASN B C 1
ATOM 4422 O O . ASN B 1 278 ? -25.078 -8.594 6.211 1 77.88 278 ASN B O 1
ATOM 4426 N N . GLN B 1 279 ? -24.625 -8.734 8.352 1 72.38 279 GLN B N 1
ATOM 4427 C CA . GLN B 1 279 ? -25.953 -9.211 8.719 1 72.38 279 GLN B CA 1
ATOM 4428 C C . GLN B 1 279 ? -26.875 -8.047 9.07 1 72.38 279 GLN B C 1
ATOM 4430 O O . GLN B 1 279 ? -26.422 -7.023 9.594 1 72.38 279 GLN B O 1
#

Foldseek 3Di:
DAEEEEEDCLKFLRVVLQVVVVVVPYQYEYEDADPVSQVVVVVVPHNYAHAQLLDLVSLVVRLVVVCVVVVLAHAEYEYDDAAFAFAAPVQFDPVLLSSRQSRLPVSLVSNCVSSVVSCVVVLHHEYEYAAALLLQDPAGRRVSNSVNSVVVVVVQVVVQVVCVVTLYHGAYEYEDAEDILRLVRNLVSCVVGGPLVPDPCNVLVQLSNVLSPDPDRSDPQYYYSVQVSVLVVCSSPPSDRDRYHYGTPVSVVSVVCSVPDDPVVNVVVSHVRSVVSSD/DAEEEEEDCLKFLRVVLQVVVVVVPYQYEYEDADPVSQVVVVVVPHNYAHAQLLDLVSLVVRLVVVCVVVVLAHAEYEYDDAAFAFAAPVQFDPVLLSSRQSRLPNSLVSNCVSSVVSCVVVLHHEYEYAAALLLQDPAGRRVSNSVNSVVVVVVQVVVQVVCVVTLYHGAYEYEDAEDILRLVRNLVSCVVGGPLVPDPCNVLVQLSNVLSPDPDRSDPQYYYSVQVSVLVVCSSPPSDRDRYHYGTPVSVVLVVCSVPDDPVVNVVVSHVRSVVSSD

pLDDT: mean 96.2, std 4.86, range [64.62, 98.94]